Protein 3HDO (pdb70)

Sequence (687 aa):
IPLRQNIASKGYIPGYQPPDIASWIKLNTNENPYPPSPEVVKAILEELGPDGAALRIYPSASSQKLREVAGELYGFDPSWIIANGSDEVLNNLIRAFAAEGEEIGYVHPSYSYYGTLAEVQGARVRTFGLTGDFRIAGFPERYEGKVFFLTTPNAPLGPSFPLEYIDELARRCAGLVLDETYAEFAESNALELVRRHENVVVTRTLSKSYSLAGRIGLAIARPEVIAALDKIRDHYNLDRLAQAACVAALRDQAYLSECCRRIRETREWFTTELRSIGYDVIPSQGNYLFATPPDRDGKRVYDGLYARKVLVRHFSDPLLAHGRISIGTREEEQTLAALKEIGEIPLRQNIASKGYIPGYQPPDIASWIKLNTNENPYPPSPEVVKAILEELGPDGAALRIYPSASSQKLREVAGELYGFDPSWIIANGSDEVLNNLIRAFAAEGEEIGYVHPSYSYYGTLAEVQGARVRTFGLTGDFRIAGFPERYEGKVFFLTTPNAPLGPSFPLEYIDELARRCAGLVLDETYAEFAESNALELVRRHENVVVTRTLSKSYSLAGRIGLAIARPEVIAALDKIRDHYNLDRLAQAACVAALRDQAYLSECCRRIRETREWFTTELRSIGYDVIPSQGNYLFATPPDRDGKRVYDGLYARKVLVRHFSDPLLAHGRISIGTREEEQTLAALKEIG

CATH classification: 3.90.1150.10 (+1 more: 3.40.640.10)

Structure (mmCIF, N/CA/C/O backbone):
data_3HDO
#
_entry.id   3HDO
#
_cell.length_a   46.370
_cell.length_b   90.075
_cell.length_c   77.522
_cell.angle_alpha   90.00
_cell.angle_beta   92.39
_cell.angle_gamma   90.00
#
_symmetry.space_group_name_H-M   'P 1 21 1'
#
loop_
_entity.id
_entity.type
_entity.pdbx_description
1 polymer 'Histidinol-phosphate aminotransferase'
2 non-polymer GLYCEROL
3 non-polymer 'MAGNESIUM ION'
4 water water
#
loop_
_atom_site.group_PDB
_atom_site.id
_atom_site.type_symbol
_atom_site.label_atom_id
_atom_site.label_alt_id
_atom_site.label_comp_id
_atom_site.label_asym_id
_atom_site.label_entity_id
_atom_site.label_seq_id
_atom_site.pdbx_PDB_ins_code
_atom_site.Cartn_x
_atom_site.Cartn_y
_atom_site.Cartn_z
_atom_site.occupancy
_atom_site.B_iso_or_equiv
_atom_site.auth_seq_id
_atom_site.auth_comp_id
_atom_site.auth_asym_id
_atom_site.auth_atom_id
_atom_site.pdbx_PDB_model_num
ATOM 1 N N . ILE A 1 4 ? 16.729 29.878 68.586 1.00 22.97 2 ILE A N 1
ATOM 2 C CA . ILE A 1 4 ? 18.069 29.224 68.535 1.00 21.99 2 ILE A CA 1
ATOM 3 C C . ILE A 1 4 ? 19.024 30.093 67.704 1.00 20.80 2 ILE A C 1
ATOM 4 O O . ILE A 1 4 ? 18.794 30.330 66.518 1.00 20.88 2 ILE A O 1
ATOM 9 N N . PRO A 1 5 ? 20.100 30.597 68.332 1.00 17.82 3 PRO A N 1
ATOM 10 C CA . PRO A 1 5 ? 21.103 31.452 67.685 1.00 17.32 3 PRO A CA 1
ATOM 11 C C . PRO A 1 5 ? 22.107 30.733 66.787 1.00 14.30 3 PRO A C 1
ATOM 12 O O . PRO A 1 5 ? 23.313 30.864 66.974 1.00 15.00 3 PRO A O 1
ATOM 16 N N . LEU A 1 6 ? 21.611 29.988 65.808 1.00 13.38 4 LEU A N 1
ATOM 17 C CA . LEU A 1 6 ? 22.484 29.258 64.892 1.00 11.59 4 LEU A CA 1
ATOM 18 C C . LEU A 1 6 ? 23.111 30.173 63.848 1.00 11.56 4 LEU A C 1
ATOM 19 O O . LEU A 1 6 ? 22.515 31.183 63.460 1.00 12.67 4 LEU A O 1
ATOM 24 N N . ARG A 1 7 ? 24.313 29.820 63.392 1.00 10.38 5 ARG A N 1
ATOM 25 C CA . ARG A 1 7 ? 24.975 30.591 62.345 1.00 10.50 5 ARG A CA 1
ATOM 26 C C . ARG A 1 7 ? 23.994 30.523 61.182 1.00 11.33 5 ARG A C 1
ATOM 27 O O . ARG A 1 7 ? 23.348 29.494 60.977 1.00 11.00 5 ARG A O 1
ATOM 35 N N . GLN A 1 8 ? 23.883 31.597 60.410 1.00 12.76 6 GLN A N 1
ATOM 36 C CA . GLN A 1 8 ? 22.926 31.602 59.314 1.00 14.09 6 GLN A CA 1
ATOM 37 C C . GLN A 1 8 ? 23.082 30.458 58.318 1.00 11.41 6 GLN A C 1
ATOM 38 O O . GLN A 1 8 ? 22.089 29.859 57.913 1.00 12.45 6 GLN A O 1
ATOM 44 N N . ASN A 1 9 ? 24.314 30.153 57.922 1.00 10.28 7 ASN A N 1
ATOM 45 C CA . ASN A 1 9 ? 24.542 29.074 56.965 1.00 9.60 7 ASN A CA 1
ATOM 46 C C . ASN A 1 9 ? 24.058 27.732 57.510 1.00 9.40 7 ASN A C 1
ATOM 47 O O . ASN A 1 9 ? 23.573 26.886 56.757 1.00 10.60 7 ASN A O 1
ATOM 52 N N . ILE A 1 10 ? 24.188 27.541 58.819 1.00 8.19 8 ILE A N 1
ATOM 53 C CA . ILE A 1 10 ? 23.758 26.297 59.450 1.00 8.61 8 ILE A CA 1
ATOM 54 C C . ILE A 1 10 ? 22.232 26.226 59.497 1.00 10.42 8 ILE A C 1
ATOM 55 O O . ILE A 1 10 ? 21.637 25.182 59.233 1.00 9.47 8 ILE A O 1
ATOM 60 N N . ALA A 1 11 ? 21.601 27.347 59.827 1.00 11.09 9 ALA A N 1
ATOM 61 C CA . ALA A 1 11 ? 20.147 27.395 59.896 1.00 13.59 9 ALA A CA 1
ATOM 62 C C . ALA A 1 11 ? 19.505 27.138 58.531 1.00 14.89 9 ALA A C 1
ATOM 63 O O . ALA A 1 11 ? 18.505 26.428 58.435 1.00 15.84 9 ALA A O 1
ATOM 65 N N . SER A 1 12 ? 20.099 27.691 57.477 1.00 15.56 10 SER A N 1
ATOM 66 C CA . SER A 1 12 ? 19.548 27.558 56.128 1.00 17.18 10 SER A CA 1
ATOM 67 C C . SER A 1 12 ? 19.882 26.293 55.340 1.00 16.99 10 SER A C 1
ATOM 68 O O . SER A 1 12 ? 19.126 25.901 54.451 1.00 17.97 10 SER A O 1
ATOM 79 N N . LYS A 1 14 ? 20.424 22.429 54.065 1.00 15.25 12 LYS A N 1
ATOM 80 C CA . LYS A 1 14 ? 19.602 21.232 54.096 1.00 17.89 12 LYS A CA 1
ATOM 81 C C . LYS A 1 14 ? 20.551 20.088 54.426 1.00 17.52 12 LYS A C 1
ATOM 82 O O . LYS A 1 14 ? 21.665 20.037 53.909 1.00 17.46 12 LYS A O 1
ATOM 88 N N . GLY A 1 15 ? 20.125 19.181 55.296 1.00 18.29 13 GLY A N 1
ATOM 89 C CA . GLY A 1 15 ? 20.979 18.059 55.635 1.00 18.91 13 GLY A CA 1
ATOM 90 C C . GLY A 1 15 ? 21.106 17.124 54.446 1.00 19.57 13 GLY A C 1
ATOM 91 O O . GLY A 1 15 ? 20.234 17.096 53.579 1.00 20.02 13 GLY A O 1
ATOM 92 N N . TYR A 1 16 ? 22.194 16.363 54.399 1.00 18.67 14 TYR A N 1
ATOM 93 C CA . TYR A 1 16 ? 22.425 15.420 53.311 1.00 19.71 14 TYR A CA 1
ATOM 94 C C . TYR A 1 16 ? 21.218 14.502 53.139 1.00 20.96 14 TYR A C 1
ATOM 95 O O . TYR A 1 16 ? 20.679 13.986 54.118 1.00 20.20 14 TYR A O 1
ATOM 104 N N . ILE A 1 17 ? 20.795 14.312 51.893 1.00 23.15 15 ILE A N 1
ATOM 105 C CA . ILE A 1 17 ? 19.659 13.449 51.589 1.00 24.76 15 ILE A CA 1
ATOM 106 C C . ILE A 1 17 ? 20.165 12.183 50.903 1.00 24.62 15 ILE A C 1
ATOM 107 O O . ILE A 1 17 ? 20.523 12.201 49.725 1.00 25.23 15 ILE A O 1
ATOM 112 N N . PRO A 1 18 ? 20.206 11.065 51.642 1.00 25.04 16 PRO A N 1
ATOM 113 C CA . PRO A 1 18 ? 20.671 9.775 51.126 1.00 25.26 16 PRO A CA 1
ATOM 114 C C . PRO A 1 18 ? 19.680 9.126 50.167 1.00 24.94 16 PRO A C 1
ATOM 115 O O . PRO A 1 18 ? 18.529 9.549 50.067 1.00 25.78 16 PRO A O 1
ATOM 119 N N . GLY A 1 19 ? 20.136 8.099 49.457 1.00 24.58 17 GLY A N 1
ATOM 120 C CA . GLY A 1 19 ? 19.248 7.403 48.546 1.00 23.35 17 GLY A CA 1
ATOM 121 C C . GLY A 1 19 ? 18.222 6.682 49.396 1.00 21.50 17 GLY A C 1
ATOM 122 O O . GLY A 1 19 ? 18.511 6.329 50.539 1.00 22.09 17 GLY A O 1
ATOM 123 N N . TYR A 1 20 ? 17.026 6.463 48.862 1.00 20.39 18 TYR A N 1
ATOM 124 C CA . TYR A 1 20 ? 15.995 5.780 49.631 1.00 18.80 18 TYR A CA 1
ATOM 125 C C . TYR A 1 20 ? 16.338 4.319 49.923 1.00 18.40 18 TYR A C 1
ATOM 126 O O . TYR A 1 20 ? 16.942 3.636 49.093 1.00 19.71 18 TYR A O 1
ATOM 135 N N . GLN A 1 21 ? 15.946 3.850 51.106 1.00 16.75 19 GLN A N 1
ATOM 136 C CA . GLN A 1 21 ? 16.181 2.466 51.511 1.00 17.75 19 GLN A CA 1
ATOM 137 C C . GLN A 1 21 ? 15.202 2.048 52.604 1.00 17.65 19 GLN A C 1
ATOM 138 O O . GLN A 1 21 ? 15.106 2.702 53.644 1.00 18.11 19 GLN A O 1
ATOM 144 N N . PRO A 1 22 ? 14.455 0.952 52.377 1.00 17.52 20 PRO A N 1
ATOM 145 C CA . PRO A 1 22 ? 13.476 0.437 53.340 1.00 19.51 20 PRO A CA 1
ATOM 146 C C . PRO A 1 22 ? 14.120 -0.236 54.557 1.00 20.97 20 PRO A C 1
ATOM 147 O O . PRO A 1 22 ? 15.195 -0.827 54.458 1.00 21.31 20 PRO A O 1
ATOM 151 N N . PRO A 1 23 ? 13.458 -0.156 55.724 1.00 22.71 21 PRO A N 1
ATOM 152 C CA . PRO A 1 23 ? 13.931 -0.734 56.988 1.00 23.77 21 PRO A CA 1
ATOM 153 C C . PRO A 1 23 ? 14.187 -2.241 57.014 1.00 25.59 21 PRO A C 1
ATOM 154 O O . PRO A 1 23 ? 15.181 -2.693 57.583 1.00 26.01 21 PRO A O 1
ATOM 158 N N . ASP A 1 24 ? 13.293 -3.016 56.409 1.00 26.80 22 ASP A N 1
ATOM 159 C CA . ASP A 1 24 ? 13.450 -4.467 56.383 1.00 28.23 22 ASP A CA 1
ATOM 160 C C . ASP A 1 24 ? 13.821 -4.971 54.996 1.00 28.46 22 ASP A C 1
ATOM 161 O O . ASP A 1 24 ? 12.955 -5.160 54.142 1.00 28.69 22 ASP A O 1
ATOM 166 N N . ILE A 1 25 ? 15.116 -5.188 54.782 1.00 27.85 23 ILE A N 1
ATOM 167 C CA . ILE A 1 25 ? 15.614 -5.663 53.496 1.00 27.88 23 ILE A CA 1
ATOM 168 C C . ILE A 1 25 ? 16.468 -6.918 53.629 1.00 27.92 23 ILE A C 1
ATOM 169 O O . ILE A 1 25 ? 17.354 -7.165 52.810 1.00 26.82 23 ILE A O 1
ATOM 174 N N . ALA A 1 26 ? 16.197 -7.710 54.661 1.00 27.83 24 ALA A N 1
ATOM 175 C CA . ALA A 1 26 ? 16.949 -8.937 54.890 1.00 27.67 24 ALA A CA 1
ATOM 176 C C . ALA A 1 26 ? 16.767 -9.913 53.733 1.00 26.40 24 ALA A C 1
ATOM 177 O O . ALA A 1 26 ? 17.702 -10.622 53.356 1.00 27.88 24 ALA A O 1
ATOM 179 N N . SER A 1 27 ? 15.564 -9.944 53.169 1.00 25.14 25 SER A N 1
ATOM 180 C CA . SER A 1 27 ? 15.261 -10.839 52.058 1.00 24.17 25 SER A CA 1
ATOM 181 C C . SER A 1 27 ? 15.405 -10.136 50.711 1.00 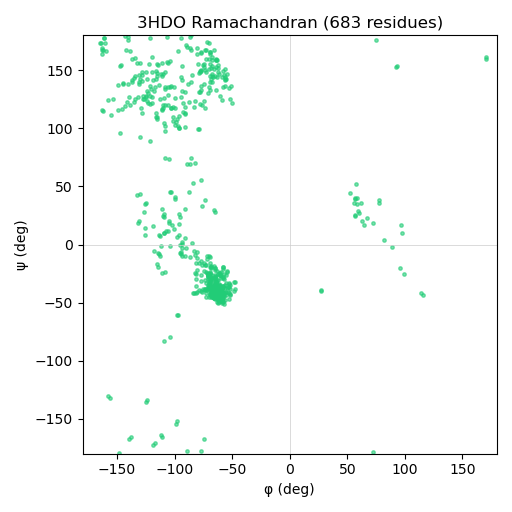21.08 25 SER A C 1
ATOM 182 O O . SER A 1 27 ? 14.895 -10.613 49.698 1.00 22.29 25 SER A O 1
ATOM 185 N N . TRP A 1 28 ? 16.104 -9.007 50.708 1.00 17.65 26 TRP A N 1
ATOM 186 C CA . TRP A 1 28 ? 16.314 -8.229 49.488 1.00 14.43 26 TRP A CA 1
ATOM 187 C C . TRP A 1 28 ? 17.710 -8.392 48.906 1.00 12.53 26 TRP A C 1
ATOM 188 O O . TRP A 1 28 ? 18.652 -8.770 49.604 1.00 13.58 26 TRP A O 1
ATOM 199 N N . ILE A 1 29 ? 17.822 -8.105 47.613 1.00 10.58 27 ILE A N 1
ATOM 200 C CA . ILE A 1 29 ? 19.106 -8.106 46.929 1.00 8.16 27 ILE A CA 1
ATOM 201 C C . ILE A 1 29 ? 19.427 -6.617 47.002 1.00 7.81 27 ILE A C 1
ATOM 202 O O . ILE A 1 29 ? 18.762 -5.796 46.370 1.00 8.01 27 ILE A O 1
ATOM 207 N N . LYS A 1 30 ? 20.434 -6.279 47.801 1.00 6.90 28 LYS A N 1
ATOM 208 C CA . LYS A 1 30 ? 20.822 -4.891 48.039 1.00 7.45 28 LYS A CA 1
ATOM 209 C C . LYS A 1 30 ? 21.990 -4.422 47.183 1.00 6.42 28 LYS A C 1
ATOM 210 O O . LYS A 1 30 ? 23.134 -4.808 47.418 1.00 9.17 28 LYS A O 1
ATOM 216 N N . LEU A 1 31 ? 21.694 -3.562 46.211 1.00 5.61 29 LEU A N 1
ATOM 217 C CA . LEU A 1 31 ? 22.702 -3.052 45.278 1.00 4.51 29 LEU A CA 1
ATOM 218 C C . LEU A 1 31 ? 22.575 -1.539 45.139 1.00 4.07 29 LEU A C 1
ATOM 219 O O . LEU A 1 31 ? 22.686 -1.008 44.036 1.00 3.91 29 LEU A O 1
ATOM 224 N N . ASN A 1 32 ? 22.372 -0.845 46.257 1.00 3.56 30 ASN A N 1
ATOM 225 C CA . ASN A 1 32 ? 22.165 0.601 46.218 1.00 3.91 30 ASN A CA 1
ATOM 226 C C . ASN A 1 32 ? 23.228 1.514 46.829 1.00 5.13 30 ASN A C 1
ATOM 227 O O . ASN A 1 32 ? 23.156 2.730 46.654 1.00 6.10 30 ASN A O 1
ATOM 232 N N . THR A 1 33 ? 24.199 0.958 47.549 1.00 4.00 31 THR A N 1
ATOM 233 C CA . THR A 1 33 ? 25.221 1.801 48.171 1.00 6.24 31 THR A CA 1
ATOM 234 C C . THR A 1 33 ? 26.651 1.335 47.920 1.00 5.05 31 THR A C 1
ATOM 235 O O . THR A 1 33 ? 27.576 1.706 48.647 1.00 5.58 31 THR A O 1
ATOM 239 N N . ASN A 1 34 ? 26.819 0.533 46.875 1.00 3.57 32 ASN A N 1
ATOM 240 C CA . ASN A 1 34 ? 28.123 0.009 46.476 1.00 4.23 32 ASN A CA 1
ATOM 241 C C . ASN A 1 34 ? 28.872 -0.752 47.559 1.00 4.47 32 ASN A C 1
ATOM 242 O O . ASN A 1 34 ? 30.100 -0.684 47.648 1.00 4.65 32 ASN A O 1
ATOM 247 N N . GLU A 1 35 ? 28.132 -1.482 48.386 1.00 3.68 33 GLU A N 1
ATOM 248 C CA . GLU A 1 35 ? 28.753 -2.287 49.425 1.00 5.03 33 GLU A CA 1
ATOM 249 C C . GLU A 1 35 ? 29.326 -3.538 48.762 1.00 5.31 33 GLU A C 1
ATOM 250 O O . GLU A 1 35 ? 28.808 -4.013 47.750 1.00 5.77 33 GLU A O 1
ATOM 256 N N . ASN A 1 36 ? 30.409 -4.050 49.327 1.00 4.90 34 ASN A N 1
ATOM 257 C CA . ASN A 1 36 ? 31.065 -5.241 48.803 1.00 5.87 34 ASN A CA 1
ATOM 258 C C . ASN A 1 36 ? 30.169 -6.451 49.029 1.00 4.99 34 ASN A C 1
ATOM 259 O O . ASN A 1 36 ? 29.543 -6.569 50.078 1.00 6.73 34 ASN A O 1
ATOM 264 N N . PRO A 1 37 ? 30.085 -7.361 48.046 1.00 6.24 35 PRO A N 1
ATOM 265 C CA . PRO A 1 37 ? 29.233 -8.540 48.236 1.00 6.14 35 PRO A CA 1
ATOM 266 C C . PRO A 1 37 ? 29.856 -9.610 49.133 1.00 6.09 35 PRO A C 1
ATOM 267 O O . PRO A 1 37 ? 29.162 -10.509 49.611 1.00 7.31 35 PRO A O 1
ATOM 271 N N . TYR A 1 38 ? 31.157 -9.497 49.376 1.00 4.88 36 TYR A N 1
ATOM 272 C CA . TYR A 1 38 ? 31.871 -10.484 50.184 1.00 5.35 36 TYR A CA 1
ATOM 273 C C . TYR A 1 38 ? 32.257 -10.020 51.584 1.00 5.51 36 TYR A C 1
ATOM 274 O O . TYR A 1 38 ? 32.359 -8.823 51.856 1.00 5.85 36 TYR A O 1
ATOM 283 N N . PRO A 1 39 ? 32.466 -10.974 52.502 1.00 6.12 37 PRO A N 1
ATOM 284 C CA . PRO A 1 39 ? 32.846 -10.604 53.866 1.00 6.12 37 PRO A CA 1
ATOM 285 C C . PRO A 1 39 ? 34.259 -10.038 53.863 1.00 5.52 37 PRO A C 1
ATOM 286 O O . PRO A 1 39 ? 34.995 -10.172 52.881 1.00 5.97 37 PRO A O 1
ATOM 290 N N . PRO A 1 40 ? 34.653 -9.377 54.956 1.00 5.83 38 PRO A N 1
ATOM 291 C CA . PRO A 1 40 ? 36.007 -8.828 55.015 1.00 5.99 38 PRO A CA 1
ATOM 292 C C . PRO A 1 40 ? 36.973 -10.008 55.165 1.00 6.14 38 PRO A C 1
ATOM 293 O O . PRO A 1 40 ? 36.542 -11.153 55.316 1.00 6.43 38 PRO A O 1
ATOM 297 N N . SER A 1 41 ? 38.270 -9.736 55.116 1.00 3.97 39 SER A N 1
ATOM 298 C CA . SER A 1 41 ? 39.270 -10.787 55.256 1.00 6.21 39 SER A CA 1
ATOM 299 C C . SER A 1 41 ? 39.108 -11.574 56.551 1.00 6.71 39 SER A C 1
ATOM 300 O O . SER A 1 41 ? 38.730 -11.022 57.583 1.00 5.77 39 SER A O 1
ATOM 303 N N . PRO A 1 42 ? 39.384 -12.885 56.509 1.00 6.89 40 PRO A N 1
ATOM 304 C CA . PRO A 1 42 ? 39.261 -13.695 57.724 1.00 5.96 40 PRO A CA 1
ATOM 305 C C . PRO A 1 42 ? 40.249 -13.188 58.778 1.00 6.51 40 PRO A C 1
ATOM 306 O O . PRO A 1 42 ? 40.039 -13.364 59.982 1.00 6.51 40 PRO A O 1
ATOM 310 N N . GLU A 1 43 ? 41.329 -12.559 58.316 1.00 5.84 41 GLU A N 1
ATOM 311 C CA . GLU A 1 43 ? 42.344 -12.024 59.221 1.00 5.41 41 GLU A CA 1
ATOM 312 C C . GLU A 1 43 ? 41.785 -10.844 60.008 1.00 5.64 41 GLU A C 1
ATOM 313 O O . GLU A 1 43 ? 42.206 -10.584 61.138 1.00 5.70 41 GLU A O 1
ATOM 319 N N . VAL A 1 44 ? 40.844 -10.126 59.402 1.00 5.66 42 VAL A N 1
ATOM 320 C CA . VAL A 1 44 ? 40.206 -8.990 60.061 1.00 5.32 42 VAL A CA 1
ATOM 321 C C . VAL A 1 44 ? 39.334 -9.495 61.212 1.00 5.19 42 VAL A C 1
ATOM 322 O O . VAL A 1 44 ? 39.358 -8.944 62.311 1.00 4.42 42 VAL A O 1
ATOM 326 N N . VAL A 1 45 ? 38.565 -10.549 60.957 1.00 5.74 43 VAL A N 1
ATOM 327 C CA . VAL A 1 45 ? 37.709 -11.124 61.987 1.00 5.69 43 VAL A CA 1
ATOM 328 C C . VAL A 1 45 ? 38.583 -11.570 63.159 1.00 5.83 43 VAL A C 1
ATOM 329 O O . VAL A 1 45 ? 38.266 -11.302 64.317 1.00 5.42 43 VAL A O 1
ATOM 333 N N . LYS A 1 46 ? 39.691 -12.238 62.848 1.00 5.54 44 LYS A N 1
ATOM 334 C CA . LYS A 1 46 ? 40.626 -12.709 63.869 1.00 5.37 44 LYS A CA 1
ATOM 335 C C . LYS A 1 46 ? 41.190 -11.553 64.688 1.00 5.84 44 LYS A C 1
ATOM 336 O O . LYS A 1 46 ? 41.246 -11.620 65.916 1.00 7.36 44 LYS A O 1
ATOM 342 N N . ALA A 1 47 ? 41.624 -10.505 63.995 1.00 6.75 45 ALA A N 1
ATOM 343 C CA . ALA A 1 47 ? 42.205 -9.335 64.646 1.00 6.40 45 ALA A CA 1
ATOM 344 C C . ALA A 1 47 ? 41.225 -8.681 65.610 1.00 5.17 45 ALA A C 1
ATOM 345 O O . ALA A 1 47 ? 41.595 -8.276 66.718 1.00 4.65 45 ALA A O 1
ATOM 347 N N . ILE A 1 48 ? 39.970 -8.577 65.185 1.00 5.10 46 ILE A N 1
ATOM 348 C CA . ILE A 1 48 ? 38.938 -7.974 66.014 1.00 4.38 46 ILE A CA 1
ATOM 349 C C . ILE A 1 48 ? 38.679 -8.836 67.247 1.00 4.34 46 ILE A C 1
ATOM 350 O O . ILE A 1 48 ? 38.588 -8.319 68.359 1.00 5.17 46 ILE A O 1
ATOM 355 N N . LEU A 1 49 ? 38.575 -10.148 67.048 1.00 4.81 47 LEU A N 1
ATOM 356 C CA . LEU A 1 49 ? 38.340 -11.063 68.158 1.00 4.88 47 LEU A CA 1
ATOM 357 C C . LEU A 1 49 ? 39.477 -11.024 69.179 1.00 5.65 47 LEU A C 1
ATOM 358 O O . LEU A 1 49 ? 39.241 -11.070 70.385 1.00 6.42 47 LEU A O 1
ATOM 363 N N . GLU A 1 50 ? 40.709 -10.935 68.686 1.00 5.53 48 GLU A N 1
ATOM 364 C CA . GLU A 1 50 ? 41.875 -10.909 69.558 1.00 7.12 48 GLU A CA 1
ATOM 365 C C . GLU A 1 50 ? 41.932 -9.638 70.397 1.00 7.67 48 GLU A C 1
ATOM 366 O O . GLU A 1 50 ? 42.235 -9.686 71.591 1.00 7.97 48 GLU A O 1
ATOM 372 N N . GLU A 1 51 ? 41.644 -8.500 69.771 1.00 7.38 49 GLU A N 1
ATOM 373 C CA . GLU A 1 51 ? 41.667 -7.222 70.475 1.00 8.78 49 GLU A CA 1
ATOM 374 C C . GLU A 1 51 ? 40.542 -7.164 71.503 1.00 9.33 49 GLU A C 1
ATOM 375 O O . GLU A 1 51 ? 40.738 -6.685 72.621 1.00 10.54 49 GLU A O 1
ATO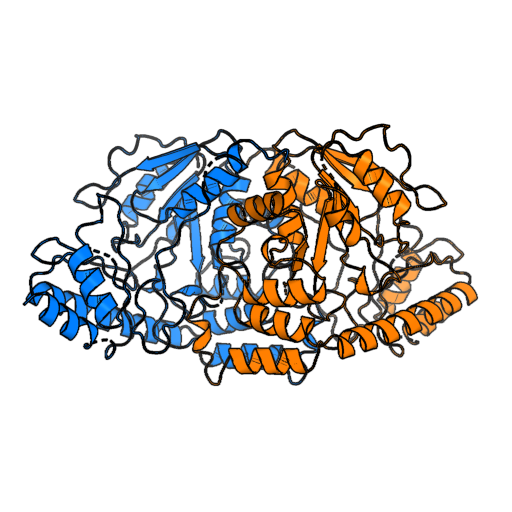M 381 N N . LEU A 1 52 ? 39.368 -7.669 71.134 1.00 7.70 50 LEU A N 1
ATOM 382 C CA . LEU A 1 52 ? 38.232 -7.663 72.046 1.00 7.67 50 LEU A CA 1
ATOM 383 C C . LEU A 1 52 ? 38.519 -8.534 73.263 1.00 7.75 50 LEU A C 1
ATOM 384 O O . LEU A 1 52 ? 38.222 -8.158 74.394 1.00 8.37 50 LEU A O 1
ATOM 389 N N . GLY A 1 53 ? 39.107 -9.700 73.025 1.00 8.05 51 GLY A N 1
ATOM 390 C CA . GLY A 1 53 ? 39.408 -10.600 74.120 1.00 8.75 51 GLY A CA 1
ATOM 391 C C . GLY A 1 53 ? 38.157 -11.255 74.673 1.00 8.45 51 GLY A C 1
ATOM 392 O O . GLY A 1 53 ? 37.052 -11.020 74.184 1.00 8.76 51 GLY A O 1
ATOM 393 N N . PRO A 1 54 ? 38.296 -12.085 75.713 1.00 9.46 52 PRO A N 1
ATOM 394 C CA . PRO A 1 54 ? 37.160 -12.777 76.327 1.00 9.70 52 PRO A CA 1
ATOM 395 C C . PRO A 1 54 ? 36.203 -11.894 77.125 1.00 8.55 52 PRO A C 1
ATOM 396 O O . PRO A 1 54 ? 35.012 -12.206 77.227 1.00 9.98 52 PRO A O 1
ATOM 400 N N . ASP A 1 55 ? 36.713 -10.793 77.674 1.00 8.24 53 ASP A N 1
ATOM 401 C CA . ASP A 1 55 ? 35.891 -9.899 78.490 1.00 8.16 53 ASP A CA 1
ATOM 402 C C . ASP A 1 55 ? 35.893 -8.438 78.052 1.00 7.28 53 ASP A C 1
ATOM 403 O O . ASP A 1 55 ? 35.368 -7.580 78.765 1.00 8.48 53 ASP A O 1
ATOM 408 N N . GLY A 1 56 ? 36.488 -8.155 76.898 1.00 7.82 54 GLY A N 1
ATOM 409 C CA . GLY A 1 56 ? 36.531 -6.788 76.406 1.00 7.49 54 GLY A CA 1
ATOM 410 C C . GLY A 1 56 ? 37.326 -5.823 77.270 1.00 6.98 54 GLY A C 1
ATOM 411 O O . GLY A 1 56 ? 37.195 -4.609 77.127 1.00 7.31 54 GLY A O 1
ATOM 412 N N . ALA A 1 57 ? 38.164 -6.351 78.156 1.00 6.81 55 ALA A N 1
ATOM 413 C CA . ALA A 1 57 ? 38.960 -5.508 79.043 1.00 6.72 55 ALA A CA 1
ATOM 414 C C . ALA A 1 57 ? 39.755 -4.421 78.320 1.00 6.44 55 ALA A C 1
ATOM 415 O O . ALA A 1 57 ? 39.880 -3.301 78.818 1.00 8.08 55 ALA A O 1
ATOM 417 N N . ALA A 1 58 ? 40.291 -4.749 77.148 1.00 6.69 56 ALA A N 1
ATOM 418 C CA . ALA A 1 58 ? 41.084 -3.795 76.378 1.00 6.50 56 ALA A CA 1
ATOM 419 C C . ALA A 1 58 ? 40.313 -2.540 75.986 1.00 5.90 56 ALA A C 1
ATOM 420 O O . ALA A 1 58 ? 40.909 -1.483 75.783 1.00 6.20 56 ALA A O 1
ATOM 422 N N . LEU A 1 59 ? 38.992 -2.654 75.883 1.00 5.86 57 LEU A N 1
ATOM 423 C CA . LEU A 1 59 ? 38.171 -1.514 75.490 1.00 5.72 57 LEU A CA 1
ATOM 424 C C . LEU A 1 59 ? 38.089 -0.405 76.537 1.00 5.89 57 LEU A C 1
ATOM 425 O O . LEU A 1 59 ? 37.609 0.682 76.245 1.00 6.33 57 LEU A O 1
ATOM 430 N N . ARG A 1 60 ? 38.565 -0.661 77.750 1.00 5.50 58 ARG A N 1
ATOM 431 C CA . ARG A 1 60 ? 38.521 0.380 78.775 1.00 5.62 58 ARG A CA 1
ATOM 432 C C . ARG A 1 60 ? 39.677 1.358 78.581 1.00 5.35 58 ARG A C 1
ATOM 433 O O . ARG A 1 60 ? 39.704 2.434 79.188 1.00 4.87 58 ARG A O 1
ATOM 441 N N . ILE A 1 61 ? 40.624 0.984 77.724 1.00 4.56 59 ILE A N 1
ATOM 442 C CA . ILE A 1 61 ? 41.796 1.815 77.449 1.00 5.02 59 ILE A CA 1
ATOM 443 C C . ILE A 1 61 ? 41.671 2.534 76.110 1.00 5.58 59 ILE A C 1
ATOM 444 O O . ILE A 1 61 ? 41.261 1.941 75.114 1.00 7.01 59 ILE A O 1
ATOM 449 N N . TYR A 1 62 ? 42.033 3.813 76.088 1.00 6.30 60 TYR A N 1
ATOM 450 C CA . TYR A 1 62 ? 41.968 4.599 74.864 1.00 6.60 60 TYR A CA 1
ATOM 451 C C . TYR A 1 62 ? 42.810 3.983 73.759 1.00 8.38 60 TYR A C 1
ATOM 452 O O . TYR A 1 62 ? 43.830 3.342 74.020 1.00 9.54 60 TYR A O 1
ATOM 461 N N . PRO A 1 63 ? 42.390 4.176 72.501 1.00 9.77 61 PRO A N 1
ATOM 462 C CA . PRO A 1 63 ? 43.107 3.641 71.346 1.00 10.46 61 PRO A CA 1
ATOM 463 C C . PRO A 1 63 ? 44.338 4.479 71.054 1.00 11.37 61 PRO A C 1
ATOM 464 O O . PRO A 1 63 ? 44.648 5.431 71.779 1.00 12.26 61 PRO A O 1
ATOM 468 N N . SER A 1 64 ? 45.044 4.117 69.993 1.00 11.60 62 SER A N 1
ATOM 469 C CA . SER A 1 64 ? 46.222 4.862 69.591 1.00 11.47 62 SER A CA 1
ATOM 470 C C . SER A 1 64 ? 45.732 6.164 68.974 1.00 11.92 62 SER A C 1
ATOM 471 O O . SER A 1 64 ? 45.025 6.154 67.965 1.00 11.87 62 SER A O 1
ATOM 474 N N . ALA A 1 65 ? 46.097 7.283 69.587 1.00 11.72 63 ALA A N 1
ATOM 475 C CA . ALA A 1 65 ? 45.681 8.582 69.080 1.00 11.76 63 ALA A CA 1
ATOM 476 C C . ALA A 1 65 ? 46.291 8.840 67.708 1.00 12.45 63 ALA A C 1
ATOM 477 O O . ALA A 1 65 ? 45.648 9.415 66.829 1.00 13.31 63 ALA A O 1
ATOM 479 N N . SER A 1 66 ? 47.527 8.390 67.527 1.00 12.50 64 SER A N 1
ATOM 480 C CA . SER A 1 66 ? 48.253 8.594 66.277 1.00 13.79 64 SER A CA 1
ATOM 481 C C . SER A 1 66 ? 47.932 7.612 65.156 1.00 14.36 64 SER A C 1
ATOM 482 O O . SER A 1 66 ? 48.033 7.964 63.978 1.00 14.39 64 SER A O 1
ATOM 485 N N . SER A 1 67 ? 47.550 6.389 65.516 1.00 13.92 65 SER A N 1
ATOM 486 C CA . SER A 1 67 ? 47.267 5.355 64.520 1.00 14.04 65 SER A CA 1
ATOM 487 C C . SER A 1 67 ? 48.549 5.147 63.723 1.00 15.60 65 SER A C 1
ATOM 488 O O . SER A 1 67 ? 48.515 4.738 62.565 1.00 14.64 65 SER A O 1
ATOM 491 N N . GLN A 1 68 ? 49.680 5.431 64.357 1.00 16.09 66 GLN A N 1
ATOM 492 C CA . GLN A 1 68 ? 50.980 5.310 63.707 1.00 16.53 66 GLN A CA 1
ATOM 493 C C . GLN A 1 68 ? 51.217 3.955 63.039 1.00 15.63 66 GLN A C 1
ATOM 494 O O . GLN A 1 68 ? 51.734 3.893 61.922 1.00 15.23 66 GLN A O 1
ATOM 500 N N . LYS A 1 69 ? 50.844 2.872 63.713 1.00 14.14 67 LYS A N 1
ATOM 501 C CA . LYS A 1 69 ? 51.037 1.539 63.154 1.00 15.02 67 LYS A CA 1
ATOM 502 C C . LYS A 1 69 ? 50.280 1.372 61.844 1.00 12.15 67 LYS A C 1
ATOM 503 O O . LYS A 1 69 ? 50.769 0.728 60.912 1.00 12.52 67 LYS A O 1
ATOM 509 N N . LEU A 1 70 ? 49.088 1.954 61.774 1.00 10.64 68 LEU A N 1
ATOM 510 C CA . LEU A 1 70 ? 48.284 1.875 60.562 1.00 10.02 68 LEU A CA 1
ATOM 511 C C . LEU A 1 70 ? 48.960 2.660 59.438 1.00 9.12 68 LEU A C 1
ATOM 512 O O . LEU A 1 70 ? 48.962 2.227 58.285 1.00 10.64 68 LEU A O 1
ATOM 517 N N . ARG A 1 71 ? 49.539 3.810 59.776 1.00 10.40 69 ARG A N 1
ATOM 518 C CA . ARG A 1 71 ? 50.213 4.637 58.778 1.00 9.39 69 ARG A CA 1
ATOM 519 C C . ARG A 1 71 ? 51.445 3.921 58.232 1.00 8.68 69 ARG A C 1
ATOM 520 O O . ARG A 1 71 ? 51.781 4.051 57.054 1.00 9.50 69 ARG A O 1
ATOM 528 N N . GLU A 1 72 ? 52.121 3.169 59.094 1.00 9.66 70 GLU A N 1
ATOM 529 C CA . GLU A 1 72 ? 53.305 2.431 58.684 1.00 10.01 70 GLU A CA 1
ATOM 530 C C . GLU A 1 72 ? 52.934 1.325 57.704 1.00 9.19 70 GLU A C 1
ATOM 531 O O . GLU A 1 72 ? 53.615 1.115 56.700 1.00 9.80 70 GLU A O 1
ATOM 537 N N . VAL A 1 73 ? 51.849 0.616 58.002 1.00 9.00 71 VAL A N 1
ATOM 538 C CA . VAL A 1 73 ? 51.385 -0.458 57.134 1.00 7.49 71 VAL A CA 1
ATOM 539 C C . VAL A 1 73 ? 50.907 0.112 55.799 1.00 6.70 71 VAL A C 1
ATOM 540 O O . VAL A 1 73 ? 51.237 -0.414 54.737 1.00 7.50 71 VAL A O 1
ATOM 544 N N . ALA A 1 74 ? 50.130 1.191 55.852 1.00 5.49 72 ALA A N 1
ATOM 545 C CA . ALA A 1 74 ? 49.637 1.812 54.629 1.00 5.36 72 ALA A CA 1
ATOM 546 C C . ALA A 1 74 ? 50.812 2.368 53.831 1.00 6.62 72 ALA A C 1
ATOM 547 O O . ALA A 1 74 ? 50.820 2.318 52.601 1.00 7.08 72 ALA A O 1
ATOM 549 N N . GLY A 1 75 ? 51.808 2.892 54.539 1.00 6.56 73 GLY A N 1
ATOM 550 C CA . GLY A 1 75 ? 52.976 3.445 53.877 1.00 7.42 73 GLY A CA 1
ATOM 551 C C . GLY A 1 75 ? 53.725 2.395 53.081 1.00 7.11 73 GLY A C 1
ATOM 552 O O . GLY A 1 75 ? 54.167 2.651 51.959 1.00 7.56 73 GLY A O 1
ATOM 553 N N . GLU A 1 76 ? 53.865 1.202 53.651 1.00 7.14 74 GLU A N 1
ATOM 554 C CA . GLU A 1 76 ? 54.560 0.128 52.957 1.00 8.75 74 GLU A CA 1
ATOM 555 C C . GLU A 1 76 ? 53.751 -0.356 51.757 1.00 8.82 74 GLU A C 1
ATOM 556 O O . GLU A 1 76 ? 54.309 -0.694 50.716 1.00 9.46 74 GLU A O 1
ATOM 562 N N . LEU A 1 77 ? 52.430 -0.382 51.902 1.00 7.16 75 LEU A N 1
ATOM 563 C CA . LEU A 1 77 ? 51.561 -0.817 50.817 1.00 7.49 75 LEU A CA 1
ATOM 564 C C . LEU A 1 77 ? 51.616 0.125 49.615 1.00 7.04 75 LEU A C 1
ATOM 565 O O . LEU A 1 77 ? 51.723 -0.320 48.471 1.00 7.75 75 LEU A O 1
ATOM 570 N N . TYR A 1 78 ? 51.556 1.428 49.880 1.00 7.64 76 TYR A N 1
ATOM 571 C CA . TYR A 1 78 ? 51.548 2.431 48.819 1.00 7.53 76 TYR A CA 1
ATOM 572 C C . TYR A 1 78 ? 52.899 3.029 48.447 1.00 7.54 76 TYR A C 1
ATOM 573 O O . TYR A 1 78 ? 52.995 3.766 47.467 1.00 8.35 76 TYR A O 1
ATOM 582 N N . GLY A 1 79 ? 53.933 2.717 49.222 1.00 6.81 77 GLY A N 1
ATOM 583 C CA . GLY A 1 79 ? 55.255 3.249 48.931 1.00 6.60 77 GLY A CA 1
ATOM 584 C C . GLY A 1 79 ? 55.459 4.699 49.342 1.00 6.72 77 GLY A C 1
ATOM 585 O O . GLY A 1 79 ? 56.116 5.467 48.636 1.00 8.48 77 GLY A O 1
ATOM 586 N N . PHE A 1 80 ? 54.896 5.074 50.487 1.00 6.01 78 PHE A N 1
ATOM 587 C CA . PHE A 1 80 ? 55.015 6.434 51.011 1.00 6.69 78 PHE A CA 1
ATOM 588 C C . PHE A 1 80 ? 55.499 6.409 52.454 1.00 7.73 78 PHE A C 1
ATOM 589 O O . PHE A 1 80 ? 55.202 5.476 53.199 1.00 7.97 78 PHE A O 1
ATOM 597 N N . ASP A 1 81 ? 56.243 7.436 52.849 1.00 8.24 79 ASP A N 1
ATOM 598 C CA . ASP A 1 81 ? 56.700 7.534 54.228 1.00 8.82 79 ASP A CA 1
ATOM 599 C C . ASP A 1 81 ? 55.431 7.771 55.048 1.00 8.93 79 ASP A C 1
ATOM 600 O O . ASP A 1 81 ? 54.510 8.448 54.587 1.00 8.50 79 ASP A O 1
ATOM 605 N N . PRO A 1 82 ? 55.360 7.217 56.267 1.00 8.98 80 PRO A N 1
ATOM 606 C CA . PRO A 1 82 ? 54.187 7.379 57.133 1.00 9.13 80 PRO A CA 1
ATOM 607 C C . PRO A 1 82 ? 53.782 8.829 57.398 1.00 7.39 80 PRO A C 1
ATOM 608 O O . PRO A 1 82 ? 52.630 9.100 57.733 1.00 7.57 80 PRO A O 1
ATOM 612 N N . SER A 1 83 ? 54.727 9.755 57.253 1.00 6.47 81 SER A N 1
ATOM 613 C CA . SER A 1 83 ? 54.452 11.169 57.492 1.00 6.89 81 SER A CA 1
ATOM 614 C C . SER A 1 83 ? 53.584 11.758 56.388 1.00 6.66 81 SER A C 1
ATOM 615 O O . SER A 1 83 ? 53.072 12.868 56.523 1.00 7.70 81 SER A O 1
ATOM 618 N N . TRP A 1 84 ? 53.430 11.011 55.298 1.00 5.88 82 TRP A N 1
ATOM 619 C CA . TRP A 1 84 ? 52.613 11.442 54.165 1.00 6.51 82 TRP A CA 1
ATOM 620 C C . TRP A 1 84 ? 51.215 10.847 54.273 1.00 5.70 82 TRP A C 1
ATOM 621 O O . TRP A 1 84 ? 50.418 10.966 53.347 1.00 5.71 82 TRP A O 1
ATOM 632 N N . ILE A 1 85 ? 50.915 10.209 55.399 1.00 5.68 83 ILE A N 1
ATOM 633 C CA . ILE A 1 85 ? 49.616 9.563 55.569 1.00 6.15 83 ILE A CA 1
ATOM 634 C C . ILE A 1 85 ? 48.914 9.910 56.875 1.00 6.46 83 ILE A C 1
ATOM 635 O O . ILE A 1 85 ? 49.559 10.123 57.900 1.00 7.16 83 ILE A O 1
ATOM 640 N N . ILE A 1 86 ? 47.586 9.983 56.826 1.00 6.29 84 ILE A N 1
ATOM 641 C CA . ILE A 1 86 ? 46.796 10.243 58.023 1.00 6.59 84 ILE A CA 1
ATOM 642 C C . ILE A 1 86 ? 45.582 9.319 57.983 1.00 7.07 84 ILE A C 1
ATOM 643 O O . ILE A 1 86 ? 44.994 9.103 56.926 1.00 5.14 84 ILE A O 1
ATOM 656 N N . ALA A 1 88 ? 41.656 8.071 59.310 1.00 7.15 86 ALA A N 1
ATOM 657 C CA . ALA A 1 88 ? 40.401 8.718 59.676 1.00 8.44 86 ALA A CA 1
ATOM 658 C C . ALA A 1 88 ? 39.270 7.713 59.858 1.00 8.38 86 ALA A C 1
ATOM 659 O O . ALA A 1 88 ? 39.358 6.573 59.395 1.00 6.55 86 ALA A O 1
ATOM 661 N N . ASN A 1 89 ? 38.214 8.139 60.548 1.00 8.72 87 ASN A N 1
ATOM 662 C CA . ASN A 1 89 ? 37.042 7.295 60.760 1.00 10.58 87 ASN A CA 1
ATOM 663 C C . ASN A 1 89 ? 36.179 7.497 59.523 1.00 9.97 87 ASN A C 1
ATOM 664 O O . ASN A 1 89 ? 35.155 8.188 59.562 1.00 9.18 87 ASN A O 1
ATOM 669 N N . GLY A 1 90 ? 36.617 6.892 58.422 1.00 8.03 88 GLY A N 1
ATOM 670 C CA . GLY A 1 90 ? 35.920 7.025 57.156 1.00 8.24 88 GLY A CA 1
ATOM 671 C C . GLY A 1 90 ? 36.540 8.194 56.409 1.00 7.92 88 GLY A C 1
ATOM 672 O O . GLY A 1 90 ? 37.069 9.109 57.041 1.00 9.57 88 GLY A O 1
ATOM 673 N N . SER A 1 91 ? 36.495 8.185 55.079 1.00 8.26 89 SER A N 1
ATOM 674 C CA . SER A 1 91 ? 37.090 9.294 54.342 1.00 8.20 89 SER A CA 1
ATOM 675 C C . SER A 1 91 ? 36.289 10.598 54.425 1.00 7.88 89 SER A C 1
ATOM 676 O O . SER A 1 91 ? 36.828 11.668 54.145 1.00 7.67 89 SER A O 1
ATOM 679 N N . ASP A 1 92 ? 35.017 10.528 54.815 1.00 8.57 90 ASP A N 1
ATOM 680 C CA . ASP A 1 92 ? 34.231 11.758 54.937 1.00 7.95 90 ASP A CA 1
ATOM 681 C C . ASP A 1 92 ? 34.936 12.682 55.926 1.00 8.43 90 ASP A C 1
ATOM 682 O O . ASP A 1 92 ? 34.949 13.899 55.753 1.00 7.86 90 ASP A O 1
ATOM 687 N N . GLU A 1 93 ? 35.528 12.094 56.962 1.00 7.62 91 GLU A N 1
ATOM 688 C CA . GLU A 1 93 ? 36.246 12.875 57.966 1.00 7.28 91 GLU A CA 1
ATOM 689 C C . GLU A 1 93 ? 37.388 13.684 57.355 1.00 7.86 91 GLU A C 1
ATOM 690 O O . GLU A 1 93 ? 37.561 14.861 57.678 1.00 6.74 91 GLU A O 1
ATOM 696 N N . VAL A 1 94 ? 38.176 13.064 56.479 1.00 6.71 92 VAL A N 1
ATOM 697 C CA . VAL A 1 94 ? 39.286 13.785 55.871 1.00 7.63 92 VAL A CA 1
ATOM 698 C C . VAL A 1 94 ? 38.790 14.809 54.851 1.00 5.98 92 VAL A C 1
ATOM 699 O O . VAL A 1 94 ? 39.388 15.871 54.697 1.00 7.44 92 VAL A O 1
ATOM 703 N N . LEU A 1 95 ? 37.697 14.498 54.160 1.00 5.82 93 LEU A N 1
ATOM 704 C CA . LEU A 1 95 ? 37.138 15.441 53.191 1.00 5.84 93 LEU A CA 1
ATOM 705 C C . LEU A 1 95 ? 36.733 16.694 53.964 1.00 5.21 93 LEU A C 1
ATOM 706 O O . LEU A 1 95 ? 37.040 17.821 53.566 1.00 6.05 93 LEU A O 1
ATOM 711 N N . ASN A 1 96 ? 36.050 16.485 55.083 1.00 4.92 94 ASN A N 1
ATOM 712 C CA . ASN A 1 96 ? 35.608 17.584 55.930 1.00 5.69 94 ASN A CA 1
ATOM 713 C C . ASN A 1 96 ? 36.787 18.411 56.435 1.00 5.56 94 ASN A C 1
ATOM 714 O O . ASN A 1 96 ? 36.785 19.639 56.342 1.00 5.90 94 ASN A O 1
ATOM 719 N N . ASN A 1 97 ? 37.807 17.742 56.962 1.00 4.60 95 ASN A N 1
ATOM 720 C CA . ASN A 1 97 ? 38.948 18.471 57.490 1.00 5.47 95 ASN A CA 1
ATOM 721 C C . ASN A 1 97 ? 39.798 19.172 56.433 1.00 5.00 95 ASN A C 1
ATOM 722 O O . ASN A 1 97 ? 40.487 20.143 56.738 1.00 4.94 95 ASN A O 1
ATOM 727 N N . LEU A 1 98 ? 39.748 18.700 55.192 1.00 5.10 96 LEU A N 1
ATOM 728 C CA . LEU A 1 98 ? 40.492 19.364 54.128 1.00 5.16 96 LEU A CA 1
ATOM 729 C C . LEU A 1 98 ? 39.818 20.717 53.889 1.00 4.53 96 LEU A C 1
ATOM 730 O O . LEU A 1 98 ? 40.485 21.724 53.653 1.00 6.30 96 LEU A O 1
ATOM 735 N N . ILE A 1 99 ? 38.491 20.738 53.969 1.00 5.11 97 ILE A N 1
ATOM 736 C CA . ILE A 1 99 ? 37.765 21.985 53.792 1.00 5.04 97 ILE A CA 1
ATOM 737 C C . ILE A 1 99 ? 38.084 22.920 54.957 1.00 5.29 97 ILE A C 1
ATOM 738 O O . ILE A 1 99 ? 38.354 24.098 54.751 1.00 5.33 97 ILE A O 1
ATOM 743 N N . ARG A 1 100 ? 38.076 22.395 56.180 1.00 4.61 98 ARG A N 1
ATOM 744 C CA . ARG A 1 100 ? 38.373 23.227 57.347 1.00 4.08 98 ARG A CA 1
ATOM 745 C C . ARG A 1 100 ? 39.813 23.741 57.344 1.00 5.56 98 ARG A C 1
ATOM 746 O O . ARG A 1 100 ? 40.113 24.786 57.921 1.00 7.13 98 ARG A O 1
ATOM 754 N N . ALA A 1 101 ? 40.707 23.011 56.690 1.00 5.34 99 ALA A N 1
ATOM 755 C CA . ALA A 1 101 ? 42.103 23.421 56.655 1.00 5.56 99 ALA A CA 1
ATOM 756 C C . ALA A 1 101 ? 42.400 24.481 55.605 1.00 6.77 99 ALA A C 1
ATOM 757 O O . ALA A 1 101 ? 43.214 25.375 55.836 1.00 6.73 99 ALA A O 1
ATOM 759 N N . PHE A 1 102 ? 41.724 24.390 54.463 1.00 7.06 100 PHE A N 1
ATOM 760 C CA . PHE A 1 102 ? 41.989 25.297 53.348 1.00 6.59 100 PHE A CA 1
ATOM 761 C C . PHE A 1 102 ? 40.957 26.339 52.951 1.00 5.74 100 PHE A C 1
ATOM 762 O O . PHE A 1 102 ? 41.315 27.355 52.350 1.00 7.14 100 PHE A O 1
ATOM 770 N N . ALA A 1 103 ? 39.691 26.100 53.270 1.00 6.25 101 ALA A N 1
ATOM 771 C CA . ALA A 1 103 ? 38.640 27.025 52.873 1.00 6.51 101 ALA A CA 1
ATOM 772 C C . ALA A 1 103 ? 37.920 27.719 54.020 1.00 6.17 101 ALA A C 1
ATOM 773 O O . ALA A 1 103 ? 37.123 27.108 54.728 1.00 8.47 101 ALA A O 1
ATOM 775 N N . ALA A 1 104 ? 38.190 29.007 54.188 1.00 8.66 102 ALA A N 1
ATOM 776 C CA . ALA A 1 104 ? 37.532 29.775 55.232 1.00 8.28 102 ALA A CA 1
ATOM 777 C C . ALA A 1 104 ? 36.120 30.082 54.747 1.00 8.74 102 ALA A C 1
ATOM 778 O O . ALA A 1 104 ? 35.819 29.936 53.562 1.00 8.46 102 ALA A O 1
ATOM 780 N N . GLU A 1 105 ? 35.249 30.494 55.659 1.00 8.57 103 GLU A N 1
ATOM 781 C CA . GLU A 1 105 ? 33.885 30.835 55.277 1.00 8.28 103 GLU A CA 1
ATOM 782 C C . GLU A 1 105 ? 33.968 31.910 54.197 1.00 8.70 103 GLU A C 1
ATOM 783 O O . GLU A 1 105 ? 34.777 32.838 54.291 1.00 7.95 103 GLU A O 1
ATOM 789 N N . GLY A 1 106 ? 33.151 31.769 53.159 1.00 7.49 104 GLY A N 1
ATOM 790 C CA . GLY A 1 106 ? 33.168 32.747 52.083 1.00 7.04 104 GLY A CA 1
ATOM 791 C C . GLY A 1 106 ? 34.038 32.346 50.905 1.00 7.03 104 GLY A C 1
ATOM 792 O O . GLY A 1 106 ? 33.872 32.864 49.802 1.00 8.39 104 GLY A O 1
ATOM 793 N N . GLU A 1 107 ? 34.976 31.431 51.128 1.00 7.18 105 GLU A N 1
ATOM 794 C CA . GLU A 1 107 ? 35.840 30.984 50.045 1.00 7.62 105 GLU A CA 1
ATOM 795 C C . GLU A 1 107 ? 35.128 29.864 49.295 1.00 7.25 105 GLU A C 1
ATOM 796 O O . GLU A 1 107 ? 34.124 29.336 49.772 1.00 7.73 105 GLU A O 1
ATOM 802 N N . GLU A 1 108 ? 35.643 29.502 48.127 1.00 6.75 106 GLU A N 1
ATOM 803 C CA . GLU A 1 108 ? 34.989 28.497 47.298 1.00 6.72 106 GLU A CA 1
ATOM 804 C C . GLU A 1 108 ? 35.654 27.134 47.193 1.00 7.10 106 GLU A C 1
ATOM 805 O O . GLU A 1 108 ? 36.870 27.012 47.282 1.00 6.60 106 GLU A O 1
ATOM 811 N N . ILE A 1 109 ? 34.828 26.105 47.032 1.00 6.59 107 ILE A N 1
ATOM 812 C CA . ILE A 1 109 ? 35.326 24.758 46.800 1.00 4.98 107 ILE A CA 1
ATOM 813 C C . ILE A 1 109 ? 34.494 24.278 45.621 1.00 6.33 107 ILE A C 1
ATOM 814 O O . ILE A 1 109 ? 33.408 24.806 45.361 1.00 6.17 107 ILE A O 1
ATOM 819 N N . GLY A 1 110 ? 35.008 23.309 44.879 1.00 5.24 108 GLY A N 1
ATOM 820 C CA . GLY A 1 110 ? 34.266 22.838 43.732 1.00 6.16 108 GLY A CA 1
ATOM 821 C C . GLY A 1 110 ? 34.372 21.351 43.518 1.00 5.36 108 GLY A C 1
ATOM 822 O O . GLY A 1 110 ? 35.201 20.676 44.133 1.00 4.91 108 GLY A O 1
ATOM 823 N N . TYR A 1 111 ? 33.510 20.842 42.646 1.00 4.96 109 TYR A N 1
ATOM 824 C CA . TYR A 1 111 ? 33.502 19.429 42.313 1.00 5.56 109 TYR A CA 1
ATOM 825 C C . TYR A 1 111 ? 32.687 19.198 41.050 1.00 5.90 109 TYR A C 1
ATOM 826 O O . TYR A 1 111 ? 32.067 20.125 40.520 1.00 6.40 109 TYR A O 1
ATOM 835 N N . VAL A 1 112 ? 32.717 17.965 40.562 1.00 4.57 110 VAL A N 1
ATOM 836 C CA . VAL A 1 112 ? 32.011 17.592 39.350 1.00 5.14 110 VAL A CA 1
ATOM 837 C C . VAL A 1 112 ? 30.559 17.209 39.585 1.00 5.59 110 VAL A C 1
ATOM 838 O O . VAL A 1 112 ? 30.224 16.556 40.570 1.00 6.13 110 VAL A O 1
ATOM 842 N N . HIS A 1 113 ? 29.702 17.644 38.669 1.00 6.99 111 HIS A N 1
ATOM 843 C CA . HIS A 1 113 ? 28.290 17.305 38.703 1.00 8.79 111 HIS A CA 1
ATOM 844 C C . HIS A 1 113 ? 28.131 16.376 37.503 1.00 8.26 111 HIS A C 1
ATOM 845 O O . HIS A 1 113 ? 28.304 16.802 36.362 1.00 9.27 111 HIS A O 1
ATOM 852 N N . PRO A 1 114 ? 27.785 15.101 37.735 1.00 7.91 112 PRO A N 1
ATOM 853 C CA . PRO A 1 114 ? 27.512 14.432 39.008 1.00 7.25 112 PRO A CA 1
ATOM 854 C C . PRO A 1 114 ? 28.683 13.691 39.650 1.00 7.32 112 PRO A C 1
ATOM 855 O O . PRO A 1 114 ? 29.509 13.094 38.966 1.00 7.73 112 PRO A O 1
ATOM 859 N N . SER A 1 115 ? 28.733 13.737 40.975 1.00 6.73 113 SER A N 1
ATOM 860 C CA . SER A 1 115 ? 29.730 13.000 41.742 1.00 7.34 113 SER A CA 1
ATOM 861 C C . SER A 1 115 ? 29.161 12.836 43.148 1.00 9.58 113 SER A C 1
ATOM 862 O O . SER A 1 115 ? 28.014 12.418 43.294 1.00 11.65 113 SER A O 1
ATOM 865 N N . TYR A 1 116 ? 29.932 13.170 44.173 1.00 9.07 114 TYR A N 1
ATOM 866 C CA . TYR A 1 116 ? 29.481 13.018 45.556 1.00 9.86 114 TYR A CA 1
ATOM 867 C C . TYR A 1 116 ? 28.919 14.341 46.081 1.00 8.86 114 TYR A C 1
ATOM 868 O O . TYR A 1 116 ? 29.669 15.231 46.478 1.00 9.03 114 TYR A O 1
ATOM 877 N N . SER A 1 117 ? 27.594 14.462 46.090 1.00 9.99 115 SER A N 1
ATOM 878 C CA . SER A 1 117 ? 26.941 15.690 46.539 1.00 10.38 115 SER A CA 1
ATOM 879 C C . SER A 1 117 ? 27.300 16.088 47.965 1.00 9.41 115 SER A C 1
ATOM 880 O O . SER A 1 117 ? 27.123 17.246 48.350 1.00 9.31 115 SER A O 1
ATOM 883 N N . TYR A 1 118 ? 27.801 15.140 48.752 1.00 8.38 116 TYR A N 1
ATOM 884 C CA . TYR A 1 118 ? 28.166 15.446 50.128 1.00 7.67 116 TYR A CA 1
ATOM 885 C C . TYR A 1 118 ? 29.318 16.451 50.202 1.00 6.66 116 TYR A C 1
ATOM 886 O O . TYR A 1 118 ? 29.513 17.095 51.231 1.00 6.40 116 TYR A O 1
ATOM 895 N N . TYR A 1 119 ? 30.090 16.590 49.126 1.00 5.76 117 TYR A N 1
ATOM 896 C CA . TYR A 1 119 ? 31.180 17.566 49.142 1.00 5.18 117 TYR A CA 1
ATOM 897 C C . TYR A 1 119 ? 30.544 18.932 49.403 1.00 6.19 117 TYR A C 1
ATOM 898 O O . TYR A 1 119 ? 31.106 19.767 50.114 1.00 6.00 117 TYR A O 1
ATOM 907 N N . GLY A 1 120 ? 29.368 19.144 48.814 1.00 6.45 118 GLY A N 1
ATOM 908 C CA . GLY A 1 120 ? 28.653 20.402 48.971 1.00 6.87 118 GLY A CA 1
ATOM 909 C C . GLY A 1 120 ? 28.065 20.583 50.358 1.00 6.08 118 GLY A C 1
ATOM 910 O O . GLY A 1 120 ? 28.051 21.688 50.897 1.00 4.46 118 GLY A O 1
ATOM 911 N N . THR A 1 121 ? 27.565 19.498 50.935 1.00 6.03 119 THR A N 1
ATOM 912 C CA . THR A 1 121 ? 26.992 19.558 52.271 1.00 5.98 119 THR A CA 1
ATOM 913 C C . THR A 1 121 ? 28.093 19.983 53.239 1.00 5.68 119 THR A C 1
ATOM 914 O O . THR A 1 121 ? 27.882 20.843 54.091 1.00 5.70 119 THR A O 1
ATOM 918 N N . LEU A 1 122 ? 29.273 19.387 53.092 1.00 5.25 120 LEU A N 1
ATOM 919 C CA . LEU A 1 122 ? 30.399 19.729 53.951 1.00 4.71 120 LEU A CA 1
ATOM 920 C C . LEU A 1 122 ? 30.798 21.192 53.763 1.00 5.29 120 LEU A C 1
ATOM 921 O O . LEU A 1 122 ? 31.146 21.879 54.724 1.00 5.84 120 LEU A O 1
ATOM 926 N N . ALA A 1 123 ? 30.745 21.665 52.521 1.00 6.21 121 ALA A N 1
ATOM 927 C CA . ALA A 1 123 ? 31.094 23.051 52.233 1.00 6.21 121 ALA A CA 1
ATOM 928 C C . ALA A 1 123 ? 30.097 23.970 52.929 1.00 6.48 121 ALA A C 1
ATOM 929 O O . ALA A 1 123 ? 30.476 24.993 53.498 1.00 6.89 121 ALA A O 1
ATOM 931 N N . GLU A 1 124 ? 28.822 23.593 52.884 1.00 7.06 122 GLU A N 1
ATOM 932 C CA . GLU A 1 124 ? 27.769 24.379 53.512 1.00 7.26 122 GLU A CA 1
ATOM 933 C C . GLU A 1 124 ? 27.976 24.548 55.013 1.00 6.59 122 GLU A C 1
ATOM 934 O O . GLU A 1 124 ? 27.727 25.621 55.554 1.00 7.08 122 GLU A O 1
ATOM 940 N N . VAL A 1 125 ? 28.425 23.490 55.682 1.00 5.15 123 VAL A N 1
ATOM 941 C CA . VAL A 1 125 ? 28.669 23.556 57.122 1.00 5.91 123 VAL A CA 1
ATOM 942 C C . VAL A 1 125 ? 29.763 24.586 57.410 1.00 5.89 123 VAL A C 1
ATOM 943 O O . VAL A 1 125 ? 29.669 25.374 58.355 1.00 5.40 123 VAL A O 1
ATOM 947 N N . GLN A 1 126 ? 30.799 24.573 56.581 1.00 5.33 124 GLN A N 1
ATOM 948 C CA . GLN A 1 126 ? 31.917 25.491 56.739 1.00 5.04 124 GLN A CA 1
ATOM 949 C C . GLN A 1 126 ? 31.524 26.919 56.378 1.00 6.28 124 GLN A C 1
ATOM 950 O O . GLN A 1 126 ? 32.062 27.884 56.929 1.00 7.18 124 GLN A O 1
ATOM 956 N N . GLY A 1 127 ? 30.575 27.046 55.458 1.00 5.23 125 GLY A N 1
ATOM 957 C CA . GLY A 1 127 ? 30.157 28.361 55.011 1.00 6.14 125 GLY A CA 1
ATOM 958 C C . GLY A 1 127 ? 30.886 28.709 53.726 1.00 7.19 125 GLY A C 1
ATOM 959 O O . GLY A 1 127 ? 30.941 29.869 53.320 1.00 7.55 125 GLY A O 1
ATOM 960 N N . ALA A 1 128 ? 31.459 27.694 53.084 1.00 6.47 126 ALA A N 1
ATOM 961 C CA . ALA A 1 128 ? 32.181 27.895 51.836 1.00 7.53 126 ALA A CA 1
ATOM 962 C C . ALA A 1 128 ? 31.217 27.872 50.660 1.00 6.90 126 ALA A C 1
ATOM 963 O O . ALA A 1 128 ? 30.223 27.148 50.678 1.00 8.30 126 ALA A O 1
ATOM 965 N N . ARG A 1 129 ? 31.512 28.672 49.643 1.00 6.16 127 ARG A N 1
ATOM 966 C CA . ARG A 1 129 ? 30.680 28.716 48.449 1.00 6.14 127 ARG A CA 1
ATOM 967 C C . ARG A 1 129 ? 30.978 27.457 47.646 1.00 6.59 127 ARG A C 1
ATOM 968 O O . ARG A 1 129 ? 32.061 26.883 47.760 1.00 6.64 127 ARG A O 1
ATOM 976 N N . VAL A 1 130 ? 30.013 27.025 46.844 1.00 5.29 128 VAL A N 1
ATOM 977 C CA . VAL A 1 130 ? 30.181 25.823 46.041 1.00 6.45 128 VAL A CA 1
ATOM 978 C C . VAL A 1 130 ? 29.960 26.074 44.559 1.00 6.59 128 VAL A C 1
ATOM 979 O O . VAL A 1 130 ? 28.983 26.710 44.162 1.00 8.68 128 VAL A O 1
ATOM 983 N N . ARG A 1 131 ? 30.881 25.580 43.741 1.00 6.03 129 ARG A N 1
ATOM 984 C CA . ARG A 1 131 ? 30.742 25.692 42.299 1.00 6.76 129 ARG A CA 1
ATOM 985 C C . ARG A 1 131 ? 30.916 24.292 41.720 1.00 6.01 129 ARG A C 1
ATOM 986 O O . ARG A 1 131 ? 31.887 23.604 42.037 1.00 7.75 129 ARG A O 1
ATOM 994 N N . THR A 1 132 ? 29.967 23.859 40.900 1.00 6.49 130 THR A N 1
ATOM 995 C CA . THR A 1 132 ? 30.076 22.544 40.279 1.00 7.04 130 THR A CA 1
ATOM 996 C C . THR A 1 132 ? 30.220 22.698 38.772 1.00 6.76 130 THR A C 1
ATOM 997 O O . THR A 1 132 ? 29.797 23.703 38.189 1.00 6.92 130 THR A O 1
ATOM 1001 N N . PHE A 1 133 ? 30.837 21.698 38.153 1.00 7.34 131 PHE A N 1
ATOM 1002 C CA . PHE A 1 133 ? 31.068 21.682 36.715 1.00 9.00 131 PHE A CA 1
ATOM 1003 C C . PHE A 1 133 ? 30.561 20.360 36.149 1.00 8.79 131 PHE A C 1
ATOM 1004 O O . PHE A 1 133 ? 30.721 19.310 36.772 1.00 8.91 131 PHE A O 1
ATOM 1012 N N . GLY A 1 134 ? 29.952 20.412 34.970 1.00 7.71 132 GLY A N 1
ATOM 1013 C CA . GLY A 1 134 ? 29.462 19.199 34.346 1.00 7.98 132 GLY A CA 1
ATOM 1014 C C . GLY A 1 134 ? 30.563 18.536 33.538 1.00 8.73 132 GLY A C 1
ATOM 1015 O O . GLY A 1 134 ? 31.687 19.041 33.474 1.00 8.17 132 GLY A O 1
ATOM 1016 N N . LEU A 1 135 ? 30.242 17.408 32.914 1.00 9.62 133 LEU A N 1
ATOM 1017 C CA . LEU A 1 135 ? 31.211 16.679 32.107 1.00 11.45 133 LEU A CA 1
ATOM 1018 C C . LEU A 1 135 ? 30.857 16.753 30.627 1.00 13.31 133 LEU A C 1
ATOM 1019 O O . LEU A 1 135 ? 29.700 16.974 30.267 1.00 14.81 133 LEU A O 1
ATOM 1024 N N . THR A 1 136 ? 31.861 16.572 29.777 1.00 14.75 134 THR A N 1
ATOM 1025 C CA . THR A 1 136 ? 31.652 16.594 28.334 1.00 17.09 134 THR A CA 1
ATOM 1026 C C . THR A 1 136 ? 31.447 15.154 27.883 1.00 18.75 134 THR A C 1
ATOM 1027 O O . THR A 1 136 ? 31.514 14.229 28.694 1.00 18.03 134 THR A O 1
ATOM 1031 N N . GLY A 1 137 ? 31.200 14.967 26.591 1.00 19.60 135 GLY A N 1
ATOM 1032 C CA . GLY A 1 137 ? 30.998 13.629 26.071 1.00 22.75 135 GLY A CA 1
ATOM 1033 C C . GLY A 1 137 ? 32.235 12.758 26.195 1.00 23.47 135 GLY A C 1
ATOM 1034 O O . GLY A 1 137 ? 32.128 11.535 26.283 1.00 25.20 135 GLY A O 1
ATOM 1035 N N . ASP A 1 138 ? 33.408 13.385 26.205 1.00 25.00 136 ASP A N 1
ATOM 1036 C CA . ASP A 1 138 ? 34.671 12.657 26.315 1.00 25.06 136 ASP A CA 1
ATOM 1037 C C . ASP A 1 138 ? 35.189 12.601 27.751 1.00 24.05 136 ASP A C 1
ATOM 1038 O O . ASP A 1 138 ? 36.390 12.484 27.993 1.00 23.58 136 ASP A O 1
ATOM 1043 N N . PHE A 1 139 ? 34.258 12.685 28.693 1.00 22.48 137 PHE A N 1
ATOM 1044 C CA . PHE A 1 139 ? 34.551 12.634 30.120 1.00 20.60 137 PHE A CA 1
ATOM 1045 C C . PHE A 1 139 ? 35.617 13.591 30.647 1.00 19.23 137 PHE A C 1
ATOM 1046 O O . PHE A 1 139 ? 36.478 13.202 31.437 1.00 17.87 137 PHE A O 1
ATOM 1054 N N . ARG A 1 140 ? 35.561 14.839 30.201 1.00 17.57 138 ARG A N 1
ATOM 1055 C CA . ARG A 1 140 ? 36.476 15.868 30.677 1.00 16.21 138 ARG A CA 1
ATOM 1056 C C . ARG A 1 140 ? 35.552 16.908 31.304 1.00 14.36 138 ARG A C 1
ATOM 1057 O O . ARG A 1 140 ? 34.350 16.913 31.029 1.00 14.07 138 ARG A O 1
ATOM 1065 N N . ILE A 1 141 ? 36.088 17.771 32.156 1.00 12.61 139 ILE A N 1
ATOM 1066 C CA . ILE A 1 141 ? 35.254 18.777 32.806 1.00 11.84 139 ILE A CA 1
ATOM 1067 C C . ILE A 1 141 ? 34.871 19.900 31.848 1.00 13.31 139 ILE A C 1
ATOM 1068 O O . ILE A 1 141 ? 35.732 20.552 31.262 1.00 14.79 139 ILE A O 1
ATOM 1073 N N . ALA A 1 142 ? 33.568 20.112 31.700 1.00 11.14 140 ALA A N 1
ATOM 1074 C CA . ALA A 1 142 ? 33.040 21.140 30.813 1.00 12.88 140 ALA A CA 1
ATOM 1075 C C . ALA A 1 142 ? 33.106 22.532 31.428 1.00 12.23 140 ALA A C 1
ATOM 1076 O O . ALA A 1 142 ? 32.702 22.742 32.572 1.00 13.77 140 ALA A O 1
ATOM 1078 N N . GLY A 1 143 ? 33.624 23.483 30.658 1.00 13.65 141 GLY A N 1
ATOM 1079 C CA . GLY A 1 143 ? 33.712 24.849 31.133 1.00 14.58 141 GLY A CA 1
ATOM 1080 C C . GLY A 1 143 ? 34.665 25.088 32.286 1.00 13.91 141 GLY A C 1
ATOM 1081 O O . GLY A 1 143 ? 34.503 26.057 33.026 1.00 15.96 141 GLY A O 1
ATOM 1082 N N . PHE A 1 144 ? 35.653 24.217 32.460 1.00 13.87 142 PHE A N 1
ATOM 1083 C CA . PHE A 1 144 ? 36.610 24.415 33.544 1.00 13.18 142 PHE A CA 1
ATOM 1084 C C . PHE A 1 144 ? 37.443 25.632 33.150 1.00 13.01 142 PHE A C 1
ATOM 1085 O O . PHE A 1 144 ? 37.867 25.755 32.001 1.00 13.99 142 PHE A O 1
ATOM 1093 N N . PRO A 1 145 ? 37.681 26.553 34.094 1.00 11.83 143 PRO A N 1
ATOM 1094 C CA . PRO A 1 145 ? 38.470 27.750 33.789 1.00 12.81 143 PRO A CA 1
ATOM 1095 C C . PRO A 1 145 ? 39.938 27.445 33.502 1.00 12.72 143 PRO A C 1
ATOM 1096 O O . PRO A 1 145 ? 40.438 26.372 33.844 1.00 13.79 143 PRO A O 1
ATOM 1100 N N . GLU A 1 146 ? 40.623 28.387 32.858 1.00 13.20 144 GLU A N 1
ATOM 1101 C CA . GLU A 1 146 ? 42.038 28.214 32.552 1.00 13.60 144 GLU A CA 1
ATOM 1102 C C . GLU A 1 146 ? 42.773 27.952 33.862 1.00 12.50 144 GLU A C 1
ATOM 1103 O O . GLU A 1 146 ? 43.719 27.167 33.914 1.00 11.53 144 GLU A O 1
ATOM 1109 N N . ARG A 1 147 ? 42.329 28.632 34.914 1.00 10.98 145 ARG A N 1
ATOM 1110 C CA . ARG A 1 147 ? 42.897 28.458 36.240 1.00 9.48 145 ARG A CA 1
ATOM 1111 C C . ARG A 1 147 ? 41.758 28.508 37.248 1.00 9.83 145 ARG A C 1
ATOM 1112 O O . ARG A 1 147 ? 40.996 29.481 37.300 1.00 10.12 145 ARG A O 1
ATOM 1120 N N . TYR A 1 148 ? 41.631 27.447 38.037 1.00 7.87 146 TYR A N 1
ATOM 1121 C CA . TYR A 1 148 ? 40.581 27.373 39.042 1.00 8.15 146 TYR A CA 1
ATOM 1122 C C . TYR A 1 148 ? 41.087 28.022 40.331 1.00 8.14 146 TYR A C 1
ATOM 1123 O O . TYR A 1 148 ? 42.111 27.611 40.878 1.00 9.64 146 TYR A O 1
ATOM 1132 N N . GLU A 1 149 ? 40.363 29.028 40.817 1.00 8.67 147 GLU A N 1
ATOM 1133 C CA . GLU A 1 149 ? 40.779 29.755 42.014 1.00 9.68 147 GLU A CA 1
ATOM 1134 C C . GLU A 1 149 ? 40.206 29.260 43.344 1.00 9.76 147 GLU A C 1
ATOM 1135 O O . GLU A 1 149 ? 40.554 29.785 44.404 1.00 9.82 147 GLU A O 1
ATOM 1141 N N . GLY A 1 150 ? 39.329 28.261 43.294 1.00 8.13 148 GLY A N 1
ATOM 1142 C CA . GLY A 1 150 ? 38.752 27.732 44.519 1.00 7.96 148 GLY A CA 1
ATOM 1143 C C . GLY A 1 150 ? 39.835 27.144 45.405 1.00 7.57 148 GLY A C 1
ATOM 1144 O O . GLY A 1 150 ? 40.856 26.678 44.902 1.00 8.68 148 GLY A O 1
ATOM 1145 N N . LYS A 1 151 ? 39.613 27.149 46.716 1.00 6.22 149 LYS A N 1
ATOM 1146 C CA . LYS A 1 151 ? 40.602 26.630 47.654 1.00 6.44 149 LYS A CA 1
ATOM 1147 C C . LYS A 1 151 ? 40.754 25.116 47.611 1.00 5.96 149 LYS A C 1
ATOM 1148 O O . LYS A 1 151 ? 41.815 24.590 47.939 1.00 6.54 149 LYS A O 1
ATOM 1154 N N . VAL A 1 152 ? 39.694 24.418 47.218 1.00 4.60 150 VAL A N 1
ATOM 1155 C CA . VAL A 1 152 ? 39.735 22.963 47.127 1.00 4.95 150 VAL A CA 1
ATOM 1156 C C . VAL A 1 152 ? 38.815 22.494 46.016 1.00 4.15 150 VAL A C 1
ATOM 1157 O O . VAL A 1 152 ? 37.710 23.014 45.864 1.00 6.25 150 VAL A O 1
ATOM 1161 N N . PHE A 1 153 ? 39.286 21.537 45.224 1.00 3.53 151 PHE A N 1
ATOM 1162 C CA . PHE A 1 153 ? 38.467 20.957 44.176 1.00 4.26 151 PHE A CA 1
ATOM 1163 C C . PHE A 1 153 ? 38.483 19.461 44.441 1.00 5.22 151 PHE A C 1
ATOM 1164 O O . PHE A 1 153 ? 39.549 18.852 44.578 1.00 5.76 151 PHE A O 1
ATOM 1172 N N . PHE A 1 154 ? 37.293 18.878 44.524 1.00 3.87 152 PHE A N 1
ATOM 1173 C CA . PHE A 1 154 ? 37.137 17.455 44.789 1.00 5.49 152 PHE A CA 1
ATOM 1174 C C . PHE A 1 154 ? 36.827 16.699 43.508 1.00 3.70 152 PHE A C 1
ATOM 1175 O O . PHE A 1 154 ? 35.804 16.948 42.867 1.00 5.29 152 PHE A O 1
ATOM 1183 N N . LEU A 1 155 ? 37.711 15.780 43.137 1.00 4.69 153 LEU A N 1
ATOM 1184 C CA . LEU A 1 155 ? 37.520 14.984 41.935 1.00 4.64 153 LEU A CA 1
ATOM 1185 C C . LEU A 1 155 ? 37.373 13.515 42.309 1.00 4.18 153 LEU A C 1
ATOM 1186 O O . LEU A 1 155 ? 38.337 12.881 42.738 1.00 5.56 153 LEU A O 1
ATOM 1191 N N . THR A 1 156 ? 36.168 12.981 42.160 1.00 4.15 154 THR A N 1
ATOM 1192 C CA . THR A 1 156 ? 35.923 11.575 42.461 1.00 4.48 154 THR A CA 1
ATOM 1193 C C . THR A 1 156 ? 36.469 10.793 41.273 1.00 4.79 154 THR A C 1
ATOM 1194 O O . THR A 1 156 ? 36.035 11.002 40.134 1.00 5.60 154 THR A O 1
ATOM 1198 N N . THR A 1 157 ? 37.423 9.904 41.535 1.00 4.71 155 THR A N 1
ATOM 1199 C CA . THR A 1 157 ? 38.037 9.109 40.475 1.00 5.86 155 THR A CA 1
ATOM 1200 C C . THR A 1 157 ? 38.485 7.733 40.988 1.00 5.10 155 THR A C 1
ATOM 1201 O O . THR A 1 157 ? 39.341 7.638 41.862 1.00 5.37 155 THR A O 1
ATOM 1205 N N . PRO A 1 158 ? 37.881 6.645 40.478 1.00 4.63 156 PRO A N 1
ATOM 1206 C CA . PRO A 1 158 ? 36.816 6.584 39.470 1.00 5.42 156 PRO A CA 1
ATOM 1207 C C . PRO A 1 158 ? 35.610 7.421 39.870 1.00 4.56 156 PRO A C 1
ATOM 1208 O O . PRO A 1 158 ? 35.281 7.540 41.054 1.00 5.81 156 PRO A O 1
ATOM 1212 N N . ASN A 1 159 ? 34.939 7.997 38.882 1.00 5.33 157 ASN A N 1
ATOM 1213 C CA . ASN A 1 159 ? 33.764 8.790 39.181 1.00 5.71 157 ASN A CA 1
ATOM 1214 C C . ASN A 1 159 ? 32.564 7.909 39.484 1.00 6.46 157 ASN A C 1
ATOM 1215 O O . ASN A 1 159 ? 32.324 6.898 38.819 1.00 5.75 157 ASN A O 1
ATOM 1220 N N . ALA A 1 160 ? 31.838 8.293 40.523 1.00 6.09 158 ALA A N 1
ATOM 1221 C CA . ALA A 1 160 ? 30.596 7.638 40.896 1.00 6.16 158 ALA A CA 1
ATOM 1222 C C . ALA A 1 160 ? 29.683 8.845 40.723 1.00 6.07 158 ALA A C 1
ATOM 1223 O O . ALA A 1 160 ? 30.047 9.955 41.116 1.00 7.31 158 ALA A O 1
ATOM 1225 N N . PRO A 1 161 ? 28.470 8.651 40.197 1.00 5.86 159 PRO A N 1
ATOM 1226 C CA . PRO A 1 161 ? 27.812 7.425 39.738 1.00 6.14 159 PRO A CA 1
ATOM 1227 C C . PRO A 1 161 ? 28.096 6.899 38.330 1.00 5.97 159 PRO A C 1
ATOM 1228 O O . PRO A 1 161 ? 27.636 5.816 37.987 1.00 6.19 159 PRO A O 1
ATOM 1232 N N . LEU A 1 162 ? 28.857 7.633 37.522 1.00 5.92 160 LEU A N 1
ATOM 1233 C CA . LEU A 1 162 ? 29.093 7.216 36.139 1.00 6.04 160 LEU A CA 1
ATOM 1234 C C . LEU A 1 162 ? 30.031 6.036 35.886 1.00 5.23 160 LEU A C 1
ATOM 1235 O O . LEU A 1 162 ? 29.767 5.230 34.993 1.00 7.34 160 LEU A O 1
ATOM 1240 N N . GLY A 1 163 ? 31.125 5.940 36.638 1.00 5.78 161 GLY A N 1
ATOM 1241 C CA . GLY A 1 163 ? 32.028 4.811 36.466 1.00 5.94 161 GLY A CA 1
ATOM 1242 C C . GLY A 1 163 ? 33.458 5.001 35.979 1.00 5.78 161 GLY A C 1
ATOM 1243 O O . GLY A 1 163 ? 34.368 4.387 36.534 1.00 6.54 161 GLY A O 1
ATOM 1244 N N . PRO A 1 164 ? 33.705 5.833 34.955 1.00 5.78 162 PRO A N 1
ATOM 1245 C CA . PRO A 1 164 ? 35.064 6.041 34.439 1.00 6.82 162 PRO A CA 1
ATOM 1246 C C . PRO A 1 164 ? 36.076 6.713 35.355 1.00 6.86 162 PRO A C 1
ATOM 1247 O O . PRO A 1 164 ? 35.723 7.522 36.215 1.00 6.53 162 PRO A O 1
ATOM 1251 N N . SER A 1 165 ? 37.344 6.368 35.154 1.00 8.31 163 SER A N 1
ATOM 1252 C CA . SER A 1 165 ? 38.435 6.982 35.898 1.00 9.74 163 SER A CA 1
ATOM 1253 C C . SER A 1 165 ? 38.898 8.128 35.009 1.00 9.88 163 SER A C 1
ATOM 1254 O O . SER A 1 165 ? 38.709 8.084 33.792 1.00 12.67 163 SER A O 1
ATOM 1257 N N . PHE A 1 166 ? 39.481 9.159 35.606 1.00 9.07 164 PHE A N 1
ATOM 1258 C CA . PHE A 1 166 ? 40.018 10.263 34.819 1.00 8.74 164 PHE A CA 1
ATOM 1259 C C . PHE A 1 166 ? 41.470 9.872 34.564 1.00 8.24 164 PHE A C 1
ATOM 1260 O O . PHE A 1 166 ? 42.179 9.473 35.487 1.00 9.18 164 PHE A O 1
ATOM 1268 N N . PRO A 1 167 ? 41.925 9.959 33.305 1.00 8.46 165 PRO A N 1
ATOM 1269 C CA . PRO A 1 167 ? 43.306 9.601 32.967 1.00 9.17 165 PRO A CA 1
ATOM 1270 C C . PRO A 1 167 ? 44.311 10.392 33.792 1.00 8.18 165 PRO A C 1
ATOM 1271 O O . PRO A 1 167 ? 44.108 11.576 34.064 1.00 7.79 165 PRO A O 1
ATOM 1275 N N . LEU A 1 168 ? 45.397 9.736 34.183 1.00 9.82 166 LEU A N 1
ATOM 1276 C CA . LEU A 1 168 ? 46.419 10.395 34.980 1.00 8.35 166 LEU A CA 1
ATOM 1277 C C . LEU A 1 168 ? 46.849 11.704 34.316 1.00 8.93 166 LEU A C 1
ATOM 1278 O O . LEU A 1 168 ? 46.990 12.726 34.987 1.00 7.25 166 LEU A O 1
ATOM 1283 N N . GLU A 1 169 ? 47.027 11.676 32.996 1.00 8.48 167 GLU A N 1
ATOM 1284 C CA . GLU A 1 169 ? 47.459 12.866 32.265 1.00 9.06 167 GLU A CA 1
ATOM 1285 C C . GLU A 1 169 ? 46.507 14.043 32.429 1.00 8.40 167 GLU A C 1
ATOM 1286 O O . GLU A 1 169 ? 46.945 15.195 32.533 1.00 8.26 167 GLU A O 1
ATOM 1292 N N . TYR A 1 170 ? 45.211 13.757 32.464 1.00 8.48 168 TYR A N 1
ATOM 1293 C CA . TYR A 1 170 ? 44.221 14.813 32.611 1.00 6.99 168 TYR A CA 1
ATOM 1294 C C . TYR A 1 170 ? 44.186 15.325 34.043 1.00 7.21 168 TYR A C 1
ATOM 1295 O O . TYR A 1 170 ? 44.027 16.523 34.274 1.00 7.23 168 TYR A O 1
ATOM 1304 N N . ILE A 1 171 ? 44.334 14.423 35.009 1.00 6.57 169 ILE A N 1
ATOM 1305 C CA . ILE A 1 171 ? 44.338 14.852 36.400 1.00 6.72 169 ILE A CA 1
ATOM 1306 C C . ILE A 1 171 ? 45.569 15.724 36.626 1.00 6.10 169 ILE A C 1
ATOM 1307 O O . ILE A 1 171 ? 45.528 16.688 37.390 1.00 6.31 169 ILE A O 1
ATOM 1312 N N . ASP A 1 172 ? 46.661 15.389 35.944 1.00 6.98 170 ASP A N 1
ATOM 1313 C CA . ASP A 1 172 ? 47.892 16.157 36.053 1.00 8.80 170 ASP A CA 1
ATOM 1314 C C . ASP A 1 172 ? 47.623 17.586 35.581 1.00 8.24 170 ASP A C 1
ATOM 1315 O O . ASP A 1 172 ? 48.081 18.549 36.195 1.00 8.87 170 ASP A O 1
ATOM 1320 N N . GLU A 1 173 ? 46.879 17.711 34.484 1.00 7.71 171 GLU A N 1
ATOM 1321 C CA . GLU A 1 173 ? 46.536 19.019 33.937 1.00 8.21 171 GLU A CA 1
ATOM 1322 C C . GLU A 1 173 ? 45.704 19.799 34.945 1.00 7.54 171 GLU A C 1
ATOM 1323 O O . GLU A 1 173 ? 45.924 20.992 35.150 1.00 7.55 171 GLU A O 1
ATOM 1329 N N . LEU A 1 174 ? 44.741 19.123 35.564 1.00 6.31 172 LEU A N 1
ATOM 1330 C CA . LEU A 1 174 ? 43.884 19.777 36.544 1.00 6.36 172 LEU A CA 1
ATOM 1331 C C . LEU A 1 174 ? 44.697 20.240 37.743 1.00 5.82 172 LEU A C 1
ATOM 1332 O O . LEU A 1 174 ? 44.459 21.324 38.275 1.00 6.57 172 LEU A O 1
ATOM 1337 N N . ALA A 1 175 ? 45.666 19.433 38.166 1.00 5.39 173 ALA A N 1
ATOM 1338 C CA . ALA A 1 175 ? 46.491 19.813 39.309 1.00 5.59 173 ALA A CA 1
ATOM 1339 C C . ALA A 1 175 ? 47.241 21.106 39.006 1.00 6.43 173 ALA A C 1
ATOM 1340 O O . ALA A 1 175 ? 47.359 21.985 39.860 1.00 7.14 173 ALA A O 1
ATOM 1342 N N . ARG A 1 176 ? 47.740 21.223 37.780 1.00 7.45 174 ARG A N 1
ATOM 1343 C CA . ARG A 1 176 ? 48.477 22.411 37.371 1.00 8.89 174 ARG A CA 1
ATOM 1344 C C . ARG A 1 176 ? 47.572 23.628 37.197 1.00 9.89 174 ARG A C 1
ATOM 1345 O O . ARG A 1 176 ? 48.031 24.767 37.311 1.00 10.35 174 ARG A O 1
ATOM 1353 N N . ARG A 1 177 ? 46.289 23.387 36.941 1.00 7.86 175 ARG A N 1
ATOM 1354 C CA . ARG A 1 177 ? 45.330 24.472 36.751 1.00 8.39 175 ARG A CA 1
ATOM 1355 C C . ARG A 1 177 ? 44.645 24.905 38.045 1.00 8.53 175 ARG A C 1
ATOM 1356 O O . ARG A 1 177 ? 43.948 25.918 38.070 1.00 10.13 175 ARG A O 1
ATOM 1364 N N . CYS A 1 178 ? 44.840 24.141 39.117 1.00 8.64 176 CYS A N 1
ATOM 1365 C CA . CYS A 1 178 ? 44.224 24.474 40.400 1.00 8.32 176 CYS A CA 1
ATOM 1366 C C . CYS A 1 178 ? 45.132 25.318 41.281 1.00 8.31 176 CYS A C 1
ATOM 1367 O O . CYS A 1 178 ? 46.243 24.906 41.625 1.00 8.88 176 CYS A O 1
ATOM 1370 N N . ALA A 1 179 ? 44.644 26.500 41.649 1.00 8.76 177 ALA A N 1
ATOM 1371 C CA . ALA A 1 179 ? 45.389 27.420 42.498 1.00 10.30 177 ALA A CA 1
ATOM 1372 C C . ALA A 1 179 ? 45.388 26.933 43.943 1.00 9.47 177 ALA A C 1
ATOM 1373 O O . ALA A 1 179 ? 46.252 27.308 44.736 1.00 11.53 177 ALA A O 1
ATOM 1375 N N . GLY A 1 180 ? 44.402 26.108 44.278 1.00 7.59 178 GLY A N 1
ATOM 1376 C CA . GLY A 1 180 ? 44.308 25.571 45.621 1.00 8.18 178 GLY A CA 1
ATOM 1377 C C . GLY A 1 180 ? 44.649 24.097 45.624 1.00 7.30 178 GLY A C 1
ATOM 1378 O O . GLY A 1 180 ? 45.492 23.649 44.847 1.00 9.25 178 GLY A O 1
ATOM 1387 N N . LEU A 1 182 ? 43.833 20.010 45.149 1.00 5.69 180 LEU A N 1
ATOM 1388 C CA . LEU A 1 182 ? 43.067 19.126 44.283 1.00 5.45 180 LEU A CA 1
ATOM 1389 C C . LEU A 1 182 ? 42.982 17.821 45.056 1.00 4.12 180 LEU A C 1
ATOM 1390 O O . LEU A 1 182 ? 44.001 17.180 45.328 1.00 3.92 180 LEU A O 1
ATOM 1395 N N . VAL A 1 183 ? 41.764 17.446 45.428 1.00 4.53 181 VAL A N 1
ATOM 1396 C CA . VAL A 1 183 ? 41.540 16.230 46.194 1.00 4.47 181 VAL A CA 1
ATOM 1397 C C . VAL A 1 183 ? 41.007 15.122 45.298 1.00 4.22 181 VAL A C 1
ATOM 1398 O O . VAL A 1 183 ? 39.934 15.243 44.705 1.00 5.90 181 VAL A O 1
ATOM 1402 N N . LEU A 1 184 ? 41.779 14.049 45.195 1.00 2.69 182 LEU A N 1
ATOM 1403 C CA . LEU A 1 184 ? 41.401 12.912 44.375 1.00 2.23 182 LEU A CA 1
ATOM 1404 C C . LEU A 1 184 ? 40.767 11.869 45.287 1.00 3.10 182 LEU A C 1
ATOM 1405 O O . LEU A 1 184 ? 41.463 11.150 46.020 1.00 4.36 182 LEU A O 1
ATOM 1410 N N . ASP A 1 185 ? 39.439 11.818 45.253 1.00 3.79 183 ASP A N 1
ATOM 1411 C CA . ASP A 1 185 ? 38.662 10.882 46.061 1.00 3.73 183 ASP A CA 1
ATOM 1412 C C . ASP A 1 185 ? 38.698 9.531 45.354 1.00 3.45 183 ASP A C 1
ATOM 1413 O O . ASP A 1 185 ? 37.948 9.292 44.402 1.00 3.74 183 ASP A O 1
ATOM 1418 N N . GLU A 1 186 ? 39.582 8.656 45.826 1.00 2.62 184 GLU A N 1
ATOM 1419 C CA . GLU A 1 186 ? 39.758 7.343 45.222 1.00 3.95 184 GLU A CA 1
ATOM 1420 C C . GLU A 1 186 ? 39.064 6.193 45.939 1.00 3.35 184 GLU A C 1
ATOM 1421 O O . GLU A 1 186 ? 39.606 5.096 46.063 1.00 4.75 184 GLU A O 1
ATOM 1427 N N . THR A 1 187 ? 37.841 6.462 46.381 1.00 3.76 185 THR A N 1
ATOM 1428 C CA . THR A 1 187 ? 37.002 5.491 47.069 1.00 2.80 185 THR A CA 1
ATOM 1429 C C . THR A 1 187 ? 36.854 4.190 46.280 1.00 3.36 185 THR A C 1
ATOM 1430 O O . THR A 1 187 ? 36.785 3.106 46.858 1.00 4.24 185 THR A O 1
ATOM 1434 N N . TYR A 1 188 ? 36.831 4.300 44.955 1.00 4.24 186 TYR A N 1
ATOM 1435 C CA . TYR A 1 188 ? 36.648 3.130 44.104 1.00 3.38 186 TYR A CA 1
ATOM 1436 C C . TYR A 1 188 ? 37.884 2.691 43.322 1.00 3.56 186 TYR A C 1
ATOM 1437 O O . TYR A 1 188 ? 37.792 1.811 42.465 1.00 5.50 186 TYR A O 1
ATOM 1446 N N . ALA A 1 189 ? 39.036 3.276 43.633 1.00 3.97 187 ALA A N 1
ATOM 1447 C CA . ALA A 1 189 ? 40.266 2.962 42.909 1.00 5.15 187 ALA A CA 1
ATOM 1448 C C . ALA A 1 189 ? 40.742 1.512 42.944 1.00 5.41 187 ALA A C 1
ATOM 1449 O O . ALA A 1 189 ? 41.416 1.067 42.015 1.00 6.85 187 ALA A O 1
ATOM 1451 N N . GLU A 1 190 ? 40.425 0.775 44.003 1.00 6.00 188 GLU A N 1
ATOM 1452 C CA . GLU A 1 190 ? 40.859 -0.618 44.070 1.00 6.93 188 GLU A CA 1
ATOM 1453 C C . GLU A 1 190 ? 40.192 -1.480 42.990 1.00 6.78 188 GLU A C 1
ATOM 1454 O O . GLU A 1 190 ? 40.679 -2.567 42.676 1.00 8.11 188 GLU A O 1
ATOM 1460 N N . PHE A 1 191 ? 39.091 -0.993 42.419 1.00 6.61 189 PHE A N 1
ATOM 1461 C CA . PHE A 1 191 ? 38.369 -1.725 41.374 1.00 6.57 189 PHE A CA 1
ATOM 1462 C C . PHE A 1 191 ? 38.810 -1.286 39.979 1.00 6.95 189 PHE A C 1
ATOM 1463 O O . PHE A 1 191 ? 38.400 -1.873 38.976 1.00 6.87 189 PHE A O 1
ATOM 1471 N N . ALA A 1 192 ? 39.642 -0.252 39.927 1.00 6.44 190 ALA A N 1
ATOM 1472 C CA . ALA A 1 192 ? 40.117 0.319 38.670 1.00 6.34 190 ALA A CA 1
ATOM 1473 C C . ALA A 1 192 ? 41.392 -0.313 38.127 1.00 6.24 190 ALA A C 1
ATOM 1474 O O . ALA A 1 192 ? 42.056 -1.091 38.807 1.00 8.92 190 ALA A O 1
ATOM 1476 N N . GLU A 1 193 ? 41.723 0.045 36.892 1.00 7.49 191 GLU A N 1
ATOM 1477 C CA . GLU A 1 193 ? 42.918 -0.462 36.222 1.00 10.42 191 GLU A CA 1
ATOM 1478 C C . GLU A 1 193 ? 44.161 0.292 36.670 1.00 10.74 191 GLU A C 1
ATOM 1479 O O . GLU A 1 193 ? 45.284 -0.205 36.550 1.00 12.22 191 GLU A O 1
ATOM 1485 N N . SER A 1 194 ? 43.959 1.499 37.179 1.00 10.00 192 SER A N 1
ATOM 1486 C CA . SER A 1 194 ? 45.071 2.313 37.644 1.00 9.70 192 SER A CA 1
ATOM 1487 C C . SER A 1 194 ? 44.562 3.382 38.590 1.00 9.26 192 SER A C 1
ATOM 1488 O O . SER A 1 194 ? 43.356 3.535 38.780 1.00 9.36 192 SER A O 1
ATOM 1491 N N . ASN A 1 195 ? 45.493 4.112 39.190 1.00 6.88 193 ASN A N 1
ATOM 1492 C CA . ASN A 1 195 ? 45.137 5.180 40.112 1.00 6.33 193 ASN A CA 1
ATOM 1493 C C . ASN A 1 195 ? 46.096 6.352 39.966 1.00 6.65 193 ASN A C 1
ATOM 1494 O O . ASN A 1 195 ? 47.035 6.297 39.170 1.00 8.47 193 ASN A O 1
ATOM 1499 N N . ALA A 1 196 ? 45.867 7.402 40.749 1.00 6.09 194 ALA A N 1
ATOM 1500 C CA . ALA A 1 196 ? 46.678 8.613 40.665 1.00 6.95 194 ALA A CA 1
ATOM 1501 C C . ALA A 1 196 ? 47.622 8.900 41.829 1.00 7.40 194 ALA A C 1
ATOM 1502 O O . ALA A 1 196 ? 48.006 10.053 42.043 1.00 8.12 194 ALA A O 1
ATOM 1504 N N . LEU A 1 197 ? 48.005 7.871 42.573 1.00 8.26 195 LEU A N 1
ATOM 1505 C CA . LEU A 1 197 ? 48.908 8.057 43.706 1.00 8.59 195 LEU A CA 1
ATOM 1506 C C . LEU A 1 197 ? 50.187 8.809 43.340 1.00 8.61 195 LEU A C 1
ATOM 1507 O O . LEU A 1 197 ? 50.695 9.603 44.130 1.00 6.75 195 LEU A O 1
ATOM 1512 N N . GLU A 1 198 ? 50.705 8.556 42.144 1.00 7.86 196 GLU A N 1
ATOM 1513 C CA . GLU A 1 198 ? 51.930 9.204 41.691 1.00 8.80 196 GLU A CA 1
ATOM 1514 C C . GLU A 1 198 ? 51.846 10.728 41.712 1.00 8.56 196 GLU A C 1
ATOM 1515 O O . GLU A 1 198 ? 52.856 11.407 41.911 1.00 8.57 196 GLU A O 1
ATOM 1521 N N . LEU A 1 199 ? 50.647 11.271 41.522 1.00 8.61 197 LEU A N 1
ATOM 1522 C CA . LEU A 1 199 ? 50.488 12.719 41.503 1.00 8.06 197 LEU A CA 1
ATOM 1523 C C . LEU A 1 199 ? 50.721 13.387 42.854 1.00 6.79 197 LEU A C 1
ATOM 1524 O O . LEU A 1 199 ? 50.977 14.590 42.917 1.00 7.05 197 LEU A O 1
ATOM 1529 N N . VAL A 1 200 ? 50.636 12.619 43.935 1.00 5.69 198 VAL A N 1
ATOM 1530 C CA . VAL A 1 200 ? 50.881 13.179 45.258 1.00 5.83 198 VAL A CA 1
ATOM 1531 C C . VAL A 1 200 ? 52.370 13.513 45.349 1.00 6.82 198 VAL A C 1
ATOM 1532 O O . VAL A 1 200 ? 52.761 14.477 45.999 1.00 7.80 198 VAL A O 1
ATOM 1536 N N . ARG A 1 201 ? 53.192 12.711 44.677 1.00 8.50 199 ARG A N 1
ATOM 1537 C CA . ARG A 1 201 ? 54.635 12.921 44.663 1.00 9.79 199 ARG A CA 1
ATOM 1538 C C . ARG A 1 201 ? 55.022 13.999 43.655 1.00 10.08 199 ARG A C 1
ATOM 1539 O O . ARG A 1 201 ? 55.886 14.835 43.923 1.00 9.43 199 ARG A O 1
ATOM 1547 N N . ARG A 1 202 ? 54.380 13.973 42.493 1.00 9.62 200 ARG A N 1
ATOM 1548 C CA . ARG A 1 202 ? 54.681 14.927 41.430 1.00 11.75 200 ARG A CA 1
ATOM 1549 C C . ARG A 1 202 ? 54.313 16.366 41.775 1.00 13.08 200 ARG A C 1
ATOM 1550 O O . ARG A 1 202 ? 55.084 17.290 41.513 1.00 14.42 200 ARG A O 1
ATOM 1558 N N . HIS A 1 203 ? 53.135 16.558 42.359 1.00 10.80 201 HIS A N 1
ATOM 1559 C CA . HIS A 1 203 ? 52.694 17.896 42.722 1.00 10.45 201 HIS A CA 1
ATOM 1560 C C . HIS A 1 203 ? 52.761 18.104 44.226 1.00 10.38 201 HIS A C 1
ATOM 1561 O O . HIS A 1 203 ? 53.140 17.201 44.971 1.00 11.08 201 HIS A O 1
ATOM 1568 N N . GLU A 1 204 ? 52.403 19.305 44.665 1.00 9.79 202 GLU A N 1
ATOM 1569 C CA . GLU A 1 204 ? 52.408 19.637 46.081 1.00 8.65 202 GLU A CA 1
ATOM 1570 C C . GLU A 1 204 ? 50.984 19.894 46.545 1.00 8.32 202 GLU A C 1
ATOM 1571 O O . GLU A 1 204 ? 50.685 19.836 47.743 1.00 7.67 202 GLU A O 1
ATOM 1577 N N . ASN A 1 205 ? 50.101 20.163 45.587 1.00 7.09 203 ASN A N 1
ATOM 1578 C CA . ASN A 1 205 ? 48.714 20.475 45.905 1.00 6.45 203 ASN A CA 1
ATOM 1579 C C . ASN A 1 205 ? 47.733 19.334 45.687 1.00 5.92 203 ASN A C 1
ATOM 1580 O O . ASN A 1 205 ? 46.523 19.559 45.629 1.00 5.74 203 ASN A O 1
ATOM 1585 N N . VAL A 1 206 ? 48.248 18.114 45.581 1.00 6.12 204 VAL A N 1
ATOM 1586 C CA . VAL A 1 206 ? 47.393 16.956 45.364 1.00 5.48 204 VAL A CA 1
ATOM 1587 C C . VAL A 1 206 ? 47.286 16.070 46.596 1.00 4.60 204 VAL A C 1
ATOM 1588 O O . VAL A 1 206 ? 48.283 15.774 47.252 1.00 5.92 204 VAL A O 1
ATOM 1592 N N . VAL A 1 207 ? 46.061 15.652 46.901 1.00 4.24 205 VAL A N 1
ATOM 1593 C CA . VAL A 1 207 ? 45.795 14.774 48.034 1.00 4.86 205 VAL A CA 1
ATOM 1594 C C . VAL A 1 207 ? 44.927 13.630 47.518 1.00 4.81 205 VAL A C 1
ATOM 1595 O O . VAL A 1 207 ? 44.041 13.845 46.697 1.00 6.69 205 VAL A O 1
ATOM 1599 N N . VAL A 1 208 ? 45.200 12.415 47.978 1.00 5.03 206 VAL A N 1
ATOM 1600 C CA . VAL A 1 208 ? 44.406 11.259 47.577 1.00 4.73 206 VAL A CA 1
ATOM 1601 C C . VAL A 1 208 ? 43.728 10.668 48.805 1.00 4.86 206 VAL A C 1
ATOM 1602 O O . VAL A 1 208 ? 44.367 10.492 49.836 1.00 5.91 206 VAL A O 1
ATOM 1606 N N . THR A 1 209 ? 42.431 10.389 48.707 1.00 4.76 207 THR A N 1
ATOM 1607 C CA . THR A 1 209 ? 41.726 9.768 49.821 1.00 4.13 207 THR A CA 1
ATOM 1608 C C . THR A 1 209 ? 41.366 8.341 49.421 1.00 4.75 207 THR A C 1
ATOM 1609 O O . THR A 1 209 ? 41.093 8.057 48.250 1.00 5.68 207 THR A O 1
ATOM 1613 N N . ARG A 1 210 ? 41.402 7.443 50.399 1.00 4.14 208 ARG A N 1
ATOM 1614 C CA . ARG A 1 210 ? 41.067 6.042 50.191 1.00 4.19 208 ARG A CA 1
ATOM 1615 C C . ARG A 1 210 ? 40.206 5.626 51.372 1.00 4.30 208 ARG A C 1
ATOM 1616 O O . ARG A 1 210 ? 40.215 6.275 52.419 1.00 5.99 208 ARG A O 1
ATOM 1624 N N . THR A 1 211 ? 39.451 4.550 51.201 1.00 4.70 209 THR A N 1
ATOM 1625 C CA . THR A 1 211 ? 38.629 4.046 52.286 1.00 4.37 209 THR A CA 1
ATOM 1626 C C . THR A 1 211 ? 38.533 2.530 52.183 1.00 3.03 209 THR A C 1
ATOM 1627 O O . THR A 1 211 ? 38.693 1.955 51.101 1.00 4.65 209 THR A O 1
ATOM 1631 N N . LEU A 1 212 ? 38.306 1.882 53.318 1.00 3.64 210 LEU A N 1
ATOM 1632 C CA . LEU A 1 212 ? 38.180 0.432 53.334 1.00 3.40 210 LEU A CA 1
ATOM 1633 C C . LEU A 1 212 ? 36.714 0.023 53.224 1.00 3.86 210 LEU A C 1
ATOM 1634 O O . LEU A 1 212 ? 36.389 -1.160 53.186 1.00 3.29 210 LEU A O 1
ATOM 1639 N N . SER A 1 213 ? 35.827 1.006 53.132 1.00 3.96 211 SER A N 1
ATOM 1640 C CA . SER A 1 213 ? 34.398 0.719 53.083 1.00 3.50 211 SER A CA 1
ATOM 1641 C C . SER A 1 213 ? 33.876 -0.092 51.910 1.00 3.75 211 SER A C 1
ATOM 1642 O O . SER A 1 213 ? 32.975 -0.913 52.082 1.00 5.18 211 SER A O 1
ATOM 1645 N N . LYS A 1 214 ? 34.427 0.139 50.724 1.00 4.99 212 LYS A N 1
ATOM 1646 C CA . LYS A 1 214 ? 33.965 -0.567 49.539 1.00 5.28 212 LYS A CA 1
ATOM 1647 C C . LYS A 1 214 ? 34.809 -1.786 49.186 1.00 5.49 212 LYS A C 1
ATOM 1648 O O . LYS A 1 214 ? 34.316 -2.915 49.181 1.00 5.13 212 LYS A O 1
ATOM 1654 N N . SER A 1 215 ? 36.087 -1.551 48.911 1.00 6.23 213 SER A N 1
ATOM 1655 C CA . SER A 1 215 ? 36.999 -2.615 48.505 1.00 5.76 213 SER A CA 1
ATOM 1656 C C . SER A 1 215 ? 37.413 -3.621 49.572 1.00 5.70 213 SER A C 1
ATOM 1657 O O . SER A 1 215 ? 37.752 -4.760 49.244 1.00 6.88 213 SER A O 1
ATOM 1660 N N . TYR A 1 216 ? 37.391 -3.215 50.839 1.00 4.62 214 TYR A N 1
ATOM 1661 C CA . TYR A 1 216 ? 37.786 -4.112 51.917 1.00 4.35 214 TYR A CA 1
ATOM 1662 C C . TYR A 1 216 ? 36.611 -4.644 52.738 1.00 3.92 214 TYR A C 1
ATOM 1663 O O . TYR A 1 216 ? 36.810 -5.235 53.798 1.00 5.63 214 TYR A O 1
ATOM 1672 N N . SER A 1 217 ? 35.390 -4.431 52.246 1.00 3.62 215 SER A N 1
ATOM 1673 C CA . SER A 1 217 ? 34.189 -4.929 52.917 1.00 3.81 215 SER A CA 1
ATOM 1674 C C . SER A 1 217 ? 34.040 -4.468 54.360 1.00 3.91 215 SER A C 1
ATOM 1675 O O . SER A 1 217 ? 33.599 -5.238 55.212 1.00 4.58 215 SER A O 1
ATOM 1678 N N . LEU A 1 218 ? 34.387 -3.216 54.636 1.00 3.46 216 LEU A N 1
ATOM 1679 C CA . LEU A 1 218 ? 34.293 -2.705 55.999 1.00 3.26 216 LEU A CA 1
ATOM 1680 C C . LEU A 1 218 ? 33.452 -1.434 56.127 1.00 4.25 216 LEU A C 1
ATOM 1681 O O . LEU A 1 218 ? 33.739 -0.563 56.949 1.00 5.49 216 LEU A O 1
ATOM 1686 N N . ALA A 1 219 ? 32.395 -1.346 55.326 1.00 3.53 217 ALA A N 1
ATOM 1687 C CA . ALA A 1 219 ? 31.516 -0.180 55.358 1.00 4.46 217 ALA A CA 1
ATOM 1688 C C . ALA A 1 219 ? 30.879 0.006 56.735 1.00 5.85 217 ALA A C 1
ATOM 1689 O O . ALA A 1 219 ? 30.491 1.118 57.101 1.00 7.62 217 ALA A O 1
ATOM 1691 N N . GLY A 1 220 ? 30.775 -1.083 57.492 1.00 5.70 218 GLY A N 1
ATOM 1692 C CA . GLY A 1 220 ? 30.192 -1.013 58.820 1.00 4.75 218 GLY A CA 1
ATOM 1693 C C . GLY A 1 220 ? 31.220 -0.666 59.882 1.00 6.33 218 GLY A C 1
ATOM 1694 O O . GLY A 1 220 ? 30.899 -0.588 61.065 1.00 5.48 218 GLY A O 1
ATOM 1703 N N . ARG A 1 222 ? 33.825 2.136 59.447 1.00 11.81 220 ARG A N 1
ATOM 1704 C CA . ARG A 1 222 ? 34.454 3.196 58.678 1.00 12.53 220 ARG A CA 1
ATOM 1705 C C . ARG A 1 222 ? 35.894 3.546 59.039 1.00 9.59 220 ARG A C 1
ATOM 1706 O O . ARG A 1 222 ? 36.203 4.083 60.105 1.00 8.86 220 ARG A O 1
ATOM 1714 N N . ILE A 1 223 ? 36.770 3.209 58.103 1.00 6.94 221 ILE A N 1
ATOM 1715 C CA . ILE A 1 223 ? 38.200 3.442 58.221 1.00 5.30 221 ILE A CA 1
ATOM 1716 C C . ILE A 1 223 ? 38.631 4.024 56.886 1.00 4.34 221 ILE A C 1
ATOM 1717 O O . ILE A 1 223 ? 38.369 3.438 55.837 1.00 5.94 221 ILE A O 1
ATOM 1722 N N . GLY A 1 224 ? 39.269 5.189 56.922 1.00 4.06 222 GLY A N 1
ATOM 1723 C CA . GLY A 1 224 ? 39.726 5.812 55.695 1.00 6.15 222 GLY A CA 1
ATOM 1724 C C . GLY A 1 224 ? 41.085 6.434 55.920 1.00 5.14 222 GLY A C 1
ATOM 1725 O O . GLY A 1 224 ? 41.621 6.388 57.025 1.00 6.78 222 GLY A O 1
ATOM 1726 N N . LEU A 1 225 ? 41.653 7.019 54.876 1.00 5.53 223 LEU A N 1
ATOM 1727 C CA . LEU A 1 225 ? 42.952 7.654 55.007 1.00 5.57 223 LEU A CA 1
ATOM 1728 C C . LEU A 1 225 ? 43.174 8.658 53.891 1.00 5.97 223 LEU A C 1
ATOM 1729 O O . LEU A 1 225 ? 42.431 8.691 52.912 1.00 4.83 223 LEU A O 1
ATOM 1734 N N . ALA A 1 226 ? 44.190 9.492 54.060 1.00 6.43 224 ALA A N 1
ATOM 1735 C CA . ALA A 1 226 ? 44.540 10.471 53.047 1.00 6.16 224 ALA A CA 1
ATOM 1736 C C . ALA A 1 226 ? 46.047 10.430 52.889 1.00 6.12 224 ALA A C 1
ATOM 1737 O O . ALA A 1 226 ? 46.772 10.220 53.860 1.00 7.57 224 ALA A O 1
ATOM 1739 N N . ILE A 1 227 ? 46.503 10.595 51.654 1.00 4.90 225 ILE A N 1
ATOM 1740 C CA . ILE A 1 227 ? 47.925 10.619 51.349 1.00 4.89 225 ILE A CA 1
ATOM 1741 C C . ILE A 1 227 ? 48.179 11.992 50.746 1.00 4.92 225 ILE A C 1
ATOM 1742 O O . ILE A 1 227 ? 47.499 12.399 49.805 1.00 4.55 225 ILE A O 1
ATOM 1747 N N . ALA A 1 228 ? 49.151 12.710 51.298 1.00 4.16 226 ALA A N 1
ATOM 1748 C CA . ALA A 1 228 ? 49.460 14.048 50.819 1.00 5.11 226 ALA A CA 1
ATOM 1749 C C . ALA A 1 228 ? 50.848 14.445 51.288 1.00 6.32 226 ALA A C 1
ATOM 1750 O O . ALA A 1 228 ? 51.511 13.684 51.995 1.00 5.38 226 ALA A O 1
ATOM 1752 N N . ARG A 1 229 ? 51.298 15.631 50.889 1.00 6.55 227 ARG A N 1
ATOM 1753 C CA . ARG A 1 229 ? 52.607 16.092 51.333 1.00 7.10 227 ARG A CA 1
ATOM 1754 C C . ARG A 1 229 ? 52.558 16.194 52.856 1.00 7.02 227 ARG A C 1
ATOM 1755 O O . ARG A 1 229 ? 51.518 16.514 53.435 1.00 7.03 227 ARG A O 1
ATOM 1763 N N . PRO A 1 230 ? 53.688 15.916 53.526 1.00 7.41 228 PRO A N 1
ATOM 1764 C CA . PRO A 1 230 ? 53.791 15.964 54.988 1.00 8.94 228 PRO A CA 1
ATOM 1765 C C . PRO A 1 230 ? 53.217 17.219 55.631 1.00 8.78 228 PRO A C 1
ATOM 1766 O O . PRO A 1 230 ? 52.614 17.152 56.703 1.00 9.34 228 PRO A O 1
ATOM 1770 N N . GLU A 1 231 ? 53.418 18.363 54.981 1.00 9.64 229 GLU A N 1
ATOM 1771 C CA . GLU A 1 231 ? 52.925 19.630 55.503 1.00 10.77 229 GLU A CA 1
ATOM 1772 C C . GLU A 1 231 ? 51.399 19.659 55.563 1.00 9.99 229 GLU A C 1
ATOM 1773 O O . GLU A 1 231 ? 50.815 20.246 56.478 1.00 9.47 229 GLU A O 1
ATOM 1779 N N . VAL A 1 232 ? 50.758 19.012 54.595 1.00 7.86 230 VAL A N 1
ATOM 1780 C CA . VAL A 1 232 ? 49.302 18.960 54.553 1.00 7.63 230 VAL A CA 1
ATOM 1781 C C . VAL A 1 232 ? 48.808 18.022 55.651 1.00 6.06 230 VAL A C 1
ATOM 1782 O O . VAL A 1 232 ? 47.865 18.336 56.382 1.00 6.72 230 VAL A O 1
ATOM 1786 N N . ILE A 1 233 ? 49.459 16.869 55.759 1.00 6.13 231 ILE A N 1
ATOM 1787 C CA . ILE A 1 233 ? 49.120 15.878 56.772 1.00 6.19 231 ILE A CA 1
ATOM 1788 C C . ILE A 1 233 ? 49.278 16.496 58.161 1.00 6.90 231 ILE A C 1
ATOM 1789 O O . ILE A 1 233 ? 48.462 16.262 59.050 1.00 7.59 231 ILE A O 1
ATOM 1794 N N . ALA A 1 234 ? 50.337 17.282 58.339 1.00 7.50 232 ALA A N 1
ATOM 1795 C CA . ALA A 1 234 ? 50.605 17.935 59.617 1.00 8.84 232 ALA A CA 1
ATOM 1796 C C . ALA A 1 234 ? 49.435 18.823 60.034 1.00 9.08 232 ALA A C 1
ATOM 1797 O O . ALA A 1 234 ? 49.044 18.843 61.204 1.00 10.10 232 ALA A O 1
ATOM 1799 N N . ALA A 1 235 ? 48.876 19.555 59.075 1.00 9.21 233 ALA A N 1
ATOM 1800 C CA . ALA A 1 235 ? 47.744 20.430 59.361 1.00 8.41 233 ALA A CA 1
ATOM 1801 C C . ALA A 1 235 ? 46.509 19.594 59.680 1.00 7.56 233 ALA A C 1
ATOM 1802 O O . ALA A 1 235 ? 45.770 19.891 60.618 1.00 9.29 233 ALA A O 1
ATOM 1804 N N . LEU A 1 236 ? 46.283 18.545 58.898 1.00 6.06 234 LEU A N 1
ATOM 1805 C CA . LEU A 1 236 ? 45.130 17.685 59.132 1.00 6.21 234 LEU A CA 1
ATOM 1806 C C . LEU A 1 236 ? 45.214 17.012 60.500 1.00 7.12 234 LEU A C 1
ATOM 1807 O O . LEU A 1 236 ? 44.193 16.730 61.122 1.00 6.65 234 LEU A O 1
ATOM 1812 N N . ASP A 1 237 ? 46.432 16.758 60.971 1.00 7.60 235 ASP A N 1
ATOM 1813 C CA . ASP A 1 237 ? 46.612 16.125 62.274 1.00 9.77 235 ASP A CA 1
ATOM 1814 C C . ASP A 1 237 ? 46.239 17.049 63.431 1.00 10.88 235 ASP A C 1
ATOM 1815 O O . ASP A 1 237 ? 45.889 16.583 64.515 1.00 11.42 235 ASP A O 1
ATOM 1820 N N . LYS A 1 238 ? 46.318 18.358 63.209 1.00 11.36 236 LYS A N 1
ATOM 1821 C CA . LYS A 1 238 ? 45.967 19.309 64.261 1.00 11.23 236 LYS A CA 1
ATOM 1822 C C . LYS A 1 238 ? 44.454 19.507 64.329 1.00 11.40 236 LYS A C 1
ATOM 1823 O O . LYS A 1 238 ? 43.911 19.854 65.377 1.00 10.86 236 LYS A O 1
ATOM 1829 N N . ILE A 1 239 ? 43.780 19.263 63.209 1.00 9.71 237 ILE A N 1
ATOM 1830 C CA . ILE A 1 239 ? 42.336 19.432 63.110 1.00 10.46 237 ILE A CA 1
ATOM 1831 C C . ILE A 1 239 ? 41.501 18.256 63.612 1.00 10.60 237 ILE A C 1
ATOM 1832 O O . ILE A 1 239 ? 40.486 18.451 64.279 1.00 12.74 237 ILE A O 1
ATOM 1837 N N . ARG A 1 240 ? 41.921 17.039 63.289 1.00 11.12 238 ARG A N 1
ATOM 1838 C CA . ARG A 1 240 ? 41.179 15.852 63.697 1.00 11.92 238 ARG A CA 1
ATOM 1839 C C . ARG A 1 240 ? 41.115 15.687 65.213 1.00 12.46 238 ARG A C 1
ATOM 1840 O O . ARG A 1 240 ? 41.934 16.244 65.941 1.00 13.40 238 ARG A O 1
ATOM 1848 N N . ASP A 1 241 ? 40.134 14.925 65.685 1.00 13.78 239 ASP A N 1
ATOM 1849 C CA . ASP A 1 241 ? 40.011 14.673 67.116 1.00 15.80 239 ASP A CA 1
ATOM 1850 C C . ASP A 1 241 ? 41.194 13.779 67.464 1.00 17.64 239 ASP A C 1
ATOM 1851 O O . ASP A 1 241 ? 41.585 12.944 66.649 1.00 17.01 239 ASP A O 1
ATOM 1856 N N . HIS A 1 242 ? 41.769 13.939 68.655 1.00 17.42 240 HIS A N 1
ATOM 1857 C CA . HIS A 1 242 ? 42.922 13.117 69.007 1.00 19.70 240 HIS A CA 1
ATOM 1858 C C . HIS A 1 242 ? 42.674 11.610 68.959 1.00 18.75 240 HIS A C 1
ATOM 1859 O O . HIS A 1 242 ? 43.600 10.844 68.700 1.00 19.50 240 HIS A O 1
ATOM 1866 N N . TYR A 1 243 ? 41.435 11.184 69.192 1.00 19.24 241 TYR A N 1
ATOM 1867 C CA . TYR A 1 243 ? 41.085 9.761 69.128 1.00 18.76 241 TYR A CA 1
ATOM 1868 C C . TYR A 1 243 ? 39.985 9.590 68.076 1.00 19.21 241 TYR A C 1
ATOM 1869 O O . TYR A 1 243 ? 38.797 9.642 68.402 1.00 22.17 241 TYR A O 1
ATOM 1878 N N . ASN A 1 244 ? 40.372 9.370 66.821 1.00 16.45 242 ASN A N 1
ATOM 1879 C CA . ASN A 1 244 ? 39.392 9.237 65.746 1.00 14.70 242 ASN A CA 1
ATOM 1880 C C . ASN A 1 244 ? 39.124 7.820 65.234 1.00 14.47 242 ASN A C 1
ATOM 1881 O O . ASN A 1 244 ? 38.303 7.627 64.334 1.00 16.62 242 ASN A O 1
ATOM 1886 N N . LEU A 1 245 ? 39.818 6.836 65.795 1.00 12.38 243 LEU A N 1
ATOM 1887 C CA . LEU A 1 245 ? 39.621 5.441 65.408 1.00 10.72 243 LEU A CA 1
ATOM 1888 C C . LEU A 1 245 ? 39.656 4.555 66.643 1.00 9.83 243 LEU A C 1
ATOM 1889 O O . LEU A 1 245 ? 40.606 4.605 67.423 1.00 12.06 243 LEU A O 1
ATOM 1894 N N . ASP A 1 246 ? 38.621 3.741 66.820 1.00 10.05 244 ASP A N 1
ATOM 1895 C CA . ASP A 1 246 ? 38.569 2.866 67.981 1.00 8.02 244 ASP A CA 1
ATOM 1896 C C . ASP A 1 246 ? 39.545 1.699 67.857 1.00 7.80 244 ASP A C 1
ATOM 1897 O O . ASP A 1 246 ? 40.099 1.433 66.781 1.00 6.85 244 ASP A O 1
ATOM 1902 N N . ARG A 1 247 ? 39.756 1.010 68.973 1.00 5.67 245 ARG A N 1
ATOM 1903 C CA . ARG A 1 247 ? 40.678 -0.117 69.028 1.00 5.38 245 ARG A CA 1
ATOM 1904 C C . ARG A 1 247 ? 40.349 -1.255 68.070 1.00 4.48 245 ARG A C 1
ATOM 1905 O O . ARG A 1 247 ? 41.252 -1.854 67.482 1.00 5.04 245 ARG A O 1
ATOM 1913 N N . LEU A 1 248 ? 39.067 -1.561 67.908 1.00 5.55 246 LEU A N 1
ATOM 1914 C CA . LEU A 1 248 ? 38.699 -2.643 67.007 1.00 4.52 246 LEU A CA 1
ATOM 1915 C C . LEU A 1 248 ? 38.948 -2.236 65.554 1.00 5.28 246 LEU A C 1
ATOM 1916 O O . LEU A 1 248 ? 39.367 -3.055 64.737 1.00 5.96 246 LEU A O 1
ATOM 1921 N N . ALA A 1 249 ? 38.722 -0.962 65.245 1.00 5.06 247 ALA A N 1
ATOM 1922 C CA . ALA A 1 249 ? 38.947 -0.454 63.894 1.00 4.18 247 ALA A CA 1
ATOM 1923 C C . ALA A 1 249 ? 40.436 -0.466 63.567 1.00 5.38 247 ALA A C 1
ATOM 1924 O O . ALA A 1 249 ? 40.831 -0.794 62.448 1.00 6.58 247 ALA A O 1
ATOM 1926 N N . GLN A 1 250 ? 41.265 -0.102 64.541 1.00 5.82 248 GLN A N 1
ATOM 1927 C CA . GLN A 1 250 ? 42.706 -0.096 64.321 1.00 5.80 248 GLN A CA 1
ATOM 1928 C C . GLN A 1 250 ? 43.202 -1.527 64.095 1.00 7.54 248 GLN A C 1
ATOM 1929 O O . GLN A 1 250 ? 44.066 -1.767 63.247 1.00 7.38 248 GLN A O 1
ATOM 1935 N N . ALA A 1 251 ? 42.634 -2.479 64.831 1.00 6.53 249 ALA A N 1
ATOM 1936 C CA . ALA A 1 251 ? 43.012 -3.882 64.679 1.00 6.90 249 ALA A CA 1
ATOM 1937 C C . ALA A 1 251 ? 42.609 -4.374 63.289 1.00 6.34 249 ALA A C 1
ATOM 1938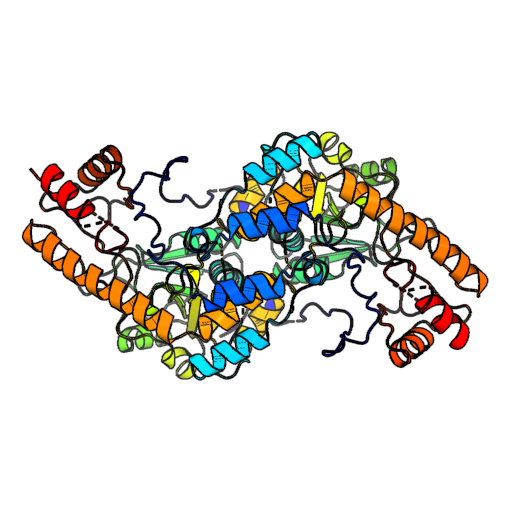 O O . ALA A 1 251 ? 43.396 -5.024 62.592 1.00 7.43 249 ALA A O 1
ATOM 1940 N N . ALA A 1 252 ? 41.382 -4.052 62.890 1.00 5.38 250 ALA A N 1
ATOM 1941 C CA . ALA A 1 252 ? 40.851 -4.455 61.589 1.00 4.31 250 ALA A CA 1
ATOM 1942 C C . ALA A 1 252 ? 41.633 -3.861 60.419 1.00 5.21 250 ALA A C 1
ATOM 1943 O O . ALA A 1 252 ? 41.910 -4.548 59.431 1.00 5.50 250 ALA A O 1
ATOM 1945 N N . CYS A 1 253 ? 41.982 -2.583 60.529 1.00 4.74 251 CYS A N 1
ATOM 1946 C CA . CYS A 1 253 ? 42.704 -1.898 59.461 1.00 4.00 251 CYS A CA 1
ATOM 1947 C C . CYS A 1 253 ? 44.033 -2.559 59.110 1.00 4.39 251 CYS A C 1
ATOM 1948 O O . CYS A 1 253 ? 44.328 -2.798 57.939 1.00 5.46 251 CYS A O 1
ATOM 1951 N N . VAL A 1 254 ? 44.842 -2.847 60.121 1.00 3.84 252 VAL A N 1
ATOM 1952 C CA . VAL A 1 254 ? 46.130 -3.481 59.875 1.00 5.47 252 VAL A CA 1
ATOM 1953 C C . VAL A 1 254 ? 45.952 -4.831 59.182 1.00 4.00 252 VAL A C 1
ATOM 1954 O O . VAL A 1 254 ? 46.653 -5.141 58.214 1.00 6.12 252 VAL A O 1
ATOM 1958 N N . ALA A 1 255 ? 45.002 -5.626 59.664 1.00 4.81 253 ALA A N 1
ATOM 1959 C CA . ALA A 1 255 ? 44.757 -6.942 59.083 1.00 4.90 253 ALA A CA 1
ATOM 1960 C C . ALA A 1 255 ? 44.267 -6.836 57.645 1.00 6.28 253 ALA A C 1
ATOM 1961 O O . ALA A 1 255 ? 44.707 -7.585 56.771 1.00 7.27 253 ALA A O 1
ATOM 1963 N N . ALA A 1 256 ? 43.356 -5.900 57.404 1.00 4.51 254 ALA A N 1
ATOM 1964 C CA . ALA A 1 256 ? 42.795 -5.700 56.072 1.00 4.42 254 ALA A CA 1
ATOM 1965 C C . ALA A 1 256 ? 43.864 -5.290 55.065 1.00 4.86 254 ALA A C 1
ATOM 1966 O O . ALA A 1 256 ? 43.978 -5.879 53.985 1.00 5.34 254 ALA A O 1
ATOM 1968 N N . LEU A 1 257 ? 44.651 -4.281 55.422 1.00 5.40 255 LEU A N 1
ATOM 1969 C CA . LEU A 1 257 ? 45.695 -3.797 54.530 1.00 5.87 255 LEU A CA 1
ATOM 1970 C C . LEU A 1 257 ? 46.769 -4.840 54.258 1.00 6.40 255 LEU A C 1
ATOM 1971 O O . LEU A 1 257 ? 47.350 -4.868 53.176 1.00 8.04 255 LEU A O 1
ATOM 1976 N N . ARG A 1 258 ? 47.037 -5.699 55.231 1.00 5.78 256 ARG A N 1
ATOM 1977 C CA . ARG A 1 258 ? 48.053 -6.720 55.030 1.00 6.97 256 ARG A CA 1
ATOM 1978 C C . ARG A 1 258 ? 47.598 -7.891 54.165 1.00 7.87 256 ARG A C 1
ATOM 1979 O O . ARG A 1 258 ? 48.423 -8.531 53.514 1.00 9.36 256 ARG A O 1
ATOM 1987 N N . ASP A 1 259 ? 46.296 -8.160 54.133 1.00 6.06 257 ASP A N 1
ATOM 1988 C CA . ASP A 1 259 ? 45.789 -9.271 53.328 1.00 6.52 257 ASP A CA 1
ATOM 1989 C C . ASP A 1 259 ? 45.469 -8.827 51.904 1.00 6.19 257 ASP A C 1
ATOM 1990 O O . ASP A 1 259 ? 44.306 -8.777 51.497 1.00 5.42 257 ASP A O 1
ATOM 1995 N N . GLN A 1 260 ? 46.508 -8.508 51.142 1.00 4.53 258 GLN A N 1
ATOM 1996 C CA . GLN A 1 260 ? 46.324 -8.064 49.771 1.00 5.33 258 GLN A CA 1
ATOM 1997 C C . GLN A 1 260 ? 45.845 -9.189 48.863 1.00 5.54 258 GLN A C 1
ATOM 1998 O O . GLN A 1 260 ? 45.226 -8.935 47.829 1.00 6.03 258 GLN A O 1
ATOM 2004 N N . ALA A 1 261 ? 46.131 -10.429 49.245 1.00 6.71 259 ALA A N 1
ATOM 2005 C CA . ALA A 1 261 ? 45.700 -11.571 48.450 1.00 6.93 259 ALA A CA 1
ATOM 2006 C C . ALA A 1 261 ? 44.176 -11.613 48.423 1.00 5.92 259 ALA A C 1
ATOM 2007 O O . ALA A 1 261 ? 43.569 -11.780 47.362 1.00 6.72 259 ALA A O 1
ATOM 2009 N N . TYR A 1 262 ? 43.564 -11.448 49.594 1.00 5.69 260 TYR A N 1
ATOM 2010 C CA . TYR A 1 262 ? 42.112 -11.473 49.707 1.00 5.61 260 TYR A CA 1
ATOM 2011 C C . TYR A 1 262 ? 41.505 -10.280 48.981 1.00 5.06 260 TYR A C 1
ATOM 2012 O O . TYR A 1 262 ? 40.496 -10.417 48.288 1.00 5.73 260 TYR A O 1
ATOM 2021 N N . LEU A 1 263 ? 42.118 -9.108 49.139 1.00 3.72 261 LEU A N 1
ATOM 2022 C CA . LEU A 1 263 ? 41.630 -7.909 48.463 1.00 4.75 261 LEU A CA 1
ATOM 2023 C C . LEU A 1 263 ? 41.642 -8.154 46.958 1.00 5.92 261 LEU A C 1
ATOM 2024 O O . LEU A 1 263 ? 40.648 -7.929 46.271 1.00 5.73 261 LEU A O 1
ATOM 2029 N N . SER A 1 264 ? 42.777 -8.626 46.452 1.00 5.27 262 SER A N 1
ATOM 2030 C CA . SER A 1 264 ? 42.909 -8.888 45.025 1.00 6.82 262 SER A CA 1
ATOM 2031 C C . SER A 1 264 ? 41.872 -9.870 44.501 1.00 6.74 262 SER A C 1
ATOM 2032 O O . SER A 1 264 ? 41.317 -9.669 43.421 1.00 7.87 262 SER A O 1
ATOM 2035 N N . GLU A 1 265 ? 41.605 -10.925 45.264 1.00 6.87 263 GLU A N 1
ATOM 2036 C CA . GLU A 1 265 ? 40.629 -11.924 44.852 1.00 6.56 263 GLU A CA 1
ATOM 2037 C C . GLU A 1 265 ? 39.229 -11.327 44.837 1.00 6.14 263 GLU A C 1
ATOM 2038 O O . GLU A 1 265 ? 38.466 -11.541 43.898 1.00 4.86 263 GLU A O 1
ATOM 2044 N N . CYS A 1 266 ? 38.881 -10.575 45.874 1.00 5.19 264 CYS A N 1
ATOM 2045 C CA . CYS A 1 266 ? 37.556 -9.972 45.908 1.00 5.39 264 CYS A CA 1
ATOM 2046 C C . CYS A 1 266 ? 37.365 -8.997 44.747 1.00 5.63 264 CYS A C 1
ATOM 2047 O O . CYS A 1 266 ? 36.330 -9.018 44.074 1.00 6.04 264 CYS A O 1
ATOM 2050 N N . CYS A 1 267 ? 38.361 -8.148 44.505 1.00 5.73 265 CYS A N 1
ATOM 2051 C CA . CYS A 1 267 ? 38.272 -7.193 43.408 1.00 5.59 265 CYS A CA 1
ATOM 2052 C C . CYS A 1 267 ? 38.188 -7.903 42.061 1.00 6.38 265 CYS A C 1
ATOM 2053 O O . CYS A 1 267 ? 37.452 -7.466 41.176 1.00 5.86 265 CYS A O 1
ATOM 2056 N N . ARG A 1 268 ? 38.926 -9.003 41.911 1.00 6.72 266 ARG A N 1
ATOM 2057 C CA . ARG A 1 268 ? 38.902 -9.758 40.662 1.00 6.32 266 ARG A CA 1
ATOM 2058 C C . ARG A 1 268 ? 37.511 -10.309 40.395 1.00 6.59 266 ARG A C 1
ATOM 2059 O O . ARG A 1 268 ? 36.988 -10.184 39.287 1.00 7.09 266 ARG A O 1
ATOM 2067 N N . ARG A 1 269 ? 36.915 -10.925 41.412 1.00 6.13 267 ARG A N 1
ATOM 2068 C CA . ARG A 1 269 ? 35.579 -11.493 41.273 1.00 5.69 267 ARG A CA 1
ATOM 2069 C C . ARG A 1 269 ? 34.561 -10.407 40.936 1.00 6.37 267 ARG A C 1
ATOM 2070 O O . ARG A 1 269 ? 33.680 -10.609 40.103 1.00 6.44 267 ARG A O 1
ATOM 2078 N N . ILE A 1 270 ? 34.684 -9.254 41.583 1.00 4.20 268 ILE A N 1
ATOM 2079 C CA . ILE A 1 270 ? 33.767 -8.154 41.323 1.00 5.65 268 ILE A CA 1
ATOM 2080 C C . ILE A 1 270 ? 33.938 -7.623 39.900 1.00 5.38 268 ILE A C 1
ATOM 2081 O O . ILE A 1 270 ? 32.946 -7.377 39.210 1.00 5.67 268 ILE A O 1
ATOM 2086 N N . ARG A 1 271 ? 35.181 -7.459 39.448 1.00 5.20 269 ARG A N 1
ATOM 2087 C CA . ARG A 1 271 ? 35.417 -6.969 38.092 1.00 6.71 269 ARG A CA 1
ATOM 2088 C C . ARG A 1 271 ? 34.849 -7.956 37.076 1.00 6.60 269 ARG A C 1
ATOM 2089 O O . ARG A 1 271 ? 34.265 -7.562 36.066 1.00 7.00 269 ARG A O 1
ATOM 2097 N N . GLU A 1 272 ? 35.019 -9.246 37.343 1.00 7.10 270 GLU A N 1
ATOM 2098 C CA . GLU A 1 272 ? 34.507 -10.252 36.426 1.00 7.19 270 GLU A CA 1
ATOM 2099 C C . GLU A 1 272 ? 32.989 -10.206 36.311 1.00 7.40 270 GLU A C 1
ATOM 2100 O O . GLU A 1 272 ? 32.441 -10.298 35.210 1.00 7.62 270 GLU A O 1
ATOM 2106 N N . THR A 1 273 ? 32.310 -10.043 37.441 1.00 5.93 271 THR A N 1
ATOM 2107 C CA . THR A 1 273 ? 30.855 -9.977 37.432 1.00 5.31 271 THR A CA 1
ATOM 2108 C C . THR A 1 273 ? 30.416 -8.686 36.756 1.00 5.83 271 THR A C 1
ATOM 2109 O O . THR A 1 273 ? 29.432 -8.658 36.012 1.00 5.05 271 THR A O 1
ATOM 2113 N N . ARG A 1 274 ? 31.167 -7.620 37.007 1.00 5.58 272 ARG A N 1
ATOM 2114 C CA . ARG A 1 274 ? 30.871 -6.317 36.428 1.00 5.78 272 ARG A CA 1
ATOM 2115 C C . ARG A 1 274 ? 30.907 -6.369 34.906 1.00 6.46 272 ARG A C 1
ATOM 2116 O O . ARG A 1 274 ? 29.999 -5.869 34.240 1.00 6.81 272 ARG A O 1
ATOM 2124 N N . GLU A 1 275 ? 31.952 -6.975 34.354 1.00 6.24 273 GLU A N 1
ATOM 2125 C CA . GLU A 1 275 ? 32.074 -7.059 32.907 1.00 7.41 273 GLU A CA 1
ATOM 2126 C C . GLU A 1 275 ? 31.061 -8.015 32.288 1.00 6.17 273 GLU A C 1
ATOM 2127 O O . GLU A 1 275 ? 30.551 -7.755 31.200 1.00 7.49 273 GLU A O 1
ATOM 2133 N N . TRP A 1 276 ? 30.761 -9.112 32.975 1.00 7.09 274 TRP A N 1
ATOM 2134 C CA . TRP A 1 276 ? 29.778 -10.064 32.468 1.00 7.12 274 TRP A CA 1
ATOM 2135 C C . TRP A 1 276 ? 28.398 -9.400 32.427 1.00 7.73 274 TRP A C 1
ATOM 2136 O O . TRP A 1 276 ? 27.655 -9.533 31.451 1.00 8.56 274 TRP A O 1
ATOM 2147 N N . PHE A 1 277 ? 28.066 -8.681 33.495 1.00 6.63 275 PHE A N 1
ATOM 2148 C CA . PHE A 1 277 ? 26.775 -8.009 33.603 1.00 5.35 275 PHE A CA 1
ATOM 2149 C C . PHE A 1 277 ? 26.673 -6.897 32.563 1.00 6.15 275 PHE A C 1
ATOM 2150 O O . PHE A 1 277 ? 25.610 -6.676 31.982 1.00 7.71 275 PHE A O 1
ATOM 2158 N N . THR A 1 278 ? 27.783 -6.202 32.334 1.00 6.28 276 THR A N 1
ATOM 2159 C CA . THR A 1 278 ? 27.826 -5.127 31.348 1.00 6.66 276 THR A CA 1
ATOM 2160 C C . THR A 1 278 ? 27.446 -5.684 29.980 1.00 7.17 276 THR A C 1
ATOM 2161 O O . THR A 1 278 ? 26.639 -5.099 29.255 1.00 7.41 276 THR A O 1
ATOM 2165 N N . THR A 1 279 ? 28.033 -6.823 29.635 1.00 7.86 277 THR A N 1
ATOM 2166 C CA . THR A 1 279 ? 27.762 -7.456 28.355 1.00 8.70 277 THR A CA 1
ATOM 2167 C C . THR A 1 279 ? 26.312 -7.913 28.264 1.00 8.61 277 THR A C 1
ATOM 2168 O O . THR A 1 279 ? 25.664 -7.724 27.237 1.00 9.44 277 THR A O 1
ATOM 2172 N N . GLU A 1 280 ? 25.803 -8.504 29.341 1.00 8.04 278 GLU A N 1
ATOM 2173 C CA . GLU A 1 280 ? 24.423 -8.976 29.357 1.00 8.43 278 GLU A CA 1
ATOM 2174 C C . GLU A 1 280 ? 23.437 -7.822 29.220 1.00 8.56 278 GLU A C 1
ATOM 2175 O O . GLU A 1 280 ? 22.416 -7.951 28.541 1.00 9.57 278 GLU A O 1
ATOM 2181 N N . LEU A 1 281 ? 23.732 -6.698 29.864 1.00 7.85 279 LEU A N 1
ATOM 2182 C CA . LEU A 1 281 ? 22.844 -5.542 29.780 1.00 7.70 279 LEU A CA 1
ATOM 2183 C C . LEU A 1 281 ? 22.799 -4.985 28.361 1.00 8.13 279 LEU A C 1
ATOM 2184 O O . LEU A 1 281 ? 21.731 -4.649 27.846 1.00 7.92 279 LEU A O 1
ATOM 2189 N N . ARG A 1 282 ? 23.960 -4.884 27.727 1.00 7.98 280 ARG A N 1
ATOM 2190 C CA . ARG A 1 282 ? 24.011 -4.367 26.367 1.00 8.55 280 ARG A CA 1
ATOM 2191 C C . ARG A 1 282 ? 23.271 -5.294 25.408 1.00 11.39 280 ARG A C 1
ATOM 2192 O O . ARG A 1 282 ? 22.682 -4.838 24.424 1.00 10.80 280 ARG A O 1
ATOM 2200 N N . SER A 1 283 ? 23.277 -6.591 25.709 1.00 11.59 281 SER A N 1
ATOM 2201 C CA . SER A 1 283 ? 22.610 -7.567 24.853 1.00 12.48 281 SER A CA 1
ATOM 2202 C C . SER A 1 283 ? 21.098 -7.400 24.883 1.00 13.05 281 SER A C 1
ATOM 2203 O O . SER A 1 283 ? 20.403 -7.866 23.980 1.00 14.03 281 SER A O 1
ATOM 2206 N N . ILE A 1 284 ? 20.582 -6.746 25.920 1.00 12.28 282 ILE A N 1
ATOM 2207 C CA . ILE A 1 284 ? 19.146 -6.516 25.992 1.00 12.05 282 ILE A CA 1
ATOM 2208 C C . ILE A 1 284 ? 18.806 -5.044 25.764 1.00 11.50 282 ILE A C 1
ATOM 2209 O O . ILE A 1 284 ? 17.785 -4.545 26.237 1.00 12.94 282 ILE A O 1
ATOM 2214 N N . GLY A 1 285 ? 19.687 -4.355 25.040 1.00 10.80 283 GLY A N 1
ATOM 2215 C CA . GLY A 1 285 ? 19.451 -2.965 24.690 1.00 11.27 283 GLY A CA 1
ATOM 2216 C C . GLY A 1 285 ? 19.904 -1.840 25.599 1.00 9.56 283 GLY A C 1
ATOM 2217 O O . GLY A 1 285 ? 19.726 -0.673 25.254 1.00 11.17 283 GLY A O 1
ATOM 2218 N N . TYR A 1 286 ? 20.489 -2.162 26.747 1.00 9.43 284 TYR A N 1
ATOM 2219 C CA . TYR A 1 286 ? 20.936 -1.122 27.670 1.00 8.78 284 TYR A CA 1
ATOM 2220 C C . TYR A 1 286 ? 22.181 -0.375 27.217 1.00 9.55 284 TYR A C 1
ATOM 2221 O O . TYR A 1 286 ? 23.031 -0.919 26.509 1.00 9.52 284 TYR A O 1
ATOM 2230 N N . ASP A 1 287 ? 22.268 0.886 27.624 1.00 9.45 285 ASP A N 1
ATOM 2231 C CA . ASP A 1 287 ? 23.451 1.684 27.360 1.00 9.94 285 ASP A CA 1
ATOM 2232 C C . ASP A 1 287 ? 24.171 1.581 28.695 1.00 9.73 285 ASP A C 1
ATOM 2233 O O . ASP A 1 287 ? 23.587 1.864 29.745 1.00 11.46 285 ASP A O 1
ATOM 2238 N N . VAL A 1 288 ? 25.425 1.157 28.667 1.00 7.40 286 VAL A N 1
ATOM 2239 C CA . VAL A 1 288 ? 26.188 1.020 29.895 1.00 7.17 286 VAL A CA 1
ATOM 2240 C C . VAL A 1 288 ? 27.501 1.763 29.770 1.00 7.10 286 VAL A C 1
ATOM 2241 O O . VAL A 1 288 ? 28.268 1.537 28.835 1.00 8.47 286 VAL A O 1
ATOM 2245 N N . ILE A 1 289 ? 27.759 2.665 30.707 1.00 6.56 287 ILE A N 1
ATOM 2246 C CA . ILE A 1 289 ? 29.008 3.406 30.681 1.00 6.27 287 ILE A CA 1
ATOM 2247 C C . ILE A 1 289 ? 30.101 2.477 31.191 1.00 7.61 287 ILE A C 1
ATOM 2248 O O . ILE A 1 289 ? 29.922 1.794 32.200 1.00 5.97 287 ILE A O 1
ATOM 2253 N N . PRO A 1 290 ? 31.239 2.415 30.484 1.00 8.26 288 PRO A N 1
ATOM 2254 C CA . PRO A 1 290 ? 32.336 1.545 30.922 1.00 8.99 288 PRO A CA 1
ATOM 2255 C C . PRO A 1 290 ? 32.750 1.985 32.319 1.00 7.67 288 PRO A C 1
ATOM 2256 O O . PRO A 1 290 ? 33.089 3.149 32.532 1.00 7.74 288 PRO A O 1
ATOM 2260 N N . SER A 1 291 ? 32.738 1.055 33.266 1.00 6.33 289 SER A N 1
ATOM 2261 C CA . SER A 1 291 ? 33.057 1.397 34.644 1.00 5.83 289 SER A CA 1
ATOM 2262 C C . SER A 1 291 ? 34.352 0.851 35.230 1.00 6.38 289 SER A C 1
ATOM 2263 O O . SER A 1 291 ? 34.791 -0.255 34.905 1.00 6.03 289 SER A O 1
ATOM 2266 N N . GLN A 1 292 ? 34.948 1.648 36.113 1.00 5.18 290 GLN A N 1
ATOM 2267 C CA . GLN A 1 292 ? 36.168 1.268 36.810 1.00 4.92 290 GLN A CA 1
ATOM 2268 C C . GLN A 1 292 ? 35.886 1.101 38.302 1.00 5.33 290 GLN A C 1
ATOM 2269 O O . GLN A 1 292 ? 36.808 0.935 39.095 1.00 5.77 290 GLN A O 1
ATOM 2275 N N . GLY A 1 293 ? 34.608 1.154 38.675 1.00 4.23 291 GLY A N 1
ATOM 2276 C CA . GLY A 1 293 ? 34.218 0.989 40.071 1.00 5.09 291 GLY A CA 1
ATOM 2277 C C . GLY A 1 293 ? 33.480 -0.325 40.282 1.00 3.63 291 GLY A C 1
ATOM 2278 O O . GLY A 1 293 ? 33.525 -1.199 39.417 1.00 6.58 291 GLY A O 1
ATOM 2279 N N . ASN A 1 294 ? 32.808 -0.482 41.422 1.00 3.24 292 ASN A N 1
ATOM 2280 C CA . ASN A 1 294 ? 32.054 -1.706 41.695 1.00 3.67 292 ASN A CA 1
ATOM 2281 C C . ASN A 1 294 ? 30.561 -1.443 41.490 1.00 2.78 292 ASN A C 1
ATOM 2282 O O . ASN A 1 294 ? 29.718 -1.841 42.295 1.00 3.17 292 ASN A O 1
ATOM 2287 N N . TYR A 1 295 ? 30.255 -0.773 40.385 1.00 3.77 293 TYR A N 1
ATOM 2288 C CA . TYR A 1 295 ? 28.885 -0.422 40.029 1.00 3.17 293 TYR A CA 1
ATOM 2289 C C . TYR A 1 295 ? 28.841 -0.063 38.552 1.00 3.82 293 TYR A C 1
ATOM 2290 O O . TYR A 1 295 ? 29.876 0.104 37.904 1.00 4.12 293 TYR A O 1
ATOM 2299 N N . LEU A 1 296 ? 27.628 0.056 38.028 1.00 4.44 294 LEU A N 1
ATOM 2300 C CA . LEU A 1 296 ? 27.418 0.422 36.637 1.00 5.06 294 LEU A CA 1
ATOM 2301 C C . LEU A 1 296 ? 26.300 1.438 36.552 1.00 4.79 294 LEU A C 1
ATOM 2302 O O . LEU A 1 296 ? 25.324 1.356 37.298 1.00 4.70 294 LEU A O 1
ATOM 2307 N N . PHE A 1 297 ? 26.450 2.413 35.664 1.00 4.81 295 PHE A N 1
ATOM 2308 C CA . PHE A 1 297 ? 25.371 3.359 35.459 1.00 5.07 295 PHE A CA 1
ATOM 2309 C C . PHE A 1 297 ? 24.742 2.844 34.172 1.00 5.57 295 PHE A C 1
ATOM 2310 O O . PHE A 1 297 ? 25.316 2.977 33.086 1.00 6.51 295 PHE A O 1
ATOM 2318 N N . ALA A 1 298 ? 23.575 2.228 34.307 1.00 6.16 296 ALA A N 1
ATOM 2319 C CA . ALA A 1 298 ? 22.889 1.634 33.172 1.00 6.32 296 ALA A CA 1
ATOM 2320 C C . ALA A 1 298 ? 21.583 2.327 32.825 1.00 6.62 296 ALA A C 1
ATOM 2321 O O . ALA A 1 298 ? 20.796 2.678 33.704 1.00 6.21 296 ALA A O 1
ATOM 2323 N N . THR A 1 299 ? 21.365 2.512 31.529 1.00 6.94 297 THR A N 1
ATOM 2324 C CA . THR A 1 299 ? 20.161 3.157 31.028 1.00 7.59 297 THR A CA 1
ATOM 2325 C C . THR A 1 299 ? 19.428 2.174 30.125 1.00 6.97 297 THR A C 1
ATOM 2326 O O . THR A 1 299 ? 19.982 1.693 29.140 1.00 6.98 297 THR A O 1
ATOM 2330 N N . PRO A 1 300 ? 18.171 1.852 30.460 1.00 6.73 298 PRO A N 1
ATOM 2331 C CA . PRO A 1 300 ? 17.403 0.912 29.637 1.00 6.85 298 PRO A CA 1
ATOM 2332 C C . PRO A 1 300 ? 17.171 1.488 28.246 1.00 7.42 298 PRO A C 1
ATOM 2333 O O . PRO A 1 300 ? 17.253 2.697 28.052 1.00 7.81 298 PRO A O 1
ATOM 2337 N N . PRO A 1 301 ? 16.882 0.626 27.258 1.00 8.19 299 PRO A N 1
ATOM 2338 C CA . PRO A 1 301 ? 16.649 1.112 25.895 1.00 9.38 299 PRO A CA 1
ATOM 2339 C C . PRO A 1 301 ? 15.554 2.173 25.788 1.00 9.13 299 PRO A C 1
ATOM 2340 O O . PRO A 1 301 ? 15.643 3.074 24.949 1.00 9.69 299 PRO A O 1
ATOM 2344 N N . ASP A 1 302 ? 14.535 2.075 26.640 1.00 9.60 300 ASP A N 1
ATOM 2345 C CA . ASP A 1 302 ? 13.432 3.035 26.623 1.00 9.94 300 ASP A CA 1
ATOM 2346 C C . ASP A 1 302 ? 13.736 4.292 27.439 1.00 10.69 300 ASP A C 1
ATOM 2347 O O . ASP A 1 302 ? 12.901 5.191 27.551 1.00 9.71 300 ASP A O 1
ATOM 2352 N N . ARG A 1 303 ? 14.941 4.344 28.001 1.00 9.47 301 ARG A N 1
ATOM 2353 C CA . ARG A 1 303 ? 15.394 5.485 28.793 1.00 10.82 301 ARG A CA 1
ATOM 2354 C C . ARG A 1 303 ? 14.484 5.820 29.974 1.00 8.41 301 ARG A C 1
ATOM 2355 O O . ARG A 1 303 ? 14.450 6.965 30.430 1.00 9.20 301 ARG A O 1
ATOM 2363 N N . ASP A 1 304 ? 13.751 4.829 30.471 1.00 9.95 302 ASP A N 1
ATOM 2364 C CA . ASP A 1 304 ? 12.856 5.050 31.603 1.00 11.19 302 ASP A CA 1
ATOM 2365 C C . ASP A 1 304 ? 13.450 4.368 32.828 1.00 10.99 302 ASP A C 1
ATOM 2366 O O . ASP A 1 304 ? 12.975 3.318 33.259 1.00 9.57 302 ASP A O 1
ATOM 2371 N N . GLY A 1 305 ? 14.492 4.975 33.384 1.00 10.33 303 GLY A N 1
ATOM 2372 C CA . GLY A 1 305 ? 15.144 4.406 34.549 1.00 10.51 303 GLY A CA 1
ATOM 2373 C C . GLY A 1 305 ? 14.263 4.277 35.777 1.00 9.25 303 GLY A C 1
ATOM 2374 O O . GLY A 1 305 ? 14.392 3.315 36.535 1.00 8.41 303 GLY A O 1
ATOM 2375 N N . LYS A 1 306 ? 13.364 5.231 35.994 1.00 9.36 304 LYS A N 1
ATOM 2376 C CA . LYS A 1 306 ? 12.509 5.152 37.169 1.00 9.82 304 LYS A CA 1
ATOM 2377 C C . LYS A 1 306 ? 11.536 3.982 37.065 1.00 9.15 304 LYS A C 1
ATOM 2378 O O . LYS A 1 306 ? 11.223 3.347 38.069 1.00 7.84 304 LYS A O 1
ATOM 2384 N N . ARG A 1 307 ? 11.063 3.684 35.856 1.00 8.71 305 ARG A N 1
ATOM 2385 C CA . ARG A 1 307 ? 10.149 2.561 35.689 1.00 9.24 305 ARG A CA 1
ATOM 2386 C C . ARG A 1 307 ? 10.875 1.280 36.090 1.00 8.78 305 ARG A C 1
ATOM 2387 O O . ARG A 1 307 ? 10.323 0.433 36.797 1.00 9.53 305 ARG A O 1
ATOM 2395 N N . VAL A 1 308 ? 12.117 1.143 35.635 1.00 8.55 306 VAL A N 1
ATOM 2396 C CA . VAL A 1 308 ? 12.905 -0.041 35.959 1.00 7.60 306 VAL A CA 1
ATOM 2397 C C . VAL A 1 308 ? 13.179 -0.112 37.459 1.00 7.78 306 VAL A C 1
ATOM 2398 O O . VAL A 1 308 ? 13.088 -1.181 38.062 1.00 7.39 306 VAL A O 1
ATOM 2402 N N . TYR A 1 309 ? 13.511 1.024 38.064 1.00 6.23 307 TYR A N 1
ATOM 2403 C CA . TYR A 1 309 ? 13.771 1.071 39.499 1.00 5.60 307 TYR A CA 1
ATOM 2404 C C . TYR A 1 309 ? 12.547 0.564 40.263 1.00 5.92 307 TYR A C 1
ATOM 2405 O O . TYR A 1 309 ? 12.669 -0.209 41.218 1.00 6.47 307 TYR A O 1
ATOM 2414 N N . ASP A 1 310 ? 11.368 1.013 39.843 1.00 5.76 308 ASP A N 1
ATOM 2415 C CA . ASP A 1 310 ? 10.122 0.609 40.485 1.00 6.25 308 ASP A CA 1
ATOM 2416 C C . ASP A 1 310 ? 9.880 -0.886 40.284 1.00 5.54 308 ASP A C 1
ATOM 2417 O O . ASP A 1 310 ? 9.394 -1.572 41.185 1.00 7.07 308 ASP A O 1
ATOM 2422 N N . GLY A 1 311 ? 10.219 -1.382 39.095 1.00 5.65 309 GLY A N 1
ATOM 2423 C CA . GLY A 1 311 ? 10.042 -2.794 38.802 1.00 6.21 309 GLY A CA 1
ATOM 2424 C C . GLY A 1 311 ? 10.942 -3.648 39.672 1.00 6.59 309 GLY A C 1
ATOM 2425 O O . GLY A 1 311 ? 10.541 -4.715 40.150 1.00 6.96 309 GLY A O 1
ATOM 2426 N N . LEU A 1 312 ? 12.166 -3.180 39.881 1.00 4.72 310 LEU A N 1
ATOM 2427 C CA . LEU A 1 312 ? 13.118 -3.904 40.711 1.00 4.64 310 LEU A CA 1
ATOM 2428 C C . LEU A 1 312 ? 12.670 -3.872 42.169 1.00 6.28 310 LEU A C 1
ATOM 2429 O O . LEU A 1 312 ? 12.728 -4.883 42.869 1.00 6.95 310 LEU A O 1
ATOM 2434 N N . TYR A 1 313 ? 12.213 -2.707 42.622 1.00 6.00 311 TYR A N 1
ATOM 2435 C CA . TYR A 1 313 ? 11.745 -2.563 43.995 1.00 6.56 311 TYR A CA 1
ATOM 2436 C C . TYR A 1 313 ? 10.603 -3.549 44.273 1.00 7.67 311 TYR A C 1
ATOM 2437 O O . TYR A 1 313 ? 10.545 -4.165 45.340 1.00 7.33 311 TYR A O 1
ATOM 2446 N N . ALA A 1 314 ? 9.697 -3.694 43.309 1.00 7.20 312 ALA A N 1
ATOM 2447 C CA . ALA A 1 314 ? 8.559 -4.601 43.458 1.00 7.70 312 ALA A CA 1
ATOM 2448 C C . ALA A 1 314 ? 9.016 -6.052 43.555 1.00 8.31 312 ALA A C 1
ATOM 2449 O O . ALA A 1 314 ? 8.296 -6.907 44.074 1.00 10.57 312 ALA A O 1
ATOM 2451 N N . ARG A 1 315 ? 10.219 -6.318 43.058 1.00 8.28 313 ARG A N 1
ATOM 2452 C CA . ARG A 1 315 ? 10.786 -7.663 43.066 1.00 8.58 313 ARG A CA 1
ATOM 2453 C C . ARG A 1 315 ? 11.867 -7.808 44.136 1.00 9.36 313 ARG A C 1
ATOM 2454 O O . ARG A 1 315 ? 12.678 -8.734 44.099 1.00 10.00 313 ARG A O 1
ATOM 2462 N N . LYS A 1 316 ? 11.856 -6.887 45.094 1.00 8.77 314 LYS A N 1
ATOM 2463 C CA . LYS A 1 316 ? 12.810 -6.873 46.197 1.00 8.52 314 LYS A CA 1
ATOM 2464 C C . LYS A 1 316 ? 14.280 -6.780 45.790 1.00 7.62 314 LYS A C 1
ATOM 2465 O O . LYS A 1 316 ? 15.140 -7.440 46.373 1.00 6.62 314 LYS A O 1
ATOM 2471 N N . VAL A 1 317 ? 14.553 -5.961 44.776 1.00 5.15 315 VAL A N 1
ATOM 2472 C CA . VAL A 1 317 ? 15.915 -5.707 44.316 1.00 5.50 315 VAL A CA 1
ATOM 2473 C C . VAL A 1 317 ? 16.051 -4.190 44.440 1.00 4.75 315 VAL A C 1
ATOM 2474 O O . VAL A 1 317 ? 15.270 -3.443 43.850 1.00 5.95 315 VAL A O 1
ATOM 2478 N N . LEU A 1 318 ? 17.030 -3.737 45.212 1.00 4.19 316 LEU A N 1
ATOM 2479 C CA . LEU A 1 318 ? 17.211 -2.311 45.433 1.00 4.82 316 LEU A CA 1
ATOM 2480 C C . LEU A 1 318 ? 18.457 -1.721 44.794 1.00 5.03 316 LEU A C 1
ATOM 2481 O O . LEU A 1 318 ? 19.581 -2.091 45.133 1.00 6.82 316 LEU A O 1
ATOM 2486 N N . VAL A 1 319 ? 18.257 -0.803 43.855 1.00 5.17 317 VAL A N 1
ATOM 2487 C CA . VAL A 1 319 ? 19.384 -0.144 43.215 1.00 6.02 317 VAL A CA 1
ATOM 2488 C C . VAL A 1 319 ? 19.283 1.334 43.564 1.00 5.76 317 VAL A C 1
ATOM 2489 O O . VAL A 1 319 ? 18.470 1.716 44.406 1.00 7.44 317 VAL A O 1
ATOM 2493 N N . ARG A 1 320 ? 20.105 2.166 42.939 1.00 6.24 318 ARG A N 1
ATOM 2494 C CA . ARG A 1 320 ? 20.072 3.593 43.225 1.00 6.42 318 ARG A CA 1
ATOM 2495 C C . ARG A 1 320 ? 19.562 4.375 42.025 1.00 6.05 318 ARG A C 1
ATOM 2496 O O . ARG A 1 320 ? 20.084 4.238 40.918 1.00 5.75 318 ARG A O 1
ATOM 2504 N N . HIS A 1 321 ? 18.525 5.177 42.241 1.00 6.23 319 HIS A N 1
ATOM 2505 C CA . HIS A 1 321 ? 17.996 6.004 41.169 1.00 7.13 319 HIS A CA 1
ATOM 2506 C C . HIS A 1 321 ? 18.101 7.458 41.599 1.00 6.91 319 HIS A C 1
ATOM 2507 O O . HIS A 1 321 ? 17.755 7.805 42.728 1.00 8.98 319 HIS A O 1
ATOM 2514 N N . PHE A 1 322 ? 18.599 8.293 40.694 1.00 7.71 320 PHE A N 1
ATOM 2515 C CA . PHE A 1 322 ? 18.781 9.719 40.948 1.00 10.03 320 PHE A CA 1
ATOM 2516 C C . PHE A 1 322 ? 17.719 10.534 40.218 1.00 10.74 320 PHE A C 1
ATOM 2517 O O . PHE A 1 322 ? 17.527 10.376 39.011 1.00 11.77 320 PHE A O 1
ATOM 2525 N N . SER A 1 323 ? 17.039 11.411 40.951 1.00 12.32 321 SER A N 1
ATOM 2526 C CA . SER A 1 323 ? 15.995 12.248 40.365 1.00 13.97 321 SER A CA 1
ATOM 2527 C C . SER A 1 323 ? 16.590 13.374 39.525 1.00 14.46 321 SER A C 1
ATOM 2528 O O . SER A 1 323 ? 15.891 14.001 38.728 1.00 14.99 321 SER A O 1
ATOM 2531 N N . ASP A 1 324 ? 17.883 13.624 39.709 1.00 13.97 322 ASP A N 1
ATOM 2532 C CA . ASP A 1 324 ? 18.582 14.657 38.957 1.00 15.53 322 ASP A CA 1
ATOM 2533 C C . ASP A 1 324 ? 18.308 14.434 37.470 1.00 14.78 322 ASP A C 1
ATOM 2534 O O . ASP A 1 324 ? 18.538 13.347 36.944 1.00 13.44 322 ASP A O 1
ATOM 2539 N N . PRO A 1 325 ? 17.799 15.462 36.775 1.00 14.92 323 PRO A N 1
ATOM 2540 C CA . PRO A 1 325 ? 17.489 15.369 35.344 1.00 15.32 323 PRO A CA 1
ATOM 2541 C C . PRO A 1 325 ? 18.606 14.763 34.501 1.00 14.90 323 PRO A C 1
ATOM 2542 O O . PRO A 1 325 ? 18.353 14.091 33.500 1.00 14.49 323 PRO A O 1
ATOM 2546 N N . LEU A 1 326 ? 19.844 14.999 34.912 1.00 13.84 324 LEU A N 1
ATOM 2547 C CA . LEU A 1 326 ? 20.994 14.486 34.187 1.00 14.23 324 LEU A CA 1
ATOM 2548 C C . LEU A 1 326 ? 21.132 12.969 34.296 1.00 12.75 324 LEU A C 1
ATOM 2549 O O . LEU A 1 326 ? 21.678 12.324 33.401 1.00 14.10 324 LEU A O 1
ATOM 2554 N N . LEU A 1 327 ? 20.613 12.405 35.382 1.00 11.63 325 LEU A N 1
ATOM 2555 C CA . LEU A 1 327 ? 20.732 10.973 35.638 1.00 9.70 325 LEU A CA 1
ATOM 2556 C C . LEU A 1 327 ? 19.425 10.195 35.710 1.00 9.85 325 LEU A C 1
ATOM 2557 O O . LEU A 1 327 ? 19.446 8.970 35.813 1.00 9.63 325 LEU A O 1
ATOM 2562 N N . ALA A 1 328 ? 18.298 10.894 35.651 1.00 8.54 326 ALA A N 1
ATOM 2563 C CA . ALA A 1 328 ? 16.992 10.250 35.780 1.00 8.64 326 ALA A CA 1
ATOM 2564 C C . ALA A 1 328 ? 16.632 9.124 34.812 1.00 8.77 326 ALA A C 1
ATOM 2565 O O . ALA A 1 328 ? 15.809 8.273 35.143 1.00 9.44 326 ALA A O 1
ATOM 2567 N N . HIS A 1 329 ? 17.236 9.110 33.629 1.00 8.76 327 HIS A N 1
ATOM 2568 C CA . HIS A 1 329 ? 16.928 8.084 32.639 1.00 8.75 327 HIS A CA 1
ATOM 2569 C C . HIS A 1 329 ? 17.546 6.729 32.932 1.00 7.44 327 HIS A C 1
ATOM 2570 O O . HIS A 1 329 ? 17.125 5.720 32.367 1.00 7.34 327 HIS A O 1
ATOM 2577 N N . GLY A 1 330 ? 18.546 6.703 33.806 1.00 6.75 328 GLY A N 1
ATOM 2578 C CA . GLY A 1 330 ? 19.191 5.441 34.127 1.00 7.50 328 GLY A CA 1
ATOM 2579 C C . GLY A 1 330 ? 19.196 5.129 35.610 1.00 7.08 328 GLY A C 1
ATOM 2580 O O . GLY A 1 330 ? 18.370 5.636 36.369 1.00 7.83 328 GLY A O 1
ATOM 2589 N N . ARG A 1 332 ? 22.092 3.555 38.964 1.00 5.40 330 ARG A N 1
ATOM 2590 C CA . ARG A 1 332 ? 23.415 3.089 39.364 1.00 3.26 330 ARG A CA 1
ATOM 2591 C C . ARG A 1 332 ? 23.180 1.765 40.082 1.00 4.15 330 ARG A C 1
ATOM 2592 O O . ARG A 1 332 ? 22.565 1.718 41.154 1.00 4.90 330 ARG A O 1
ATOM 2600 N N . ILE A 1 333 ? 23.649 0.688 39.464 1.00 3.65 331 ILE A N 1
ATOM 2601 C CA . ILE A 1 333 ? 23.491 -0.654 40.008 1.00 4.21 331 ILE A CA 1
ATOM 2602 C C . ILE A 1 333 ? 24.817 -1.146 40.576 1.00 4.38 331 ILE A C 1
ATOM 2603 O O . ILE A 1 333 ? 25.807 -1.241 39.849 1.00 5.16 331 ILE A O 1
ATOM 2608 N N . SER A 1 334 ? 24.846 -1.447 41.871 1.00 3.39 332 SER A N 1
ATOM 2609 C CA . SER A 1 334 ? 26.070 -1.945 42.489 1.00 4.19 332 SER A CA 1
ATOM 2610 C C . SER A 1 334 ? 26.285 -3.390 42.056 1.00 5.00 332 SER A C 1
ATOM 2611 O O . SER A 1 334 ? 25.330 -4.090 41.699 1.00 4.64 332 SER A O 1
ATOM 2614 N N . ILE A 1 335 ? 27.535 -3.838 42.085 1.00 4.37 333 ILE A N 1
ATOM 2615 C CA . ILE A 1 335 ? 27.845 -5.212 41.700 1.00 5.33 333 ILE A CA 1
ATOM 2616 C C . ILE A 1 335 ? 27.835 -6.126 42.925 1.00 5.80 333 ILE A C 1
ATOM 2617 O O . ILE A 1 335 ? 28.666 -5.983 43.821 1.00 5.82 333 ILE A O 1
ATOM 2622 N N . GLY A 1 336 ? 26.878 -7.051 42.964 1.00 3.93 334 GLY A N 1
ATOM 2623 C CA . GLY A 1 336 ? 26.784 -7.988 44.071 1.00 4.67 334 GLY A CA 1
ATOM 2624 C C . GLY A 1 336 ? 27.428 -9.306 43.680 1.00 5.89 334 GLY A C 1
ATOM 2625 O O . GLY A 1 336 ? 28.346 -9.323 42.859 1.00 6.38 334 GLY A O 1
ATOM 2626 N N . THR A 1 337 ? 26.965 -10.409 44.264 1.00 5.97 335 THR A N 1
ATOM 2627 C CA . THR A 1 337 ? 27.517 -11.718 43.925 1.00 6.01 335 THR A CA 1
ATOM 2628 C C . THR A 1 337 ? 27.033 -12.095 42.533 1.00 5.62 335 THR A C 1
ATOM 2629 O O . THR A 1 337 ? 26.033 -11.559 42.052 1.00 6.93 335 THR A O 1
ATOM 2633 N N . ARG A 1 338 ? 27.736 -13.018 41.885 1.00 6.62 336 ARG A N 1
ATOM 2634 C CA . ARG A 1 338 ? 27.337 -13.448 40.549 1.00 6.92 336 ARG A CA 1
ATOM 2635 C C . ARG A 1 338 ? 25.893 -13.942 40.560 1.00 7.74 336 ARG A C 1
ATOM 2636 O O . ARG A 1 338 ? 25.118 -13.648 39.646 1.00 7.16 336 ARG A O 1
ATOM 2644 N N . GLU A 1 339 ? 25.529 -14.686 41.600 1.00 6.67 337 GLU A N 1
ATOM 2645 C CA . GLU A 1 339 ? 24.176 -15.214 41.721 1.00 8.92 337 GLU A CA 1
ATOM 2646 C C . GLU A 1 339 ? 23.139 -14.093 41.805 1.00 8.63 337 GLU A C 1
ATOM 2647 O O . GLU A 1 339 ? 22.081 -14.169 41.177 1.00 8.78 337 GLU A O 1
ATOM 2653 N N . GLU A 1 340 ? 23.436 -13.056 42.583 1.00 6.72 338 GLU A N 1
ATOM 2654 C CA . GLU A 1 340 ? 22.517 -11.931 42.721 1.00 6.08 338 GLU A CA 1
ATOM 2655 C C . GLU A 1 340 ? 22.363 -11.181 41.410 1.00 5.53 338 GLU A C 1
ATOM 2656 O O . GLU A 1 340 ? 21.290 -10.664 41.108 1.00 6.91 338 GLU A O 1
ATOM 2670 N N . GLU A 1 342 ? 22.621 -12.526 38.463 1.00 7.52 340 GLU A N 1
ATOM 2671 C CA . GLU A 1 342 ? 21.877 -13.363 37.531 1.00 6.88 340 GLU A CA 1
ATOM 2672 C C . GLU A 1 342 ? 20.389 -13.145 37.829 1.00 7.50 340 GLU A C 1
ATOM 2673 O O . GLU A 1 342 ? 19.570 -13.060 36.912 1.00 6.71 340 GLU A O 1
ATOM 2679 N N . GLN A 1 343 ? 20.046 -13.047 39.113 1.00 7.21 341 GLN A N 1
ATOM 2680 C CA . GLN A 1 343 ? 18.659 -12.816 39.514 1.00 8.00 341 GLN A CA 1
ATOM 2681 C C . GLN A 1 343 ? 18.223 -11.424 39.074 1.00 7.31 341 GLN A C 1
ATOM 2682 O O . GLN A 1 343 ? 17.089 -11.229 38.632 1.00 8.12 341 GLN A O 1
ATOM 2688 N N . THR A 1 344 ? 19.129 -10.457 39.200 1.00 6.46 342 THR A N 1
ATOM 2689 C CA . THR A 1 344 ? 18.833 -9.086 38.808 1.00 5.99 342 THR A CA 1
ATOM 2690 C C . THR A 1 344 ? 18.630 -9.001 37.295 1.00 6.71 342 THR A C 1
ATOM 2691 O O . THR A 1 344 ? 17.722 -8.314 36.821 1.00 6.06 342 THR A O 1
ATOM 2695 N N . LEU A 1 345 ? 19.472 -9.704 36.541 1.00 5.87 343 LEU A N 1
ATOM 2696 C CA . LEU A 1 345 ? 19.356 -9.711 35.087 1.00 6.14 343 LEU A CA 1
ATOM 2697 C C . LEU A 1 345 ? 18.002 -10.291 34.692 1.00 6.93 343 LEU A C 1
ATOM 2698 O O . LEU A 1 345 ? 17.336 -9.771 33.800 1.00 6.58 343 LEU A O 1
ATOM 2703 N N . ALA A 1 346 ? 17.599 -11.369 35.355 1.00 6.67 344 ALA A N 1
ATOM 2704 C CA . ALA A 1 346 ? 16.315 -11.997 35.058 1.00 7.16 344 ALA A CA 1
ATOM 2705 C C . ALA A 1 346 ? 15.182 -11.001 35.287 1.00 7.47 344 ALA A C 1
ATOM 2706 O O . ALA A 1 346 ? 14.239 -10.929 34.496 1.00 6.27 344 ALA A O 1
ATOM 2708 N N . ALA A 1 347 ? 15.281 -10.233 36.369 1.00 7.22 345 ALA A N 1
ATOM 2709 C CA . ALA A 1 347 ? 14.264 -9.239 36.693 1.00 6.78 345 ALA A CA 1
ATOM 2710 C C . ALA A 1 347 ? 14.241 -8.133 35.641 1.00 6.98 345 ALA A C 1
ATOM 2711 O O . ALA A 1 347 ? 13.171 -7.681 35.231 1.00 6.92 345 ALA A O 1
ATOM 2713 N N . LEU A 1 348 ? 15.421 -7.699 35.204 1.00 7.49 346 LEU A N 1
ATOM 2714 C CA . LEU A 1 348 ? 15.511 -6.648 34.195 1.00 6.55 346 LEU A CA 1
ATOM 2715 C C . LEU A 1 348 ? 14.916 -7.098 32.866 1.00 7.31 346 LEU A C 1
ATOM 2716 O O . LEU A 1 348 ? 14.280 -6.311 32.169 1.00 7.59 346 LEU A O 1
ATOM 2721 N N . LYS A 1 349 ? 15.123 -8.362 32.513 1.00 7.43 347 LYS A N 1
ATOM 2722 C CA . LYS A 1 349 ? 14.575 -8.878 31.260 1.00 8.20 347 LYS A CA 1
ATOM 2723 C C . LYS A 1 349 ? 13.057 -8.867 31.316 1.00 8.16 347 LYS A C 1
ATOM 2724 O O . LYS A 1 349 ? 12.394 -8.502 30.344 1.00 9.60 347 LYS A O 1
ATOM 2730 N N . GLU A 1 350 ? 12.507 -9.269 32.458 1.00 8.02 348 GLU A N 1
ATOM 2731 C CA . GLU A 1 350 ? 11.061 -9.295 32.624 1.00 9.38 348 GLU A CA 1
ATOM 2732 C C . GLU A 1 350 ? 10.469 -7.893 32.586 1.00 10.29 348 GLU A C 1
ATOM 2733 O O . GLU A 1 350 ? 9.410 -7.672 32.002 1.00 10.54 348 GLU A O 1
ATOM 2739 N N . ILE A 1 351 ? 11.148 -6.948 33.225 1.00 8.23 349 ILE A N 1
ATOM 2740 C CA . ILE A 1 351 ? 10.677 -5.574 33.242 1.00 8.80 349 ILE A CA 1
ATOM 2741 C C . ILE A 1 351 ? 10.738 -5.009 31.827 1.00 10.57 349 ILE A C 1
ATOM 2742 O O . ILE A 1 351 ? 9.869 -4.239 31.416 1.00 11.09 349 ILE A O 1
ATOM 2747 N N . GLY A 1 352 ? 11.758 -5.416 31.078 1.00 11.95 350 GLY A N 1
ATOM 2748 C CA . GLY A 1 352 ? 11.911 -4.938 29.716 1.00 14.92 350 GLY A CA 1
ATOM 2749 C C . GLY A 1 352 ? 10.819 -5.426 28.782 1.00 17.13 350 GLY A C 1
ATOM 2750 O O . GLY A 1 352 ? 10.469 -4.746 27.819 1.00 18.79 350 GLY A O 1
ATOM 2751 N N . GLU A 1 353 ? 10.276 -6.604 29.066 1.00 18.19 351 GLU A N 1
ATOM 2752 C CA . GLU A 1 353 ? 9.223 -7.172 28.232 1.00 22.20 351 GLU A CA 1
ATOM 2753 C C . GLU A 1 353 ? 7.836 -6.667 28.619 1.00 22.90 351 GLU A C 1
ATOM 2754 O O . GLU A 1 353 ? 6.888 -6.913 27.845 1.00 23.93 351 GLU A O 1
ATOM 2760 N N . ILE B 1 4 ? 50.151 24.625 49.081 1.00 24.73 2 ILE B N 1
ATOM 2761 C CA . ILE B 1 4 ? 49.425 25.924 49.030 1.00 23.62 2 ILE B CA 1
ATOM 2762 C C . ILE B 1 4 ? 49.118 26.410 50.443 1.00 23.41 2 ILE B C 1
ATOM 2763 O O . ILE B 1 4 ? 49.210 25.650 51.407 1.00 22.54 2 ILE B O 1
ATOM 2768 N N . PRO B 1 5 ? 48.747 27.690 50.579 1.00 23.37 3 PRO B N 1
ATOM 2769 C CA . PRO B 1 5 ? 48.431 28.287 51.877 1.00 22.31 3 PRO B CA 1
ATOM 2770 C C . PRO B 1 5 ? 47.223 27.725 52.616 1.00 20.06 3 PRO B C 1
ATOM 2771 O O . PRO B 1 5 ? 46.145 27.542 52.051 1.00 19.46 3 PRO B O 1
ATOM 2775 N N . LEU B 1 6 ? 47.432 27.452 53.896 1.00 18.66 4 LEU B N 1
ATOM 2776 C CA . LEU B 1 6 ? 46.379 26.967 54.772 1.00 14.92 4 LEU B CA 1
ATOM 2777 C C . LEU B 1 6 ? 45.713 28.230 55.288 1.00 14.31 4 LEU B C 1
ATOM 2778 O O . LEU B 1 6 ? 46.231 29.328 55.089 1.00 14.12 4 LEU B O 1
ATOM 2783 N N . ARG B 1 7 ? 44.564 28.087 55.937 1.00 12.37 5 ARG B N 1
ATOM 2784 C CA . ARG B 1 7 ? 43.916 29.243 56.531 1.00 12.11 5 ARG B CA 1
ATOM 2785 C C . ARG B 1 7 ? 44.947 29.677 57.569 1.00 12.53 5 ARG B C 1
ATOM 2786 O O . ARG B 1 7 ? 45.612 28.828 58.161 1.00 11.06 5 ARG B O 1
ATOM 2794 N N . GLN B 1 8 ? 45.097 30.980 57.786 1.00 13.73 6 GLN B N 1
ATOM 2795 C CA . GLN B 1 8 ? 46.079 31.468 58.751 1.00 15.74 6 GLN B CA 1
ATOM 2796 C C . GLN B 1 8 ? 45.962 30.833 60.135 1.00 14.41 6 GLN B C 1
ATOM 2797 O O . GLN B 1 8 ? 46.961 30.412 60.710 1.00 14.77 6 GLN B O 1
ATOM 2803 N N . ASN B 1 9 ? 44.745 30.759 60.665 1.00 13.07 7 ASN B N 1
ATOM 2804 C CA . ASN B 1 9 ? 44.533 30.184 61.991 1.00 12.12 7 ASN B CA 1
ATOM 2805 C C . ASN B 1 9 ? 44.980 28.728 62.067 1.00 11.34 7 ASN B C 1
ATOM 2806 O O . ASN B 1 9 ? 45.492 28.278 63.091 1.00 11.13 7 ASN B O 1
ATOM 2811 N N . ILE B 1 10 ? 44.787 27.989 60.981 1.00 9.57 8 ILE B N 1
ATOM 2812 C CA . ILE B 1 10 ? 45.185 26.590 60.952 1.00 9.32 8 ILE B CA 1
ATOM 2813 C C . ILE B 1 10 ? 46.709 26.469 60.940 1.00 10.67 8 ILE B C 1
ATOM 2814 O O . ILE B 1 10 ? 47.278 25.580 61.572 1.00 11.41 8 ILE B O 1
ATOM 2819 N N . ALA B 1 11 ? 47.371 27.379 60.233 1.00 11.69 9 ALA B N 1
ATOM 2820 C CA . ALA B 1 11 ? 48.827 27.359 60.161 1.00 13.46 9 ALA B CA 1
ATOM 2821 C C . ALA B 1 11 ? 49.446 27.741 61.504 1.00 14.63 9 ALA B C 1
ATOM 2822 O O . ALA B 1 11 ? 50.404 27.115 61.959 1.00 16.43 9 ALA B O 1
ATOM 2824 N N . SER B 1 12 ? 48.875 28.761 62.138 1.00 16.60 10 SER B N 1
ATOM 2825 C CA . SER B 1 12 ? 49.361 29.276 63.418 1.00 18.19 10 SER B CA 1
ATOM 2826 C C . SER B 1 12 ? 49.081 28.425 64.651 1.00 18.48 10 SER B C 1
ATOM 2827 O O . SER B 1 12 ? 49.912 28.346 65.557 1.00 18.73 10 SER B O 1
ATOM 2838 N N . LYS B 1 14 ? 48.496 25.456 67.441 1.00 18.41 12 LYS B N 1
ATOM 2839 C CA . LYS B 1 14 ? 49.296 24.332 67.895 1.00 18.74 12 LYS B CA 1
ATOM 2840 C C . LYS B 1 14 ? 48.304 23.220 68.202 1.00 18.66 12 LYS B C 1
ATOM 2841 O O . LYS B 1 14 ? 47.239 23.470 68.765 1.00 18.83 12 LYS B O 1
ATOM 2847 N N . GLY B 1 15 ? 48.640 21.996 67.815 1.00 19.27 13 GLY B N 1
ATOM 2848 C CA . GLY B 1 15 ? 47.742 20.885 68.066 1.00 19.46 13 GLY B CA 1
ATOM 2849 C C . GLY B 1 15 ? 47.607 20.571 69.543 1.00 19.41 13 GLY B C 1
ATOM 2850 O O . GLY B 1 15 ? 48.464 20.942 70.343 1.00 20.49 13 GLY B O 1
ATOM 2851 N N . TYR B 1 16 ? 46.523 19.894 69.904 1.00 18.34 14 TYR B N 1
ATOM 2852 C CA . TYR B 1 16 ? 46.273 19.511 71.289 1.00 19.31 14 TYR B CA 1
ATOM 2853 C C . TYR B 1 16 ? 47.500 18.803 71.858 1.00 19.59 14 TYR B C 1
ATOM 2854 O O . TYR B 1 16 ? 48.098 17.958 71.194 1.00 19.89 14 TYR B O 1
ATOM 2863 N N . ILE B 1 17 ? 47.874 19.157 73.083 1.00 20.69 15 ILE B N 1
ATOM 2864 C CA . ILE B 1 17 ? 49.027 18.550 73.736 1.00 21.36 15 ILE B CA 1
ATOM 2865 C C . ILE B 1 17 ? 48.552 17.637 74.860 1.00 20.38 15 ILE B C 1
ATOM 2866 O O . ILE B 1 17 ? 48.182 18.104 75.937 1.00 20.14 15 ILE B O 1
ATOM 2871 N N . PRO B 1 18 ? 48.546 16.319 74.620 1.00 20.88 16 PRO B N 1
ATOM 2872 C CA . PRO B 1 18 ? 48.104 15.378 75.651 1.00 20.66 16 PRO B CA 1
ATOM 2873 C C . PRO B 1 18 ? 49.183 15.180 76.709 1.00 20.47 16 PRO B C 1
ATOM 2874 O O . PRO B 1 18 ? 50.336 15.564 76.508 1.00 21.84 16 PRO B O 1
ATOM 2878 N N . GLY B 1 19 ? 48.802 14.592 77.837 1.00 19.29 17 GLY B N 1
ATOM 2879 C CA . GLY B 1 19 ? 49.771 14.340 78.885 1.00 17.84 17 GLY B CA 1
ATOM 2880 C C . GLY B 1 19 ? 50.741 13.294 78.373 1.00 16.90 17 GLY B C 1
ATOM 2881 O O . GLY B 1 19 ? 50.388 12.494 77.507 1.00 17.17 17 GLY B O 1
ATOM 2882 N N . TYR B 1 20 ? 51.962 13.295 78.891 1.00 16.10 18 TYR B N 1
ATOM 2883 C CA . TYR B 1 20 ? 52.950 12.326 78.446 1.00 15.14 18 TYR B CA 1
ATOM 2884 C C . TYR B 1 20 ? 52.559 10.892 78.793 1.00 14.66 18 TYR B C 1
ATOM 2885 O O . TYR B 1 20 ? 51.953 10.632 79.833 1.00 14.26 18 TYR B O 1
ATOM 2894 N N . GLN B 1 21 ? 52.910 9.970 77.902 1.00 13.83 19 GLN B N 1
ATOM 2895 C CA . GLN B 1 21 ? 52.646 8.553 78.099 1.00 14.75 19 GLN B CA 1
ATOM 2896 C C . GLN B 1 21 ? 53.675 7.752 77.314 1.00 15.28 19 GLN B C 1
ATOM 2897 O O . GLN B 1 21 ? 53.845 7.951 76.112 1.00 15.77 19 GLN B O 1
ATOM 2903 N N . PRO B 1 22 ? 54.390 6.841 77.990 1.00 16.53 20 PRO B N 1
ATOM 2904 C CA . PRO B 1 22 ? 55.397 6.031 77.302 1.00 19.53 20 PRO B CA 1
ATOM 2905 C C . PRO B 1 22 ? 54.746 5.014 76.365 1.00 22.64 20 PRO B C 1
ATOM 2906 O O . PRO B 1 22 ? 53.623 4.571 76.603 1.00 22.80 20 PRO B O 1
ATOM 2910 N N . PRO B 1 23 ? 55.443 4.641 75.278 1.00 25.38 21 PRO B N 1
ATOM 2911 C CA . PRO B 1 23 ? 54.912 3.673 74.313 1.00 26.85 21 PRO B CA 1
ATOM 2912 C C . PRO B 1 23 ? 54.704 2.296 74.937 1.00 27.98 21 PRO B C 1
ATOM 2913 O O . PRO B 1 23 ? 53.768 1.579 74.587 1.00 28.71 21 PRO B O 1
ATOM 2917 N N . ASP B 1 24 ? 55.586 1.937 75.864 1.00 28.81 22 ASP B N 1
ATOM 2918 C CA . ASP B 1 24 ? 55.500 0.655 76.553 1.00 30.74 22 ASP B CA 1
ATOM 2919 C C . ASP B 1 24 ? 54.864 0.858 77.923 1.00 30.06 22 ASP B C 1
ATOM 2920 O O . ASP B 1 24 ? 55.517 1.327 78.854 1.00 30.99 22 ASP B O 1
ATOM 2925 N N . ILE B 1 25 ? 53.587 0.503 78.040 1.00 29.18 23 ILE B N 1
ATOM 2926 C CA . ILE B 1 25 ? 52.863 0.659 79.299 1.00 28.62 23 ILE B CA 1
ATOM 2927 C C . ILE B 1 25 ? 52.361 -0.670 79.857 1.00 27.37 23 ILE B C 1
ATOM 2928 O O . ILE B 1 25 ? 51.503 -0.694 80.739 1.00 26.88 23 ILE B O 1
ATOM 2933 N N . ALA B 1 26 ? 52.904 -1.770 79.347 1.00 25.96 24 ALA B N 1
ATOM 2934 C CA . ALA B 1 26 ? 52.500 -3.100 79.791 1.00 25.82 24 ALA B CA 1
AT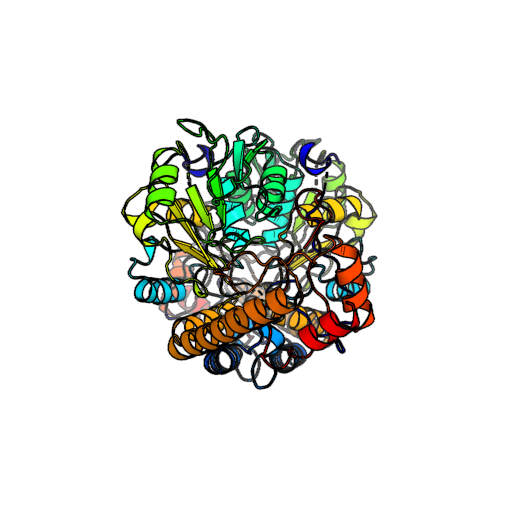OM 2935 C C . ALA B 1 26 ? 52.741 -3.325 81.281 1.00 25.06 24 ALA B C 1
ATOM 2936 O O . ALA B 1 26 ? 51.855 -3.794 81.996 1.00 25.55 24 ALA B O 1
ATOM 2938 N N . SER B 1 27 ? 53.939 -2.992 81.750 1.00 25.40 25 SER B N 1
ATOM 2939 C CA . SER B 1 27 ? 54.280 -3.178 83.158 1.00 25.49 25 SER B CA 1
ATOM 2940 C C . SER B 1 27 ? 53.958 -1.944 83.999 1.00 23.29 25 SER B C 1
ATOM 2941 O O . SER B 1 27 ? 54.627 -1.681 84.999 1.00 25.07 25 SER B O 1
ATOM 2944 N N . TRP B 1 28 ? 52.930 -1.196 83.612 1.00 21.21 26 TRP B N 1
ATOM 2945 C CA . TRP B 1 28 ? 52.577 0.015 84.349 1.00 18.03 26 TRP B CA 1
ATOM 2946 C C . TRP B 1 28 ? 51.184 0.075 84.954 1.00 16.55 26 TRP B C 1
ATOM 2947 O O . TRP B 1 28 ? 50.229 -0.493 84.424 1.00 17.29 26 TRP B O 1
ATOM 2958 N N . ILE B 1 29 ? 51.086 0.774 86.080 1.00 13.70 27 ILE B N 1
ATOM 2959 C CA . ILE B 1 29 ? 49.802 1.016 86.719 1.00 11.51 27 ILE B CA 1
ATOM 2960 C C . ILE B 1 29 ? 49.484 2.340 86.030 1.00 9.62 27 ILE B C 1
ATOM 2961 O O . ILE B 1 29 ? 50.176 3.342 86.232 1.00 9.23 27 ILE B O 1
ATOM 2966 N N . LYS B 1 30 ? 48.460 2.318 85.188 1.00 8.86 28 LYS B N 1
ATOM 2967 C CA . LYS B 1 30 ? 48.065 3.472 84.388 1.00 7.40 28 LYS B CA 1
ATOM 2968 C C . LYS B 1 30 ? 46.899 4.262 84.973 1.00 6.60 28 LYS B C 1
ATOM 2969 O O . LYS B 1 30 ? 45.747 3.836 84.894 1.00 7.39 28 LYS B O 1
ATOM 2975 N N . LEU B 1 31 ? 47.204 5.430 85.535 1.00 4.23 29 LEU B N 1
ATOM 2976 C CA . LEU B 1 31 ? 46.188 6.280 86.161 1.00 4.39 29 LEU B CA 1
ATOM 2977 C C . LEU B 1 31 ? 46.314 7.710 85.634 1.00 4.03 29 LEU B C 1
ATOM 2978 O O . LEU B 1 31 ? 46.211 8.669 86.402 1.00 4.64 29 LEU B O 1
ATOM 2983 N N . ASN B 1 32 ? 46.505 7.855 84.325 1.00 3.66 30 ASN B N 1
ATOM 2984 C CA . ASN B 1 32 ? 46.714 9.177 83.744 1.00 3.79 30 ASN B CA 1
ATOM 2985 C C . ASN B 1 32 ? 45.666 9.742 82.786 1.00 3.83 30 ASN B C 1
ATOM 2986 O O . ASN B 1 32 ? 45.772 10.901 82.391 1.00 5.91 30 ASN B O 1
ATOM 2991 N N . THR B 1 33 ? 44.668 8.952 82.402 1.00 4.64 31 THR B N 1
ATOM 2992 C CA . THR B 1 33 ? 43.648 9.458 81.480 1.00 4.85 31 THR B CA 1
ATOM 2993 C C . THR B 1 33 ? 42.219 9.175 81.938 1.00 5.36 31 THR B C 1
ATOM 2994 O O . THR B 1 33 ? 41.276 9.230 81.149 1.00 4.92 31 THR B O 1
ATOM 2998 N N . ASN B 1 34 ? 42.068 8.886 83.226 1.00 3.65 32 ASN B N 1
ATOM 2999 C CA . ASN B 1 34 ? 40.761 8.615 83.818 1.00 3.62 32 ASN B CA 1
ATOM 3000 C C . ASN B 1 34 ? 39.997 7.449 83.202 1.00 3.58 32 ASN B C 1
ATOM 3001 O O . ASN B 1 34 ? 38.770 7.468 83.110 1.00 3.96 32 ASN B O 1
ATOM 3006 N N . GLU B 1 35 ? 40.731 6.424 82.792 1.00 4.45 33 GLU B N 1
ATOM 3007 C CA . GLU B 1 35 ? 40.109 5.237 82.231 1.00 4.80 33 GLU B CA 1
ATOM 3008 C C . GLU B 1 35 ? 39.548 4.406 83.384 1.00 5.36 33 GLU B C 1
ATOM 3009 O O . GLU B 1 35 ? 40.076 4.431 84.500 1.00 5.57 33 GLU B O 1
ATOM 3015 N N . ASN B 1 36 ? 38.464 3.691 83.114 1.00 4.46 34 ASN B N 1
ATOM 3016 C CA . ASN B 1 36 ? 37.816 2.856 84.121 1.00 6.21 34 ASN B CA 1
ATOM 3017 C C . ASN B 1 36 ? 38.732 1.684 84.459 1.00 7.46 34 ASN B C 1
ATOM 3018 O O . ASN B 1 36 ? 39.389 1.131 83.581 1.00 7.28 34 ASN B O 1
ATOM 3023 N N . PRO B 1 37 ? 38.787 1.281 85.737 1.00 8.21 35 PRO B N 1
ATOM 3024 C CA . PRO B 1 37 ? 39.668 0.157 86.062 1.00 8.52 35 PRO B CA 1
ATOM 3025 C C . PRO B 1 37 ? 39.080 -1.206 85.716 1.00 6.69 35 PRO B C 1
ATOM 3026 O O . PRO B 1 37 ? 39.804 -2.193 85.637 1.00 7.75 35 PRO B O 1
ATOM 3030 N N . TYR B 1 38 ? 37.772 -1.248 85.488 1.00 6.68 36 TYR B N 1
ATOM 3031 C CA . TYR B 1 38 ? 37.087 -2.505 85.197 1.00 6.58 36 TYR B CA 1
ATOM 3032 C C . TYR B 1 38 ? 36.688 -2.665 83.735 1.00 5.74 36 TYR B C 1
ATOM 3033 O O . TYR B 1 38 ? 36.536 -1.685 83.010 1.00 4.73 36 TYR B O 1
ATOM 3042 N N . PRO B 1 39 ? 36.515 -3.915 83.283 1.00 6.75 37 PRO B N 1
ATOM 3043 C CA . PRO B 1 39 ? 36.125 -4.155 81.891 1.00 5.93 37 PRO B CA 1
ATOM 3044 C C . PRO B 1 39 ? 34.692 -3.691 81.679 1.00 6.32 37 PRO B C 1
ATOM 3045 O O . PRO B 1 39 ? 33.957 -3.461 82.639 1.00 6.70 37 PRO B O 1
ATOM 3049 N N . PRO B 1 40 ? 34.279 -3.527 80.417 1.00 6.17 38 PRO B N 1
ATOM 3050 C CA . PRO B 1 40 ? 32.901 -3.097 80.181 1.00 6.21 38 PRO B CA 1
ATOM 3051 C C . PRO B 1 40 ? 31.971 -4.252 80.545 1.00 6.47 38 PRO B C 1
ATOM 3052 O O . PRO B 1 40 ? 32.427 -5.357 80.854 1.00 5.76 38 PRO B O 1
ATOM 3056 N N . SER B 1 41 ? 30.672 -4.000 80.514 1.00 4.82 39 SER B N 1
ATOM 3057 C CA . SER B 1 41 ? 29.707 -5.041 80.835 1.00 6.09 39 SER B CA 1
ATOM 3058 C C . SER B 1 41 ? 29.892 -6.285 79.974 1.00 6.39 39 SER B C 1
ATOM 3059 O O . SER B 1 41 ? 30.203 -6.189 78.787 1.00 6.79 39 SER B O 1
ATOM 3062 N N . PRO B 1 42 ? 29.706 -7.476 80.566 1.00 6.40 40 PRO B N 1
ATOM 3063 C CA . PRO B 1 42 ? 29.850 -8.721 79.808 1.00 6.15 40 PRO B CA 1
ATOM 3064 C C . PRO B 1 42 ? 28.840 -8.715 78.659 1.00 6.29 40 PRO B C 1
ATOM 3065 O O . PRO B 1 42 ? 29.024 -9.399 77.653 1.00 8.04 40 PRO B O 1
ATOM 3069 N N . GLU B 1 43 ? 27.769 -7.940 78.821 1.00 6.11 41 GLU B N 1
ATOM 3070 C CA . GLU B 1 43 ? 26.742 -7.834 77.788 1.00 7.24 41 GLU B CA 1
ATOM 3071 C C . GLU B 1 43 ? 27.278 -7.097 76.564 1.00 6.95 41 GLU B C 1
ATOM 3072 O O . GLU B 1 43 ? 26.818 -7.321 75.443 1.00 6.96 41 GLU B O 1
ATOM 3078 N N . VAL B 1 44 ? 28.246 -6.210 76.780 1.00 6.73 42 VAL B N 1
ATOM 3079 C CA . VAL B 1 44 ? 28.844 -5.471 75.674 1.00 6.34 42 VAL B CA 1
ATOM 3080 C C . VAL B 1 44 ? 29.662 -6.432 74.814 1.00 7.27 42 VAL B C 1
ATOM 3081 O O . VAL B 1 44 ? 29.611 -6.381 73.586 1.00 5.36 42 VAL B O 1
ATOM 3085 N N . VAL B 1 45 ? 30.410 -7.314 75.469 1.00 7.30 43 VAL B N 1
ATOM 3086 C CA . VAL B 1 45 ? 31.224 -8.294 74.765 1.00 7.51 43 VAL B CA 1
ATOM 3087 C C . VAL B 1 45 ? 30.320 -9.186 73.915 1.00 8.17 43 VAL B C 1
ATOM 3088 O O . VAL B 1 45 ? 30.597 -9.420 72.739 1.00 6.72 43 VAL B O 1
ATOM 3092 N N . LYS B 1 46 ? 29.234 -9.674 74.510 1.00 8.43 44 LYS B N 1
ATOM 3093 C CA . LYS B 1 46 ? 28.296 -10.529 73.787 1.00 8.72 44 LYS B CA 1
ATOM 3094 C C . LYS B 1 46 ? 27.697 -9.814 72.583 1.00 8.49 44 LYS B C 1
ATOM 3095 O O . LYS B 1 46 ? 27.596 -10.389 71.501 1.00 7.51 44 LYS B O 1
ATOM 3101 N N . ALA B 1 47 ? 27.289 -8.563 72.780 1.00 7.83 45 ALA B N 1
ATOM 3102 C CA . ALA B 1 47 ? 26.680 -7.782 71.709 1.00 7.23 45 ALA B CA 1
ATOM 3103 C C . ALA B 1 47 ? 27.617 -7.594 70.525 1.00 6.86 45 ALA B C 1
ATOM 3104 O O . ALA B 1 47 ? 27.206 -7.715 69.372 1.00 6.82 45 ALA B O 1
ATOM 3106 N N . ILE B 1 48 ? 28.878 -7.292 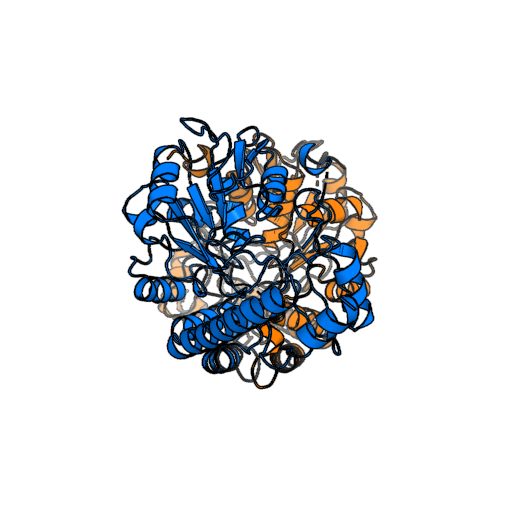70.814 1.00 6.64 46 ILE B N 1
ATOM 3107 C CA . ILE B 1 48 ? 29.869 -7.088 69.765 1.00 6.14 46 ILE B CA 1
ATOM 3108 C C . ILE B 1 48 ? 30.108 -8.393 69.015 1.00 6.97 46 ILE B C 1
ATOM 3109 O O . ILE B 1 48 ? 30.139 -8.412 67.791 1.00 6.86 46 ILE B O 1
ATOM 3114 N N . LEU B 1 49 ? 30.272 -9.484 69.751 1.00 6.95 47 LEU B N 1
ATOM 3115 C CA . LEU B 1 49 ? 30.480 -10.773 69.115 1.00 7.67 47 LEU B CA 1
ATOM 3116 C C . LEU B 1 49 ? 29.295 -11.156 68.248 1.00 8.33 47 LEU B C 1
ATOM 3117 O O . LEU B 1 49 ? 29.466 -11.700 67.155 1.00 8.74 47 LEU B O 1
ATOM 3122 N N . GLU B 1 50 ? 28.091 -10.874 68.733 1.00 9.03 48 GLU B N 1
ATOM 3123 C CA . GLU B 1 50 ? 26.887 -11.228 67.992 1.00 11.41 48 GLU B CA 1
ATOM 3124 C C . GLU B 1 50 ? 26.705 -10.405 66.732 1.00 10.26 48 GLU B C 1
ATOM 3125 O O . GLU B 1 50 ? 26.160 -10.893 65.745 1.00 10.91 48 GLU B O 1
ATOM 3131 N N . GLU B 1 51 ? 27.157 -9.156 66.766 1.00 8.08 49 GLU B N 1
ATOM 3132 C CA . GLU B 1 51 ? 27.048 -8.296 65.593 1.00 8.87 49 GLU B CA 1
ATOM 3133 C C . GLU B 1 51 ? 28.111 -8.665 64.562 1.00 8.20 49 GLU B C 1
ATOM 3134 O O . GLU B 1 51 ? 27.846 -8.677 63.359 1.00 9.34 49 GLU B O 1
ATOM 3140 N N . LEU B 1 52 ? 29.313 -8.971 65.040 1.00 7.88 50 LEU B N 1
ATOM 3141 C CA . LEU B 1 52 ? 30.420 -9.349 64.168 1.00 7.61 50 LEU B CA 1
ATOM 3142 C C . LEU B 1 52 ? 30.084 -10.614 63.386 1.00 8.21 50 LEU B C 1
ATOM 3143 O O . LEU B 1 52 ? 30.383 -10.714 62.200 1.00 9.71 50 LEU B O 1
ATOM 3148 N N . GLY B 1 53 ? 29.473 -11.580 64.062 1.00 9.13 51 GLY B N 1
ATOM 3149 C CA . GLY B 1 53 ? 29.116 -12.823 63.407 1.00 10.67 51 GLY B CA 1
ATOM 3150 C C . GLY B 1 53 ? 30.322 -13.717 63.182 1.00 11.55 51 GLY B C 1
ATOM 3151 O O . GLY B 1 53 ? 31.455 -13.325 63.460 1.00 11.56 51 GLY B O 1
ATOM 3152 N N . PRO B 1 54 ? 30.109 -14.928 62.656 1.00 12.90 52 PRO B N 1
ATOM 3153 C CA . PRO B 1 54 ? 31.187 -15.885 62.395 1.00 13.31 52 PRO B CA 1
ATOM 3154 C C . PRO B 1 54 ? 32.263 -15.446 61.404 1.00 13.65 52 PRO B C 1
ATOM 3155 O O . PRO B 1 54 ? 33.436 -15.777 61.581 1.00 14.28 52 PRO B O 1
ATOM 3159 N N . ASP B 1 55 ? 31.879 -14.705 60.367 1.00 12.27 53 ASP B N 1
ATOM 3160 C CA . ASP B 1 55 ? 32.852 -14.266 59.371 1.00 12.17 53 ASP B CA 1
ATOM 3161 C C . ASP B 1 55 ? 32.873 -12.759 59.143 1.00 10.40 53 ASP B C 1
ATOM 3162 O O . ASP B 1 55 ? 33.449 -12.283 58.165 1.00 9.59 53 ASP B O 1
ATOM 3167 N N . GLY B 1 56 ? 32.245 -12.016 60.048 1.00 8.94 54 GLY B N 1
ATOM 3168 C CA . GLY B 1 56 ? 32.213 -10.568 59.930 1.00 8.53 54 GLY B CA 1
ATOM 3169 C C . GLY B 1 56 ? 31.499 -10.047 58.696 1.00 7.45 54 GLY B C 1
ATOM 3170 O O . GLY B 1 56 ? 31.710 -8.906 58.285 1.00 7.60 54 GLY B O 1
ATOM 3171 N N . ALA B 1 57 ? 30.648 -10.873 58.099 1.00 7.71 55 ALA B N 1
ATOM 3172 C CA . ALA B 1 57 ? 29.917 -10.463 56.906 1.00 6.72 55 ALA B CA 1
ATOM 3173 C C . ALA B 1 57 ? 29.109 -9.185 57.111 1.00 6.83 55 ALA B C 1
ATOM 3174 O O . ALA B 1 57 ? 28.980 -8.375 56.195 1.00 6.48 55 ALA B O 1
ATOM 3176 N N . ALA B 1 58 ? 28.563 -9.005 58.310 1.00 7.18 56 ALA B N 1
ATOM 3177 C CA . ALA B 1 58 ? 27.751 -7.828 58.603 1.00 6.78 56 ALA B CA 1
ATOM 3178 C C . ALA B 1 58 ? 28.520 -6.526 58.436 1.00 5.91 56 ALA B C 1
ATOM 3179 O O . ALA B 1 58 ? 27.929 -5.484 58.158 1.00 6.53 56 ALA B O 1
ATOM 3181 N N . LEU B 1 59 ? 29.837 -6.584 58.595 1.00 5.14 57 LEU B N 1
ATOM 3182 C CA . LEU B 1 59 ? 30.653 -5.380 58.479 1.00 5.17 57 LEU B CA 1
ATOM 3183 C C . LEU B 1 59 ? 30.761 -4.821 57.063 1.00 5.66 57 LEU B C 1
ATOM 3184 O O . LEU B 1 59 ? 31.264 -3.716 56.869 1.00 7.19 57 LEU B O 1
ATOM 3189 N N . ARG B 1 60 ? 30.285 -5.565 56.070 1.00 5.71 58 ARG B N 1
ATOM 3190 C CA . ARG B 1 60 ? 30.346 -5.071 54.694 1.00 5.78 58 ARG B CA 1
ATOM 3191 C C . ARG B 1 60 ? 29.176 -4.126 54.408 1.00 5.04 58 ARG B C 1
ATOM 3192 O O . ARG B 1 60 ? 29.137 -3.462 53.369 1.00 5.48 58 ARG B O 1
ATOM 3200 N N . ILE B 1 61 ? 28.229 -4.064 55.341 1.00 5.00 59 ILE B N 1
ATOM 3201 C CA . ILE B 1 61 ? 27.047 -3.215 55.194 1.00 5.23 59 ILE B CA 1
ATOM 3202 C C . ILE B 1 61 ? 27.147 -1.986 56.092 1.00 5.66 59 ILE B C 1
ATOM 3203 O O . ILE B 1 61 ? 27.533 -2.093 57.257 1.00 6.18 59 ILE B O 1
ATOM 3208 N N . TYR B 1 62 ? 26.804 -0.822 55.552 1.00 6.12 60 TYR B N 1
ATOM 3209 C CA . TYR B 1 62 ? 26.856 0.415 56.329 1.00 8.73 60 TYR B CA 1
ATOM 3210 C C . TYR B 1 62 ? 26.000 0.335 57.578 1.00 11.69 60 TYR B C 1
ATOM 3211 O O . TYR B 1 62 ? 24.947 -0.299 57.579 1.00 12.26 60 TYR B O 1
ATOM 3220 N N . PRO B 1 63 ? 26.441 0.991 58.663 1.00 13.28 61 PRO B N 1
ATOM 3221 C CA . PRO B 1 63 ? 25.694 0.980 59.919 1.00 16.14 61 PRO B CA 1
ATOM 3222 C C . PRO B 1 63 ? 24.467 1.868 59.820 1.00 16.80 61 PRO B C 1
ATOM 3223 O O . PRO B 1 63 ? 24.072 2.292 58.730 1.00 17.44 61 PRO B O 1
ATOM 3227 N N . SER B 1 64 ? 23.866 2.141 60.970 1.00 17.40 62 SER B N 1
ATOM 3228 C CA . SER B 1 64 ? 22.697 3.000 61.033 1.00 18.60 62 SER B CA 1
ATOM 3229 C C . SER B 1 64 ? 23.182 4.443 61.047 1.00 19.08 62 SER B C 1
ATOM 3230 O O . SER B 1 64 ? 23.906 4.855 61.955 1.00 19.08 62 SER B O 1
ATOM 3233 N N . ALA B 1 65 ? 22.795 5.205 60.031 1.00 19.25 63 ALA B N 1
ATOM 3234 C CA . ALA B 1 65 ? 23.196 6.600 59.951 1.00 19.57 63 ALA B CA 1
ATOM 3235 C C . ALA B 1 65 ? 22.591 7.371 61.119 1.00 20.38 63 ALA B C 1
ATOM 3236 O O . ALA B 1 65 ? 23.250 8.206 61.736 1.00 20.16 63 ALA B O 1
ATOM 3238 N N . SER B 1 66 ? 21.338 7.062 61.429 1.00 20.75 64 SER B N 1
ATOM 3239 C CA . SER B 1 66 ? 20.614 7.737 62.504 1.00 21.65 64 SER B CA 1
ATOM 3240 C C . SER B 1 66 ? 20.975 7.302 63.921 1.00 22.23 64 SER B C 1
ATOM 3241 O O . SER B 1 66 ? 20.901 8.106 64.853 1.00 22.99 64 SER B O 1
ATOM 3244 N N . SER B 1 67 ? 21.359 6.037 64.083 1.00 21.84 65 SER B N 1
ATOM 3245 C CA . SER B 1 67 ? 21.675 5.499 65.406 1.00 21.44 65 SER B CA 1
ATOM 3246 C C . SER B 1 67 ? 20.415 5.665 66.249 1.00 21.83 65 SER B C 1
ATOM 3247 O O . SER B 1 67 ? 20.475 5.807 67.470 1.00 20.38 65 SER B O 1
ATOM 3250 N N . GLN B 1 68 ? 19.272 5.639 65.569 1.00 22.30 66 GLN B N 1
ATOM 3251 C CA . GLN B 1 68 ? 17.970 5.809 66.202 1.00 21.96 66 GLN B CA 1
ATOM 3252 C C . GLN B 1 68 ? 17.686 4.841 67.346 1.00 22.00 66 GLN B C 1
ATOM 3253 O O . GLN B 1 68 ? 17.056 5.216 68.336 1.00 21.78 66 GLN B O 1
ATOM 3259 N N . LYS B 1 69 ? 18.130 3.595 67.213 1.00 21.67 67 LYS B N 1
ATOM 3260 C CA . LYS B 1 69 ? 17.899 2.622 68.273 1.00 20.71 67 LYS B CA 1
ATOM 3261 C C . LYS B 1 69 ? 18.695 2.990 69.511 1.00 18.63 67 LYS B C 1
ATOM 3262 O O . LYS B 1 69 ? 18.294 2.677 70.632 1.00 18.85 67 LYS B O 1
ATOM 3268 N N . LEU B 1 70 ? 19.825 3.655 69.308 1.00 16.68 68 LEU B N 1
ATOM 3269 C CA . LEU B 1 70 ? 20.643 4.085 70.429 1.00 15.44 68 LEU B CA 1
ATOM 3270 C C . LEU B 1 70 ? 19.928 5.255 71.097 1.00 14.43 68 LEU B C 1
ATOM 3271 O O . LEU B 1 70 ? 19.924 5.371 72.320 1.00 13.97 68 LEU B O 1
ATOM 3276 N N . ARG B 1 71 ? 19.310 6.115 70.290 1.00 14.41 69 ARG B N 1
ATOM 3277 C CA . ARG B 1 71 ? 18.602 7.271 70.835 1.00 12.31 69 ARG B CA 1
ATOM 3278 C C . ARG B 1 71 ? 17.369 6.855 71.635 1.00 12.05 69 ARG B C 1
ATOM 3279 O O . ARG B 1 71 ? 17.012 7.509 72.613 1.00 10.41 69 ARG B O 1
ATOM 3287 N N . GLU B 1 72 ? 16.716 5.771 71.225 1.00 12.66 70 GLU B N 1
ATOM 3288 C CA . GLU B 1 72 ? 15.535 5.307 71.944 1.00 13.37 70 GLU B CA 1
ATOM 3289 C C . GLU B 1 72 ? 15.939 4.712 73.287 1.00 11.96 70 GLU B C 1
ATOM 3290 O O . GLU B 1 72 ? 15.259 4.909 74.295 1.00 10.01 70 GLU B O 1
ATOM 3296 N N . VAL B 1 73 ? 17.048 3.980 73.298 1.00 11.15 71 VAL B N 1
ATOM 3297 C CA . VAL B 1 73 ? 17.535 3.377 74.533 1.00 9.20 71 VAL B CA 1
ATOM 3298 C C . VAL B 1 73 ? 18.023 4.479 75.466 1.00 7.75 71 VAL B C 1
ATOM 3299 O O . VAL B 1 73 ? 17.748 4.460 76.663 1.00 9.05 71 VAL B O 1
ATOM 3303 N N . ALA B 1 74 ? 18.750 5.444 74.913 1.00 7.67 72 ALA B N 1
ATOM 3304 C CA . ALA B 1 74 ? 19.254 6.545 75.718 1.00 6.97 72 ALA B CA 1
ATOM 3305 C C . ALA B 1 74 ? 18.071 7.372 76.208 1.00 6.96 72 ALA B C 1
ATOM 3306 O O . ALA B 1 74 ? 18.044 7.818 77.356 1.00 8.20 72 ALA B O 1
ATOM 3308 N N . GLY B 1 75 ? 17.087 7.555 75.332 1.00 7.04 73 GLY B N 1
ATOM 3309 C CA . GLY B 1 75 ? 15.910 8.328 75.684 1.00 7.57 73 GLY B CA 1
ATOM 3310 C C . GLY B 1 75 ? 15.175 7.751 76.877 1.00 8.98 73 GLY B C 1
ATOM 3311 O O . GLY B 1 75 ? 14.792 8.484 77.791 1.00 9.12 73 GLY B O 1
ATOM 3312 N N . GLU B 1 76 ? 14.971 6.439 76.880 1.00 9.94 74 GLU B N 1
ATOM 3313 C CA . GLU B 1 76 ? 14.277 5.817 77.999 1.00 11.32 74 GLU B CA 1
ATOM 3314 C C . GLU B 1 76 ? 15.098 5.896 79.278 1.00 10.11 74 GLU B C 1
ATOM 3315 O O . GLU B 1 76 ? 14.548 6.078 80.363 1.00 9.55 74 GLU B O 1
ATOM 3321 N N . LEU B 1 77 ? 16.414 5.757 79.152 1.00 8.67 75 LEU B N 1
ATOM 3322 C CA . LEU B 1 77 ? 17.289 5.820 80.318 1.00 8.31 75 LEU B CA 1
ATOM 3323 C C . LEU B 1 77 ? 17.225 7.179 81.011 1.00 7.67 75 LEU B C 1
ATOM 3324 O O . LEU B 1 77 ? 17.114 7.256 82.237 1.00 8.68 75 LEU B O 1
ATOM 3329 N N . TYR B 1 78 ? 17.281 8.249 80.222 1.00 7.23 76 TYR B N 1
ATOM 3330 C CA . TYR B 1 78 ? 17.276 9.607 80.760 1.00 7.67 76 TYR B CA 1
ATOM 3331 C C . TYR B 1 78 ? 15.920 10.308 80.825 1.00 8.63 76 TYR B C 1
ATOM 3332 O O . TYR B 1 78 ? 15.815 11.407 81.378 1.00 9.60 76 TYR B O 1
ATOM 3341 N N . GLY B 1 79 ? 14.893 9.686 80.258 1.00 8.07 77 GLY B N 1
ATOM 3342 C CA . GLY B 1 79 ? 13.564 10.278 80.286 1.00 8.35 77 GLY B CA 1
ATOM 3343 C C . GLY B 1 79 ? 13.344 11.405 79.291 1.00 8.00 77 GLY B C 1
ATOM 3344 O O . GLY B 1 79 ? 12.636 12.372 79.580 1.00 9.06 77 GLY B O 1
ATOM 3345 N N . PHE B 1 80 ? 13.951 11.279 78.115 1.00 6.65 78 PHE B N 1
ATOM 3346 C CA . PHE B 1 80 ? 13.825 12.281 77.062 1.00 7.03 78 PHE B CA 1
ATOM 3347 C C . PHE B 1 80 ? 13.336 11.627 75.777 1.00 6.93 78 PHE B C 1
ATOM 3348 O O . PHE B 1 80 ? 13.641 10.468 75.509 1.00 6.75 78 PHE B O 1
ATOM 3356 N N . ASP B 1 81 ? 12.579 12.374 74.984 1.00 7.43 79 ASP B N 1
ATOM 3357 C CA . ASP B 1 81 ? 12.119 11.869 73.700 1.00 8.86 79 ASP B CA 1
ATOM 3358 C C . ASP B 1 81 ? 13.401 11.761 72.862 1.00 8.14 79 ASP B C 1
ATOM 3359 O O . ASP B 1 81 ? 14.317 12.564 73.029 1.00 8.49 79 ASP B O 1
ATOM 3364 N N . PRO B 1 82 ? 13.488 10.765 71.965 1.00 7.94 80 PRO B N 1
ATOM 3365 C CA . PRO B 1 82 ? 14.668 10.565 71.111 1.00 8.17 80 PRO B CA 1
ATOM 3366 C C . PRO B 1 82 ? 15.089 11.778 70.278 1.00 8.17 80 PRO B C 1
ATOM 3367 O O . PRO B 1 82 ? 16.250 11.881 69.873 1.00 8.17 80 PRO B O 1
ATOM 3371 N N . SER B 1 83 ? 14.150 12.685 70.016 1.00 7.23 81 SER B N 1
ATOM 3372 C CA . SER B 1 83 ? 14.439 13.879 69.225 1.00 7.98 81 SER B CA 1
ATOM 3373 C C . SER B 1 83 ? 15.288 14.883 69.995 1.00 8.16 81 SER B C 1
ATOM 3374 O O . SER B 1 83 ? 15.763 15.866 69.426 1.00 8.52 81 SER B O 1
ATOM 3377 N N . TRP B 1 84 ? 15.464 14.637 71.291 1.00 7.31 82 TRP B N 1
ATOM 3378 C CA . TRP B 1 84 ? 16.273 15.508 72.142 1.00 6.93 82 TRP B CA 1
ATOM 3379 C C . TRP B 1 84 ? 17.665 14.920 72.302 1.00 6.63 82 TRP B C 1
ATOM 3380 O O . TRP B 1 84 ? 18.472 15.432 73.075 1.00 6.08 82 TRP B O 1
ATOM 3391 N N . ILE B 1 85 ? 17.943 13.842 71.577 1.00 6.14 83 ILE B N 1
ATOM 3392 C CA . ILE B 1 85 ? 19.231 13.172 71.693 1.00 6.47 83 ILE B CA 1
ATOM 3393 C C . ILE B 1 85 ? 19.927 12.952 70.359 1.00 6.71 83 ILE B C 1
ATOM 3394 O O . ILE B 1 85 ? 19.279 12.744 69.333 1.00 7.38 83 ILE B O 1
ATOM 3399 N N . ILE B 1 86 ? 21.254 13.022 70.381 1.00 6.13 84 ILE B N 1
ATOM 3400 C CA . ILE B 1 86 ? 22.051 12.767 69.189 1.00 6.03 84 ILE B CA 1
ATOM 3401 C C . ILE B 1 86 ? 23.273 11.963 69.612 1.00 6.62 84 ILE B C 1
ATOM 3402 O O . ILE B 1 86 ? 23.886 12.239 70.644 1.00 7.57 84 ILE B O 1
ATOM 3415 N N . ALA B 1 88 ? 27.164 10.284 68.917 1.00 7.08 86 ALA B N 1
ATOM 3416 C CA . ALA B 1 88 ? 28.407 10.754 68.319 1.00 8.45 86 ALA B CA 1
ATOM 3417 C C . ALA B 1 88 ? 29.559 9.789 68.562 1.00 7.99 86 ALA B C 1
ATOM 3418 O O . ALA B 1 88 ? 29.508 8.960 69.472 1.00 7.08 86 ALA B O 1
ATOM 3420 N N . ASN B 1 89 ? 30.594 9.902 67.731 1.00 9.44 87 ASN B N 1
ATOM 3421 C CA . ASN B 1 89 ? 31.790 9.070 67.843 1.00 10.06 87 ASN B CA 1
ATOM 3422 C C . ASN B 1 89 ? 32.663 9.713 68.914 1.00 9.14 87 ASN B C 1
ATOM 3423 O O . ASN B 1 89 ? 33.720 10.269 68.621 1.00 9.73 87 ASN B O 1
ATOM 3428 N N . GLY B 1 90 ? 32.208 9.618 70.161 1.00 7.87 88 GLY B N 1
ATOM 3429 C CA . GLY B 1 90 ? 32.914 10.228 71.274 1.00 7.95 88 GLY B CA 1
ATOM 3430 C C . GLY B 1 90 ? 32.303 11.606 71.457 1.00 9.12 88 GLY B C 1
ATOM 3431 O O . GLY B 1 90 ? 31.782 12.170 70.494 1.00 10.00 88 GLY B O 1
ATOM 3432 N N . SER B 1 91 ? 32.350 12.159 72.667 1.00 8.59 89 SER B N 1
ATOM 3433 C CA . SER B 1 91 ? 31.759 13.475 72.882 1.00 8.86 89 SER B CA 1
ATOM 3434 C C . SER B 1 91 ? 32.554 14.640 72.284 1.00 8.60 89 SER B C 1
ATOM 3435 O O . SER B 1 91 ? 32.010 15.730 72.108 1.00 7.36 89 SER B O 1
ATOM 3438 N N . ASP B 1 92 ? 33.828 14.425 71.963 1.00 8.16 90 ASP B N 1
ATOM 3439 C CA . ASP B 1 92 ? 34.610 15.496 71.349 1.00 8.20 90 ASP B CA 1
ATOM 3440 C C . ASP B 1 92 ? 33.911 15.918 70.058 1.00 8.39 90 ASP B C 1
ATOM 3441 O O . ASP B 1 92 ? 33.905 17.095 69.693 1.00 6.80 90 ASP B O 1
ATOM 3446 N N . GLU B 1 93 ? 33.315 14.946 69.371 1.00 7.52 91 GLU B N 1
ATOM 3447 C CA . GLU B 1 93 ? 32.611 15.229 68.128 1.00 8.30 91 GLU B CA 1
ATOM 3448 C C . GLU B 1 93 ? 31.487 16.241 68.333 1.00 7.11 91 GLU B C 1
ATOM 3449 O O . GLU B 1 93 ? 31.359 17.188 67.556 1.00 7.44 91 GLU B O 1
ATOM 3455 N N . VAL B 1 94 ? 30.672 16.048 69.370 1.00 7.10 92 VAL B N 1
ATOM 3456 C CA . VAL B 1 94 ? 29.572 16.972 69.625 1.00 8.11 92 VAL B CA 1
ATOM 3457 C C . VAL B 1 94 ? 30.082 18.329 70.087 1.00 7.49 92 VAL B C 1
ATOM 3458 O O . VAL B 1 94 ? 29.514 19.355 69.726 1.00 6.72 92 VAL B O 1
ATOM 3462 N N . LEU B 1 95 ? 31.153 18.345 70.876 1.00 5.99 93 LEU B N 1
ATOM 3463 C CA . LEU B 1 95 ? 31.719 19.617 71.325 1.00 6.70 93 LEU B CA 1
ATOM 3464 C C . LEU B 1 95 ? 32.126 20.411 70.089 1.00 6.45 93 LEU B C 1
ATOM 3465 O O . LEU B 1 95 ? 31.845 21.603 69.972 1.00 6.65 93 LEU B O 1
ATOM 3470 N N . ASN B 1 96 ? 32.798 19.728 69.169 1.00 4.60 94 ASN B N 1
ATOM 3471 C CA . ASN B 1 96 ? 33.253 20.336 67.929 1.00 5.88 94 ASN B CA 1
ATOM 3472 C C . ASN B 1 96 ? 32.082 20.856 67.099 1.00 5.97 94 ASN B C 1
ATOM 3473 O O . ASN B 1 96 ? 32.097 21.994 66.618 1.00 6.80 94 ASN B O 1
ATOM 3478 N N . ASN B 1 97 ? 31.058 20.029 66.937 1.00 5.35 95 ASN B N 1
ATOM 3479 C CA . ASN B 1 97 ? 29.919 20.443 66.136 1.00 4.23 95 ASN B CA 1
ATOM 3480 C C . ASN B 1 97 ? 29.080 21.544 66.777 1.00 4.79 95 ASN B C 1
ATOM 3481 O O . ASN B 1 97 ? 28.418 22.304 66.075 1.00 5.83 95 ASN B O 1
ATOM 3486 N N . LEU B 1 98 ? 29.117 21.646 68.103 1.00 5.26 96 LEU B N 1
ATOM 3487 C CA . LEU B 1 98 ? 28.383 22.713 68.774 1.00 4.48 96 LEU B CA 1
ATOM 3488 C C . LEU B 1 98 ? 29.058 24.034 68.410 1.00 5.67 96 LEU B C 1
ATOM 3489 O O . LEU B 1 98 ? 28.395 25.049 68.204 1.00 6.31 96 LEU B O 1
ATOM 3494 N N . ILE B 1 99 ? 30.383 24.015 68.317 1.00 5.69 97 ILE B N 1
ATOM 3495 C CA . ILE B 1 99 ? 31.119 25.214 67.944 1.00 5.41 97 ILE B CA 1
ATOM 3496 C C . ILE B 1 99 ? 30.806 25.568 66.486 1.00 6.03 97 ILE B C 1
ATOM 3497 O O . ILE B 1 99 ? 30.541 26.725 66.165 1.00 5.28 97 ILE B O 1
ATOM 3502 N N . ARG B 1 100 ? 30.814 24.574 65.602 1.00 5.67 98 ARG B N 1
ATOM 3503 C CA . ARG B 1 100 ? 30.527 24.835 64.194 1.00 4.61 98 ARG B CA 1
ATOM 3504 C C . ARG B 1 100 ? 29.097 25.327 63.974 1.00 5.25 98 ARG B C 1
ATOM 3505 O O . ARG B 1 100 ? 28.820 26.054 63.021 1.00 7.39 98 ARG B O 1
ATOM 3513 N N . ALA B 1 101 ? 28.188 24.928 64.853 1.00 5.65 99 ALA B N 1
ATOM 3514 C CA . ALA B 1 101 ? 26.793 25.325 64.720 1.00 7.27 99 ALA B CA 1
ATOM 3515 C C . ALA B 1 101 ? 26.508 26.741 65.204 1.00 7.61 99 ALA B C 1
ATOM 3516 O O . ALA B 1 101 ? 25.740 27.479 64.576 1.00 6.78 99 ALA B O 1
ATOM 3518 N N . PHE B 1 102 ? 27.155 27.123 66.299 1.00 7.93 100 PHE B N 1
ATOM 3519 C CA . PHE B 1 102 ? 26.909 28.416 66.929 1.00 6.80 100 PHE B CA 1
ATOM 3520 C C . PHE B 1 102 ? 27.949 29.526 66.840 1.00 7.18 100 PHE B C 1
ATOM 3521 O O . PHE B 1 102 ? 27.599 30.702 66.969 1.00 8.60 100 PHE B O 1
ATOM 3529 N N . ALA B 1 103 ? 29.214 29.177 66.630 1.00 6.94 101 ALA B N 1
ATOM 3530 C CA . ALA B 1 103 ? 30.263 30.193 66.581 1.00 7.67 101 ALA B CA 1
ATOM 3531 C C . ALA B 1 103 ? 30.968 30.330 65.243 1.00 8.02 101 ALA B C 1
ATOM 3532 O O . ALA B 1 103 ? 31.685 29.430 64.812 1.00 8.38 101 ALA B O 1
ATOM 3534 N N . ALA B 1 104 ? 30.768 31.466 64.586 1.00 8.08 102 ALA B N 1
ATOM 3535 C CA . ALA B 1 104 ? 31.424 31.707 63.311 1.00 9.21 102 ALA B CA 1
ATOM 3536 C C . ALA B 1 104 ? 32.845 32.158 63.616 1.00 9.55 102 ALA B C 1
ATOM 3537 O O . ALA B 1 104 ? 33.157 32.528 64.750 1.00 10.23 102 ALA B O 1
ATOM 3539 N N . GLU B 1 105 ? 33.716 32.113 62.614 1.00 9.38 103 GLU B N 1
ATOM 3540 C CA . GLU B 1 105 ? 35.089 32.552 62.814 1.00 11.15 103 GLU B CA 1
ATOM 3541 C C . GLU B 1 105 ? 35.044 34.004 63.290 1.00 12.08 103 GLU B C 1
ATOM 3542 O O . GLU B 1 105 ? 34.285 34.819 62.756 1.00 11.50 103 GLU B O 1
ATOM 3548 N N . GLY B 1 106 ? 35.838 34.315 64.309 1.00 11.26 104 GLY B N 1
ATOM 3549 C CA . GLY B 1 106 ? 35.863 35.666 64.841 1.00 12.51 104 GLY B CA 1
ATOM 3550 C C . GLY B 1 106 ? 35.016 35.835 66.089 1.00 12.91 104 GLY B C 1
ATOM 3551 O O . GLY B 1 106 ? 35.277 36.723 66.904 1.00 13.98 104 GLY B O 1
ATOM 3552 N N . GLU B 1 107 ? 33.996 34.994 66.245 1.00 11.62 105 GLU B N 1
ATOM 3553 C CA . GLU B 1 107 ? 33.126 35.076 67.411 1.00 10.27 105 GLU B CA 1
ATOM 3554 C C . GLU B 1 107 ? 33.803 34.378 68.587 1.00 10.33 105 GLU B C 1
ATOM 3555 O O . GLU B 1 107 ? 34.807 33.691 68.410 1.00 11.29 105 GLU B O 1
ATOM 3561 N N . GLU B 1 108 ? 33.254 34.550 69.783 1.00 9.80 106 GLU B N 1
ATOM 3562 C CA . GLU B 1 108 ? 33.866 33.991 70.984 1.00 8.37 106 GLU B CA 1
ATOM 3563 C C . GLU B 1 108 ? 33.150 32.837 71.679 1.00 8.52 106 GLU B C 1
ATOM 3564 O O . GLU B 1 108 ? 31.924 32.742 71.667 1.00 8.28 106 GLU B O 1
ATOM 3570 N N . ILE B 1 109 ? 33.944 31.943 72.260 1.00 9.03 107 ILE B N 1
ATOM 3571 C CA . ILE B 1 109 ? 33.420 30.841 73.054 1.00 6.96 107 ILE B CA 1
ATOM 3572 C C . ILE B 1 109 ? 34.235 30.910 74.342 1.00 7.71 107 ILE B C 1
ATOM 3573 O O . ILE B 1 109 ? 35.340 31.470 74.362 1.00 6.24 107 ILE B O 1
ATOM 3578 N N . GLY B 1 110 ? 33.689 30.375 75.425 1.00 4.77 108 GLY B N 1
ATOM 3579 C CA . GLY B 1 110 ? 34.414 30.425 76.678 1.00 6.83 108 GLY B CA 1
ATOM 3580 C C . GLY B 1 110 ? 34.328 29.153 77.485 1.00 5.57 108 GLY B C 1
ATOM 3581 O O . GLY B 1 110 ? 33.520 28.267 77.201 1.00 5.48 108 GLY B O 1
ATOM 3582 N N . TYR B 1 111 ? 35.190 29.056 78.488 1.00 6.00 109 TYR B N 1
ATOM 3583 C CA . TYR B 1 111 ? 35.199 27.910 79.381 1.00 4.85 109 TYR B CA 1
ATOM 3584 C C . TYR B 1 111 ? 35.998 28.239 80.630 1.00 5.38 109 TYR B C 1
ATOM 3585 O O . TYR B 1 111 ? 36.601 29.313 80.731 1.00 5.73 109 TYR B O 1
ATOM 3594 N N . VAL B 1 112 ? 35.979 27.325 81.589 1.00 3.95 110 VAL B N 1
ATOM 3595 C CA . VAL B 1 112 ? 36.683 27.523 82.845 1.00 5.62 110 VAL B CA 1
ATOM 3596 C C . VAL B 1 112 ? 38.124 27.044 82.801 1.00 5.38 110 VAL B C 1
ATOM 3597 O O . VAL B 1 112 ? 38.427 25.997 82.230 1.00 6.32 110 VAL B O 1
ATOM 3601 N N . HIS B 1 113 ? 39.012 27.836 83.393 1.00 6.08 111 HIS B N 1
ATOM 3602 C CA . HIS B 1 113 ? 40.417 27.465 83.494 1.00 7.56 111 HIS B CA 1
ATOM 3603 C C . HIS B 1 113 ? 40.600 27.186 84.981 1.00 6.16 111 HIS B C 1
ATOM 3604 O O . HIS B 1 113 ? 40.399 28.070 85.807 1.00 8.18 111 HIS B O 1
ATOM 3611 N N . PRO B 1 114 ? 41.002 25.959 85.344 1.00 5.48 112 PRO B N 1
ATOM 3612 C CA . PRO B 1 114 ? 41.301 24.821 84.477 1.00 5.85 112 PRO B CA 1
ATOM 3613 C C . PRO B 1 114 ? 40.145 23.855 84.228 1.00 6.46 112 PRO B C 1
ATOM 3614 O O . PRO B 1 114 ? 39.356 23.570 85.123 1.00 6.47 112 PRO B O 1
ATOM 3618 N N . SER B 1 115 ? 40.058 23.357 83.001 1.00 6.82 113 SER B N 1
ATOM 3619 C CA . SER B 1 115 ? 39.068 22.350 82.650 1.00 8.69 113 SER B CA 1
ATOM 3620 C C . SER B 1 115 ? 39.619 21.600 81.439 1.00 10.58 113 SER B C 1
ATOM 3621 O O . SER B 1 115 ? 40.783 21.197 81.450 1.00 11.75 113 SER B O 1
ATOM 3624 N N . TYR B 1 116 ? 38.814 21.415 80.402 1.00 11.25 114 TYR B N 1
ATOM 3625 C CA . TYR B 1 116 ? 39.263 20.687 79.217 1.00 11.90 114 TYR B CA 1
ATOM 3626 C C . TYR B 1 116 ? 39.866 21.654 78.195 1.00 12.98 114 TYR B C 1
ATOM 3627 O O . TYR B 1 116 ? 39.144 22.331 77.470 1.00 11.31 114 TYR B O 1
ATOM 3636 N N . SER B 1 117 ? 41.196 21.713 78.139 1.00 12.80 115 SER B N 1
ATOM 3637 C CA . SER B 1 117 ? 41.879 22.623 77.223 1.00 12.72 115 SER B CA 1
ATOM 3638 C C . SER B 1 117 ? 41.519 22.398 75.760 1.00 11.39 115 SER B C 1
ATOM 3639 O O . SER B 1 117 ? 41.701 23.290 74.934 1.00 10.05 115 SER B O 1
ATOM 3642 N N . TYR B 1 118 ? 41.014 21.209 75.442 1.00 9.33 116 TYR B N 1
ATOM 3643 C CA . TYR B 1 118 ? 40.647 20.896 74.066 1.00 8.98 116 TYR B CA 1
ATOM 3644 C C . TYR B 1 118 ? 39.493 21.775 73.573 1.00 7.83 116 TYR B C 1
ATOM 3645 O O . TYR B 1 118 ? 39.293 21.912 72.366 1.00 6.88 116 TYR B O 1
ATOM 3654 N N . TYR B 1 119 ? 38.728 22.369 74.491 1.00 7.44 117 TYR B N 1
ATOM 3655 C CA . TYR B 1 119 ? 37.640 23.251 74.064 1.00 6.88 117 TYR B CA 1
ATOM 3656 C C . TYR B 1 119 ? 38.303 24.370 73.265 1.00 7.55 117 TYR B C 1
ATOM 3657 O O . TYR B 1 119 ? 37.770 24.835 72.256 1.00 7.30 117 TYR B O 1
ATOM 3666 N N . GLY B 1 120 ? 39.469 24.798 73.742 1.00 7.30 118 GLY B N 1
ATOM 3667 C CA . GLY B 1 120 ? 40.203 25.862 73.084 1.00 7.16 118 GLY B CA 1
ATOM 3668 C C . GLY B 1 120 ? 40.760 25.431 71.743 1.00 6.66 118 GLY B C 1
ATOM 3669 O O . GLY B 1 120 ? 40.742 26.197 70.780 1.00 6.28 118 GLY B O 1
ATOM 3670 N N . THR B 1 121 ? 41.267 24.204 71.678 1.00 6.36 119 THR B N 1
ATOM 3671 C CA . THR B 1 121 ? 41.816 23.687 70.431 1.00 6.57 119 THR B CA 1
ATOM 3672 C C . THR B 1 121 ? 40.723 23.666 69.362 1.00 5.84 119 THR B C 1
ATOM 3673 O O . THR B 1 121 ? 40.950 24.074 68.222 1.00 5.63 119 THR B O 1
ATOM 3677 N N . LEU B 1 122 ? 39.536 23.195 69.737 1.00 6.26 120 LEU B N 1
ATOM 3678 C CA . LEU B 1 122 ? 38.418 23.141 68.801 1.00 5.78 120 LEU B CA 1
ATOM 3679 C C . LEU B 1 122 ? 38.035 24.549 68.355 1.00 5.64 120 LEU B C 1
ATOM 3680 O O . LEU B 1 122 ? 37.701 24.768 67.191 1.00 5.37 120 LEU B O 1
ATOM 3685 N N . ALA B 1 123 ? 38.087 25.504 69.280 1.00 5.44 121 ALA B N 1
ATOM 3686 C CA . ALA B 1 123 ? 37.759 26.884 68.943 1.00 5.77 121 ALA B CA 1
ATOM 3687 C C . ALA B 1 123 ? 38.762 27.404 67.915 1.00 6.52 121 ALA B C 1
ATOM 3688 O O . ALA B 1 123 ? 38.387 28.053 66.937 1.00 6.44 121 ALA B O 1
ATOM 3690 N N . GLU B 1 124 ? 40.038 27.107 68.135 1.00 7.29 122 GLU B N 1
ATOM 3691 C CA . GLU B 1 124 ? 41.091 27.550 67.226 1.00 7.00 122 GLU B CA 1
ATOM 3692 C C . GLU B 1 124 ? 40.913 27.015 65.804 1.00 6.74 122 GLU B C 1
ATOM 3693 O O . GLU B 1 124 ? 41.196 27.717 64.830 1.00 6.89 122 GLU B O 1
ATOM 3699 N N . VAL B 1 125 ? 40.436 25.782 65.675 1.00 5.75 123 VAL B N 1
ATOM 3700 C CA . VAL B 1 125 ? 40.228 25.221 64.346 1.00 6.41 123 VAL B CA 1
ATOM 3701 C C . VAL B 1 125 ? 39.137 26.017 63.632 1.00 6.76 123 VAL B C 1
ATOM 3702 O O . VAL B 1 125 ? 39.247 26.328 62.443 1.00 6.89 123 VAL B O 1
ATOM 3706 N N . GLN B 1 126 ? 38.084 26.347 64.369 1.00 6.96 124 GLN B N 1
ATOM 3707 C CA . GLN B 1 126 ? 36.969 27.104 63.823 1.00 7.04 124 GLN B CA 1
ATOM 3708 C C . GLN B 1 126 ? 37.375 28.544 63.526 1.00 7.38 124 GLN B C 1
ATOM 3709 O O . GLN B 1 126 ? 36.844 29.182 62.606 1.00 8.54 124 GLN B O 1
ATOM 3715 N N . GLY B 1 127 ? 38.328 29.050 64.299 1.00 7.33 125 GLY B N 1
ATOM 3716 C CA . GLY B 1 127 ? 38.759 30.423 64.125 1.00 7.79 125 GLY B CA 1
ATOM 3717 C C . GLY B 1 127 ? 38.046 31.291 65.145 1.00 7.75 125 GLY B C 1
ATOM 3718 O O . GLY B 1 127 ? 38.096 32.521 65.086 1.00 9.57 125 GLY B O 1
ATOM 3719 N N . ALA B 1 128 ? 37.375 30.641 66.090 1.00 7.90 126 ALA B N 1
ATOM 3720 C CA . ALA B 1 128 ? 36.661 31.351 67.141 1.00 8.69 126 ALA B CA 1
ATOM 3721 C C . ALA B 1 128 ? 37.636 31.845 68.204 1.00 9.33 126 ALA B C 1
ATOM 3722 O O . ALA B 1 128 ? 38.669 31.221 68.457 1.00 9.97 126 ALA B O 1
ATOM 3724 N N . ARG B 1 129 ? 37.309 32.978 68.815 1.00 7.89 127 ARG B N 1
ATOM 3725 C CA . ARG B 1 129 ? 38.140 33.540 69.868 1.00 11.14 127 ARG B CA 1
ATOM 3726 C C . ARG B 1 129 ? 37.831 32.783 71.152 1.00 9.52 127 ARG B C 1
ATOM 3727 O O . ARG B 1 129 ? 36.745 32.225 71.300 1.00 10.35 127 ARG B O 1
ATOM 3735 N N . VAL B 1 130 ? 38.786 32.766 72.073 1.00 10.64 128 VAL B N 1
ATOM 3736 C CA . VAL B 1 130 ? 38.616 32.058 73.335 1.00 9.92 128 VAL B CA 1
ATOM 3737 C C . VAL B 1 130 ? 38.757 32.961 74.554 1.00 10.65 128 VAL B C 1
ATOM 3738 O O . VAL B 1 130 ? 39.656 33.803 74.617 1.00 11.33 128 VAL B O 1
ATOM 3742 N N . ARG B 1 131 ? 37.858 32.787 75.517 1.00 8.91 129 ARG B N 1
ATOM 3743 C CA . ARG B 1 131 ? 37.915 33.548 76.759 1.00 9.83 129 ARG B CA 1
ATOM 3744 C C . ARG B 1 131 ? 37.765 32.557 77.902 1.00 9.47 129 ARG B C 1
ATOM 3745 O O . ARG B 1 131 ? 36.832 31.758 77.917 1.00 10.18 129 ARG B O 1
ATOM 3753 N N . THR B 1 132 ? 38.693 32.588 78.849 1.00 8.36 130 THR B N 1
ATOM 3754 C CA . THR B 1 132 ? 38.602 31.687 79.985 1.00 7.75 130 THR B CA 1
ATOM 3755 C C . THR B 1 132 ? 38.389 32.468 81.268 1.00 6.96 130 THR B C 1
ATOM 3756 O O . THR B 1 132 ? 38.734 33.649 81.357 1.00 8.92 130 THR B O 1
ATOM 3760 N N . PHE B 1 133 ? 37.803 31.791 82.250 1.00 7.29 131 PHE B N 1
ATOM 3761 C CA . PHE B 1 133 ? 37.530 32.361 83.561 1.00 7.62 131 PHE B CA 1
ATOM 3762 C C . PHE B 1 133 ? 38.076 31.380 84.586 1.00 8.20 131 PHE B C 1
ATOM 3763 O O . PHE B 1 133 ? 37.990 30.167 84.393 1.00 8.60 131 PHE B O 1
ATOM 3771 N N . GLY B 1 134 ? 38.638 31.901 85.671 1.00 8.60 132 GLY B N 1
ATOM 3772 C CA . GLY B 1 134 ? 39.169 31.034 86.707 1.00 9.35 132 GLY B CA 1
ATOM 3773 C C . GLY B 1 134 ? 38.119 30.694 87.748 1.00 11.29 132 GLY B C 1
ATOM 3774 O O . GLY B 1 134 ? 36.965 31.109 87.637 1.00 9.66 132 GLY B O 1
ATOM 3775 N N . LEU B 1 135 ? 38.519 29.936 88.763 1.00 11.60 133 LEU B N 1
ATOM 3776 C CA . LEU B 1 135 ? 37.610 29.537 89.831 1.00 13.13 133 LEU B CA 1
ATOM 3777 C C . LEU B 1 135 ? 38.041 30.115 91.172 1.00 15.68 133 LEU B C 1
ATOM 3778 O O . LEU B 1 135 ? 39.230 30.318 91.418 1.00 18.01 133 LEU B O 1
ATOM 3783 N N . THR B 1 136 ? 37.064 30.376 92.035 1.00 15.94 134 THR B N 1
ATOM 3784 C CA . THR B 1 136 ? 37.339 30.914 93.361 1.00 17.57 134 THR B CA 1
ATOM 3785 C C . THR B 1 136 ? 37.622 29.764 94.318 1.00 19.05 134 THR B C 1
ATOM 3786 O O . THR B 1 136 ? 37.562 28.593 93.933 1.00 18.56 134 THR B O 1
ATOM 3790 N N . GLY B 1 137 ? 37.921 30.105 95.569 1.00 20.18 135 GLY B N 1
ATOM 3791 C CA . GLY B 1 137 ? 38.211 29.093 96.568 1.00 22.01 135 GLY B CA 1
ATOM 3792 C C . GLY B 1 137 ? 37.068 28.127 96.814 1.00 22.00 135 GLY B C 1
ATOM 3793 O O . GLY B 1 137 ? 37.301 26.947 97.080 1.00 22.05 135 GLY B O 1
ATOM 3794 N N . ASP B 1 138 ? 35.833 28.618 96.734 1.00 22.40 136 ASP B N 1
ATOM 3795 C CA . ASP B 1 138 ? 34.667 27.765 96.950 1.00 22.75 136 ASP B CA 1
ATOM 3796 C C . ASP B 1 138 ? 34.107 27.227 95.637 1.00 21.86 136 ASP B C 1
ATOM 3797 O O . ASP B 1 138 ? 32.928 26.885 95.536 1.00 21.26 136 ASP B O 1
ATOM 3802 N N . PHE B 1 139 ? 34.973 27.174 94.632 1.00 20.05 137 PHE B N 1
ATOM 3803 C CA . PHE B 1 139 ? 34.642 26.653 93.313 1.00 19.14 137 PHE B CA 1
ATOM 3804 C C . PHE B 1 139 ? 33.482 27.284 92.552 1.00 17.31 137 PHE B C 1
ATOM 3805 O O . PHE B 1 139 ? 32.573 26.597 92.082 1.00 17.19 137 PHE B O 1
ATOM 3813 N N . ARG B 1 140 ? 33.528 28.604 92.434 1.00 16.23 138 ARG B N 1
ATOM 3814 C CA . ARG B 1 140 ? 32.533 29.348 91.676 1.00 15.65 138 ARG B CA 1
ATOM 3815 C C . ARG B 1 140 ? 33.353 30.085 90.627 1.00 14.79 138 ARG B C 1
ATOM 3816 O O . ARG B 1 140 ? 34.549 30.307 90.827 1.00 13.71 138 ARG B O 1
ATOM 3824 N N . ILE B 1 141 ? 32.738 30.447 89.506 1.00 13.22 139 ILE B N 1
ATOM 3825 C CA . ILE B 1 141 ? 33.476 31.146 88.465 1.00 12.84 139 ILE B CA 1
ATOM 3826 C C . ILE B 1 141 ? 33.806 32.559 88.913 1.00 13.09 139 ILE B C 1
ATOM 3827 O O . ILE B 1 141 ? 32.940 33.292 89.391 1.00 16.06 139 ILE B O 1
ATOM 3832 N N . ALA B 1 142 ? 35.071 32.929 88.765 1.00 12.71 140 ALA B N 1
ATOM 3833 C CA . ALA B 1 142 ? 35.535 34.250 89.159 1.00 12.87 140 ALA B CA 1
ATOM 3834 C C . ALA B 1 142 ? 35.500 35.236 87.997 1.00 12.17 140 ALA B C 1
ATOM 3835 O O . ALA B 1 142 ? 35.959 34.932 86.897 1.00 13.15 140 ALA B O 1
ATOM 3837 N N . GLY B 1 143 ? 34.942 36.416 88.247 1.00 13.38 141 GLY B N 1
ATOM 3838 C CA . GLY B 1 143 ? 34.885 37.440 87.219 1.00 13.47 141 GLY B CA 1
ATOM 3839 C C . GLY B 1 143 ? 33.905 37.229 86.080 1.00 13.38 141 GLY B C 1
ATOM 3840 O O . GLY B 1 143 ? 34.043 37.853 85.029 1.00 14.46 141 GLY B O 1
ATOM 3841 N N . PHE B 1 144 ? 32.921 36.359 86.269 1.00 14.01 142 PHE B N 1
ATOM 3842 C CA . PHE B 1 144 ? 31.934 36.123 85.222 1.00 14.80 142 PHE B CA 1
ATOM 3843 C C . PHE B 1 144 ? 31.084 37.392 85.108 1.00 15.51 142 PHE B C 1
ATOM 3844 O O . PHE B 1 144 ? 30.641 37.937 86.116 1.00 16.82 142 PHE B O 1
ATOM 3852 N N . PRO B 1 145 ? 30.850 37.879 83.879 1.00 16.50 143 PRO B N 1
ATOM 3853 C CA . PRO B 1 145 ? 30.052 39.092 83.676 1.00 16.54 143 PRO B CA 1
ATOM 3854 C C . PRO B 1 145 ? 28.572 38.915 83.997 1.00 16.78 143 PRO B C 1
ATOM 3855 O O . PRO B 1 145 ? 28.092 37.793 84.150 1.00 16.28 143 PRO B O 1
ATOM 3859 N N . GLU B 1 146 ? 27.861 40.035 84.111 1.00 17.53 144 GLU B N 1
ATOM 3860 C CA . GLU B 1 146 ? 26.428 40.015 84.385 1.00 17.42 144 GLU B CA 1
ATOM 3861 C C . GLU B 1 146 ? 25.763 39.120 83.350 1.00 15.59 144 GLU B C 1
ATOM 3862 O O . GLU B 1 146 ? 24.870 38.329 83.663 1.00 16.17 144 GLU B O 1
ATOM 3868 N N . ARG B 1 147 ? 26.209 39.265 82.109 1.00 14.99 145 ARG B N 1
ATOM 3869 C CA . ARG B 1 147 ? 25.702 38.468 81.006 1.00 14.21 145 ARG B CA 1
ATOM 3870 C C . ARG B 1 147 ? 26.859 38.155 80.073 1.00 13.21 145 ARG B C 1
ATOM 3871 O O . ARG B 1 147 ? 27.495 39.059 79.529 1.00 12.72 145 ARG B O 1
ATOM 3879 N N . TYR B 1 148 ? 27.144 36.868 79.907 1.00 11.03 146 TYR B N 1
ATOM 3880 C CA . TYR B 1 148 ? 28.219 36.440 79.029 1.00 10.95 146 TYR B CA 1
ATOM 3881 C C . TYR B 1 148 ? 27.678 36.430 77.600 1.00 9.89 146 TYR B C 1
ATOM 3882 O O . TYR B 1 148 ? 26.682 35.768 77.310 1.00 9.61 146 TYR B O 1
ATOM 3891 N N . GLU B 1 149 ? 28.342 37.166 76.713 1.00 11.06 147 GLU B N 1
ATOM 3892 C CA . GLU B 1 149 ? 27.907 37.283 75.325 1.00 12.11 147 GLU B CA 1
ATOM 3893 C C . GLU B 1 149 ? 28.533 36.296 74.347 1.00 11.50 147 GLU B C 1
ATOM 3894 O O . GLU B 1 149 ? 28.260 36.352 73.147 1.00 12.86 147 GLU B O 1
ATOM 3900 N N . GLY B 1 150 ? 29.370 35.397 74.852 1.00 10.80 148 GLY B N 1
ATOM 3901 C CA . GLY B 1 150 ? 29.991 34.416 73.981 1.00 10.58 148 GLY B CA 1
ATOM 3902 C C . GLY B 1 150 ? 28.922 33.539 73.359 1.00 9.28 148 GLY B C 1
ATOM 3903 O O . GLY B 1 150 ? 27.844 33.372 73.928 1.00 9.81 148 GLY B O 1
ATOM 3904 N N . LYS B 1 151 ? 29.210 32.971 72.193 1.00 8.29 149 LYS B N 1
ATOM 3905 C CA . LYS B 1 151 ? 28.240 32.121 71.511 1.00 8.36 149 LYS B CA 1
ATOM 3906 C C . LYS B 1 151 ? 28.028 30.789 72.221 1.00 7.59 149 LYS B C 1
ATOM 3907 O O . LYS B 1 151 ? 26.933 30.234 72.200 1.00 8.66 149 LYS B O 1
ATOM 3913 N N . VAL B 1 152 ? 29.085 30.276 72.841 1.00 6.31 150 VAL B N 1
ATOM 3914 C CA . VAL B 1 152 ? 29.015 29.011 73.561 1.00 6.09 150 VAL B CA 1
ATOM 3915 C C . VAL B 1 152 ? 29.920 29.063 74.784 1.00 5.38 150 VAL B C 1
ATOM 3916 O O . VAL B 1 152 ? 31.015 29.610 74.721 1.00 7.17 150 VAL B O 1
ATOM 3920 N N . PHE B 1 153 ? 29.447 28.526 75.901 1.00 5.85 151 PHE B N 1
ATOM 3921 C CA . PHE B 1 153 ? 30.270 28.451 77.100 1.00 6.21 151 PHE B CA 1
ATOM 3922 C C . PHE B 1 153 ? 30.286 26.984 77.498 1.00 5.52 151 PHE B C 1
ATOM 3923 O O . PHE B 1 153 ? 29.235 26.356 77.621 1.00 6.22 151 PHE B O 1
ATOM 3931 N N . PHE B 1 154 ? 31.482 26.443 77.694 1.00 4.28 152 PHE B N 1
ATOM 3932 C CA . PHE B 1 154 ? 31.641 25.043 78.065 1.00 5.73 152 PHE B CA 1
ATOM 3933 C C . PHE B 1 154 ? 31.958 24.893 79.542 1.00 4.14 152 PHE B C 1
ATOM 3934 O O . PHE B 1 154 ? 32.991 25.372 80.015 1.00 5.93 152 PHE B O 1
ATOM 3942 N N . LEU B 1 155 ? 31.072 24.224 80.267 1.00 4.78 153 LEU B N 1
ATOM 3943 C CA . LEU B 1 155 ? 31.281 23.999 81.689 1.00 4.29 153 LEU B CA 1
ATOM 3944 C C . LEU B 1 155 ? 31.450 22.513 81.965 1.00 4.84 153 LEU B C 1
ATOM 3945 O O . LEU B 1 155 ? 30.494 21.744 81.851 1.00 6.05 153 LEU B O 1
ATOM 3950 N N . THR B 1 156 ? 32.665 22.106 82.322 1.00 5.28 154 THR B N 1
ATOM 3951 C CA . THR B 1 156 ? 32.917 20.706 82.647 1.00 4.81 154 THR B CA 1
ATOM 3952 C C . THR B 1 156 ? 32.341 20.512 84.045 1.00 5.44 154 THR B C 1
ATOM 3953 O O . THR B 1 156 ? 32.769 21.171 84.989 1.00 6.02 154 THR B O 1
ATOM 3957 N N . THR B 1 157 ? 31.370 19.614 84.175 1.00 5.06 155 THR B N 1
ATOM 3958 C CA . THR B 1 157 ? 30.731 19.376 85.467 1.00 6.35 155 THR B CA 1
ATOM 3959 C C . THR B 1 157 ? 30.332 17.903 85.647 1.00 7.16 155 THR B C 1
ATOM 3960 O O . THR B 1 157 ? 29.521 17.373 84.889 1.00 6.57 155 THR B O 1
ATOM 3964 N N . PRO B 1 158 ? 30.931 17.205 86.633 1.00 6.04 156 PRO B N 1
ATOM 3965 C CA . PRO B 1 158 ? 31.945 17.660 87.593 1.00 7.44 156 PRO B CA 1
ATOM 3966 C C . PRO B 1 158 ? 33.165 18.222 86.876 1.00 6.35 156 PRO B C 1
ATOM 3967 O O . PRO B 1 158 ? 33.486 17.807 85.765 1.00 6.97 156 PRO B O 1
ATOM 3971 N N . ASN B 1 159 ? 33.854 19.158 87.514 1.00 5.79 157 ASN B N 1
ATOM 3972 C CA . ASN B 1 159 ? 35.038 19.723 86.898 1.00 5.88 157 ASN B CA 1
ATOM 3973 C C . ASN B 1 159 ? 36.203 18.750 86.959 1.00 4.31 157 ASN B C 1
ATOM 3974 O O . ASN B 1 159 ? 36.417 18.083 87.967 1.00 6.24 157 ASN B O 1
ATOM 3979 N N . ALA B 1 160 ? 36.929 18.668 85.852 1.00 5.28 158 ALA B N 1
ATOM 3980 C CA . ALA B 1 160 ? 38.145 17.874 85.749 1.00 4.58 158 ALA B CA 1
ATOM 3981 C C . ALA B 1 160 ? 39.065 19.004 85.301 1.00 4.91 158 ALA B C 1
ATOM 3982 O O . ALA B 1 160 ? 38.667 19.836 84.487 1.00 6.99 158 ALA B O 1
ATOM 3984 N N . PRO B 1 161 ? 40.320 19.025 85.763 1.00 5.68 159 PRO B N 1
ATOM 3985 C CA . PRO B 1 161 ? 41.034 18.114 86.660 1.00 6.07 159 PRO B CA 1
ATOM 3986 C C . PRO B 1 161 ? 40.830 18.241 88.167 1.00 5.92 159 PRO B C 1
ATOM 3987 O O . PRO B 1 161 ? 41.316 17.393 88.915 1.00 7.25 159 PRO B O 1
ATOM 3991 N N . LEU B 1 162 ? 40.114 19.268 88.617 1.00 4.89 160 LEU B N 1
ATOM 3992 C CA . LEU B 1 162 ? 39.953 19.490 90.056 1.00 6.03 160 LEU B CA 1
ATOM 3993 C C . LEU B 1 162 ? 39.029 18.563 90.839 1.00 5.55 160 LEU B C 1
ATOM 3994 O O . LEU B 1 162 ? 39.332 18.221 91.989 1.00 6.19 160 LEU B O 1
ATOM 3999 N N . GLY B 1 163 ? 37.901 18.177 90.248 1.00 5.96 161 GLY B N 1
ATOM 4000 C CA . GLY B 1 163 ? 37.000 17.259 90.925 1.00 6.20 161 GLY B CA 1
ATOM 4001 C C . GLY B 1 163 ? 35.609 17.682 91.375 1.00 6.02 161 GLY B C 1
ATOM 4002 O O . GLY B 1 163 ? 34.668 16.914 91.204 1.00 7.58 161 GLY B O 1
ATOM 4003 N N . PRO B 1 164 ? 35.431 18.884 91.943 1.00 7.01 162 PRO B N 1
ATOM 4004 C CA . PRO B 1 164 ? 34.103 19.312 92.400 1.00 8.10 162 PRO B CA 1
ATOM 4005 C C . PRO B 1 164 ? 32.995 19.487 91.371 1.00 9.59 162 PRO B C 1
ATOM 4006 O O . PRO B 1 164 ? 33.245 19.771 90.205 1.00 9.46 162 PRO B O 1
ATOM 4010 N N . SER B 1 165 ? 31.760 19.312 91.834 1.00 11.82 163 SER B N 1
ATOM 4011 C CA . SER B 1 165 ? 30.588 19.507 90.994 1.00 13.69 163 SER B CA 1
ATOM 4012 C C . SER B 1 165 ? 30.121 20.921 91.311 1.00 14.13 163 SER B C 1
ATOM 4013 O O . SER B 1 165 ? 30.567 21.526 92.288 1.00 15.58 163 SER B O 1
ATOM 4016 N N . PHE B 1 166 ? 29.237 21.448 90.476 1.00 12.94 164 PHE B N 1
ATOM 4017 C CA . PHE B 1 166 ? 28.684 22.779 90.680 1.00 12.61 164 PHE B CA 1
ATOM 4018 C C . PHE B 1 166 ? 27.239 22.562 91.106 1.00 12.89 164 PHE B C 1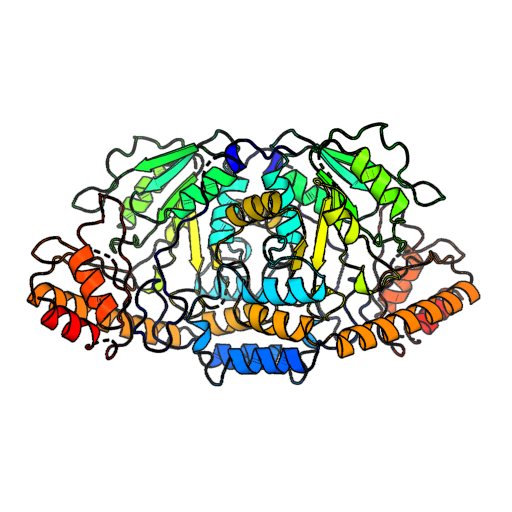
ATOM 4019 O O . PHE B 1 166 ? 26.531 21.754 90.505 1.00 14.04 164 PHE B O 1
ATOM 4027 N N . PRO B 1 167 ? 26.784 23.268 92.151 1.00 13.49 165 PRO B N 1
ATOM 4028 C CA . PRO B 1 167 ? 25.399 23.096 92.597 1.00 13.29 165 PRO B CA 1
ATOM 4029 C C . PRO B 1 167 ? 24.446 23.367 91.435 1.00 11.34 165 PRO B C 1
ATOM 4030 O O . PRO B 1 167 ? 24.680 24.272 90.634 1.00 11.43 165 PRO B O 1
ATOM 4034 N N . LEU B 1 168 ? 23.380 22.581 91.343 1.00 11.19 166 LEU B N 1
ATOM 4035 C CA . LEU B 1 168 ? 22.411 22.749 90.267 1.00 11.51 166 LEU B CA 1
ATOM 4036 C C . LEU B 1 168 ? 21.892 24.185 90.184 1.00 10.83 166 LEU B C 1
ATOM 4037 O O . LEU B 1 168 ? 21.737 24.729 89.091 1.00 10.06 166 LEU B O 1
ATOM 4042 N N . GLU B 1 169 ? 21.633 24.801 91.336 1.00 11.80 167 GLU B N 1
ATOM 4043 C CA . GLU B 1 169 ? 21.121 26.168 91.362 1.00 11.75 167 GLU B CA 1
ATOM 4044 C C . GLU B 1 169 ? 22.129 27.170 90.809 1.00 9.63 167 GLU B C 1
ATOM 4045 O O . GLU B 1 169 ? 21.750 28.209 90.268 1.00 9.43 167 GLU B O 1
ATOM 4051 N N . TYR B 1 170 ? 23.416 26.864 90.945 1.00 8.68 168 TYR B N 1
ATOM 4052 C CA . TYR B 1 170 ? 24.442 27.755 90.428 1.00 7.84 168 TYR B CA 1
ATOM 4053 C C . TYR B 1 170 ? 24.533 27.602 88.913 1.00 6.99 168 TYR B C 1
ATOM 4054 O O . TYR B 1 170 ? 24.680 28.588 88.191 1.00 6.87 168 TYR B O 1
ATOM 4063 N N . ILE B 1 171 ? 24.450 26.367 88.430 1.00 7.52 169 ILE B N 1
ATOM 4064 C CA . ILE B 1 171 ? 24.502 26.146 86.992 1.00 8.09 169 ILE B CA 1
ATOM 4065 C C . ILE B 1 171 ? 23.271 26.800 86.372 1.00 8.53 169 ILE B C 1
ATOM 4066 O O . ILE B 1 171 ? 23.328 27.314 85.258 1.00 8.38 169 ILE B O 1
ATOM 4071 N N . ASP B 1 172 ? 22.161 26.785 87.105 1.00 10.09 170 ASP B N 1
ATOM 4072 C CA . ASP B 1 172 ? 20.928 27.403 86.627 1.00 10.86 170 ASP B CA 1
ATOM 4073 C C . ASP B 1 172 ? 21.194 28.888 86.400 1.00 10.62 170 ASP B C 1
ATOM 4074 O O . ASP B 1 172 ? 20.788 29.456 85.387 1.00 10.01 170 ASP B O 1
ATOM 4079 N N . GLU B 1 173 ? 21.879 29.510 87.356 1.00 8.65 171 GLU B N 1
ATOM 4080 C CA . GLU B 1 173 ? 22.219 30.925 87.261 1.00 9.04 171 GLU B CA 1
ATOM 4081 C C . GLU B 1 173 ? 23.098 31.176 86.039 1.00 9.02 171 GLU B C 1
ATOM 4082 O O . GLU B 1 173 ? 22.893 32.135 85.297 1.00 7.54 171 GLU B O 1
ATOM 4088 N N . LEU B 1 174 ? 24.087 30.314 85.831 1.00 7.91 172 LEU B N 1
ATOM 4089 C CA . LEU B 1 174 ? 24.962 30.479 84.681 1.00 7.57 172 LEU B CA 1
ATOM 4090 C C . LEU B 1 174 ? 24.159 30.388 83.382 1.00 6.64 172 LEU B C 1
ATOM 4091 O O . LEU B 1 174 ? 24.409 31.138 82.442 1.00 8.66 172 LEU B O 1
ATOM 4096 N N . ALA B 1 175 ? 23.185 29.484 83.338 1.00 7.44 173 ALA B N 1
ATOM 4097 C CA . ALA B 1 175 ? 22.363 29.325 82.142 1.00 8.77 173 ALA B CA 1
ATOM 4098 C C . ALA B 1 175 ? 21.613 30.617 81.835 1.00 9.44 173 ALA B C 1
ATOM 4099 O O . ALA B 1 175 ? 21.504 31.027 80.679 1.00 10.12 173 ALA B O 1
ATOM 4101 N N . ARG B 1 176 ? 21.097 31.258 82.878 1.00 11.46 174 ARG B N 1
ATOM 4102 C CA . ARG B 1 176 ? 20.358 32.499 82.704 1.00 11.61 174 ARG B CA 1
ATOM 4103 C C . ARG B 1 176 ? 21.258 33.666 82.314 1.00 11.79 174 ARG B C 1
ATOM 4104 O O . ARG B 1 176 ? 20.810 34.607 81.653 1.00 12.64 174 ARG B O 1
ATOM 4112 N N . ARG B 1 177 ? 22.527 33.600 82.708 1.00 10.27 175 ARG B N 1
ATOM 4113 C CA . ARG B 1 177 ? 23.472 34.664 82.396 1.00 10.32 175 ARG B CA 1
ATOM 4114 C C . ARG B 1 177 ? 24.152 34.502 81.037 1.00 10.37 175 ARG B C 1
ATOM 4115 O O . ARG B 1 177 ? 24.816 35.420 80.561 1.00 11.86 175 ARG B O 1
ATOM 4123 N N . CYS B 1 178 ? 23.986 33.340 80.410 1.00 9.85 176 CYS B N 1
ATOM 4124 C CA . CYS B 1 178 ? 24.585 33.105 79.098 1.00 10.25 176 CYS B CA 1
ATOM 4125 C C . CYS B 1 178 ? 23.636 33.500 77.977 1.00 10.58 176 CYS B C 1
ATOM 4126 O O . CYS B 1 178 ? 22.548 32.931 77.842 1.00 11.35 176 CYS B O 1
ATOM 4129 N N . ALA B 1 179 ? 24.055 34.474 77.175 1.00 11.22 177 ALA B N 1
ATOM 4130 C CA . ALA B 1 179 ? 23.251 34.948 76.057 1.00 11.42 177 ALA B CA 1
ATOM 4131 C C . ALA B 1 179 ? 23.238 33.881 74.975 1.00 12.52 177 ALA B C 1
ATOM 4132 O O . ALA B 1 179 ? 22.311 33.808 74.169 1.00 14.60 177 ALA B O 1
ATOM 4134 N N . GLY B 1 180 ? 24.278 33.054 74.965 1.00 11.93 178 GLY B N 1
ATOM 4135 C CA . GLY B 1 180 ? 24.373 31.999 73.977 1.00 10.63 178 GLY B CA 1
ATOM 4136 C C . GLY B 1 180 ? 24.053 30.635 74.555 1.00 9.37 178 GLY B C 1
ATOM 4137 O O . GLY B 1 180 ? 23.194 30.503 75.426 1.00 11.59 178 GLY B O 1
ATOM 4146 N N . LEU B 1 182 ? 24.913 27.171 76.667 1.00 7.05 180 LEU B N 1
ATOM 4147 C CA . LEU B 1 182 ? 25.710 26.691 77.792 1.00 6.03 180 LEU B CA 1
ATOM 4148 C C . LEU B 1 182 ? 25.804 25.180 77.653 1.00 5.59 180 LEU B C 1
ATOM 4149 O O . LEU B 1 182 ? 24.796 24.477 77.730 1.00 5.73 180 LEU B O 1
ATOM 4154 N N . VAL B 1 183 ? 27.018 24.690 77.429 1.00 5.06 181 VAL B N 1
ATOM 4155 C CA . VAL B 1 183 ? 27.250 23.263 77.266 1.00 6.27 181 VAL B CA 1
ATOM 4156 C C . VAL B 1 183 ? 27.781 22.661 78.558 1.00 5.37 181 VAL B C 1
ATOM 4157 O O . VAL B 1 183 ? 28.858 23.024 79.034 1.00 5.72 181 VAL B O 1
ATOM 4161 N N . LEU B 1 184 ? 27.006 21.744 79.123 1.00 3.85 182 LEU B N 1
ATOM 4162 C CA . LEU B 1 184 ? 27.381 21.072 80.355 1.00 5.03 182 LEU B CA 1
ATOM 4163 C C . LEU B 1 184 ? 28.036 19.747 79.985 1.00 4.24 182 LEU B C 1
ATOM 4164 O O . LEU B 1 184 ? 27.360 18.775 79.641 1.00 5.13 182 LEU B O 1
ATOM 4169 N N . ASP B 1 185 ? 29.364 19.733 80.030 1.00 4.42 183 ASP B N 1
ATOM 4170 C CA . ASP B 1 185 ? 30.146 18.546 79.706 1.00 4.89 183 ASP B CA 1
ATOM 4171 C C . ASP B 1 185 ? 30.117 17.621 80.918 1.00 5.10 183 ASP B C 1
ATOM 4172 O O . ASP B 1 185 ? 30.868 17.818 81.876 1.00 5.63 183 ASP B O 1
ATOM 4177 N N . GLU B 1 186 ? 29.247 16.615 80.870 1.00 4.99 184 GLU B N 1
ATOM 4178 C CA . GLU B 1 186 ? 29.091 15.680 81.977 1.00 4.32 184 GLU B CA 1
ATOM 4179 C C . GLU B 1 186 ? 29.819 14.352 81.819 1.00 4.17 184 GLU B C 1
ATOM 4180 O O . GLU B 1 186 ? 29.320 13.290 82.195 1.00 4.38 184 GLU B O 1
ATOM 4186 N N . THR B 1 187 ? 31.023 14.440 81.274 1.00 2.50 185 THR B N 1
ATOM 4187 C CA . THR B 1 187 ? 31.881 13.286 81.074 1.00 2.57 185 THR B CA 1
ATOM 4188 C C . THR B 1 187 ? 32.049 12.459 82.354 1.00 2.80 185 THR B C 1
ATOM 4189 O O . THR B 1 187 ? 32.133 11.236 82.303 1.00 3.44 185 THR B O 1
ATOM 4193 N N . TYR B 1 188 ? 32.081 13.130 83.501 1.00 4.61 186 TYR B N 1
ATOM 4194 C CA . TYR B 1 188 ? 32.279 12.448 84.777 1.00 4.52 186 TYR B CA 1
ATOM 4195 C C . TYR B 1 188 ? 31.054 12.399 85.688 1.00 5.83 186 TYR B C 1
ATOM 4196 O O . TYR B 1 188 ? 31.155 11.983 86.845 1.00 6.10 186 TYR B O 1
ATOM 4205 N N . ALA B 1 189 ? 29.897 12.792 85.162 1.00 5.92 187 ALA B N 1
ATOM 4206 C CA . ALA B 1 189 ? 28.670 12.822 85.953 1.00 6.76 187 ALA B CA 1
ATOM 4207 C C . ALA B 1 189 ? 28.188 11.500 86.561 1.00 7.33 187 ALA B C 1
ATOM 4208 O O . ALA B 1 189 ? 27.503 11.513 87.585 1.00 7.73 187 ALA B O 1
ATOM 4210 N N . GLU B 1 190 ? 28.525 10.366 85.952 1.00 6.58 188 GLU B N 1
ATOM 4211 C CA . GLU B 1 190 ? 28.084 9.086 86.508 1.00 6.77 188 GLU B CA 1
ATOM 4212 C C . GLU B 1 190 ? 28.783 8.762 87.833 1.00 7.37 188 GLU B C 1
ATOM 4213 O O . GLU B 1 190 ? 28.327 7.898 88.587 1.00 8.73 188 GLU B O 1
ATOM 4219 N N . PHE B 1 191 ? 29.879 9.461 88.115 1.00 6.19 189 PHE B N 1
ATOM 4220 C CA . PHE B 1 191 ? 30.641 9.249 89.348 1.00 7.00 189 PHE B CA 1
ATOM 4221 C C . PHE B 1 191 ? 30.212 10.207 90.457 1.00 7.55 189 PHE B C 1
ATOM 4222 O O . PHE B 1 191 ? 30.622 10.055 91.612 1.00 7.91 189 PHE B O 1
ATOM 4230 N N . ALA B 1 192 ? 29.394 11.190 90.097 1.00 7.61 190 ALA B N 1
ATOM 4231 C CA . ALA B 1 192 ? 28.931 12.209 91.038 1.00 8.61 190 ALA B CA 1
ATOM 4232 C C . ALA B 1 192 ? 27.637 11.829 91.744 1.00 9.82 190 ALA B C 1
ATOM 4233 O O . ALA B 1 192 ? 26.997 10.841 91.397 1.00 11.36 190 ALA B O 1
ATOM 4235 N N . GLU B 1 193 ? 27.248 12.623 92.735 1.00 11.71 191 GLU B N 1
ATOM 4236 C CA . GLU B 1 193 ? 26.020 12.329 93.460 1.00 13.77 191 GLU B CA 1
ATOM 4237 C C . GLU B 1 193 ? 24.800 13.000 92.839 1.00 14.50 191 GLU B C 1
ATOM 4238 O O . GLU B 1 193 ? 23.679 12.790 93.291 1.00 15.48 191 GLU B O 1
ATOM 4244 N N . SER B 1 194 ? 25.022 13.796 91.795 1.00 13.03 192 SER B N 1
ATOM 4245 C CA . SER B 1 194 ? 23.932 14.476 91.098 1.00 12.71 192 SER B CA 1
ATOM 4246 C C . SER B 1 194 ? 24.401 14.960 89.731 1.00 10.78 192 SER B C 1
ATOM 4247 O O . SER B 1 194 ? 25.602 15.017 89.468 1.00 10.94 192 SER B O 1
ATOM 4250 N N . ASN B 1 195 ? 23.454 15.290 88.857 1.00 9.55 193 ASN B N 1
ATOM 4251 C CA . ASN B 1 195 ? 23.787 15.802 87.530 1.00 8.46 193 ASN B CA 1
ATOM 4252 C C . ASN B 1 195 ? 22.822 16.928 87.158 1.00 8.99 193 ASN B C 1
ATOM 4253 O O . ASN B 1 195 ? 21.885 17.218 87.906 1.00 9.79 193 ASN B O 1
ATOM 4258 N N . ALA B 1 196 ? 23.043 17.551 86.004 1.00 8.49 194 ALA B N 1
ATOM 4259 C CA . ALA B 1 196 ? 22.220 18.678 85.571 1.00 6.80 194 ALA B CA 1
ATOM 4260 C C . ALA B 1 196 ? 21.285 18.442 84.390 1.00 7.37 194 ALA B C 1
ATOM 4261 O O . ALA B 1 196 ? 20.909 19.391 83.705 1.00 7.58 194 ALA B O 1
ATOM 4263 N N . LEU B 1 197 ? 20.898 17.193 84.154 1.00 8.14 195 LEU B N 1
ATOM 4264 C CA . LEU B 1 197 ? 20.001 16.880 83.045 1.00 8.17 195 LEU B CA 1
ATOM 4265 C C . LEU B 1 197 ? 18.712 17.701 83.069 1.00 9.04 195 LEU B C 1
ATOM 4266 O O . LEU B 1 197 ? 18.197 18.089 82.022 1.00 7.45 195 LEU B O 1
ATOM 4271 N N . GLU B 1 198 ? 18.196 17.961 84.265 1.00 8.13 196 GLU B N 1
ATOM 4272 C CA . GLU B 1 198 ? 16.961 18.725 84.406 1.00 11.36 196 GLU B CA 1
ATOM 4273 C C . GLU B 1 198 ? 17.050 20.106 83.766 1.00 9.54 196 GLU B C 1
ATOM 4274 O O . GLU B 1 198 ? 16.040 20.658 83.329 1.00 9.73 196 GLU B O 1
ATOM 4280 N N . LEU B 1 199 ? 18.254 20.664 83.697 1.00 8.01 197 LEU B N 1
ATOM 4281 C CA . LEU B 1 199 ? 18.413 21.990 83.115 1.00 8.95 197 LEU B CA 1
ATOM 4282 C C . LEU B 1 199 ? 18.163 22.052 81.613 1.00 8.37 197 LEU B C 1
ATOM 4283 O O . LEU B 1 199 ? 17.948 23.132 81.064 1.00 8.63 197 LEU B O 1
ATOM 4288 N N . VAL B 1 200 ? 18.199 20.905 80.941 1.00 9.04 198 VAL B N 1
ATOM 4289 C CA . VAL B 1 200 ? 17.937 20.887 79.506 1.00 8.72 198 VAL B CA 1
ATOM 4290 C C . VAL B 1 200 ? 16.453 21.180 79.314 1.00 9.51 198 VAL B C 1
ATOM 4291 O O . VAL B 1 200 ? 16.049 21.785 78.321 1.00 9.05 198 VAL B O 1
ATOM 4295 N N . ARG B 1 201 ? 15.648 20.754 80.281 1.00 9.80 199 ARG B N 1
ATOM 4296 C CA . ARG 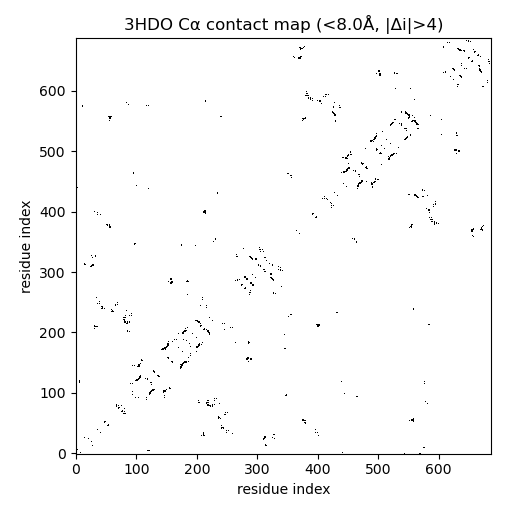B 1 201 ? 14.208 20.977 80.229 1.00 10.94 199 ARG B CA 1
ATOM 4297 C C . ARG B 1 201 ? 13.851 22.380 80.710 1.00 12.01 199 ARG B C 1
ATOM 4298 O O . ARG B 1 201 ? 13.009 23.054 80.116 1.00 12.03 199 ARG B O 1
ATOM 4306 N N . ARG B 1 202 ? 14.502 22.815 81.784 1.00 12.54 200 ARG B N 1
ATOM 4307 C CA . ARG B 1 202 ? 14.230 24.123 82.368 1.00 14.31 200 ARG B CA 1
ATOM 4308 C C . ARG B 1 202 ? 14.617 25.298 81.478 1.00 15.15 200 ARG B C 1
ATOM 4309 O O . ARG B 1 202 ? 13.993 26.361 81.538 1.00 15.92 200 ARG B O 1
ATOM 4317 N N . HIS B 1 203 ? 15.648 25.116 80.661 1.00 14.21 201 HIS B N 1
ATOM 4318 C CA . HIS B 1 203 ? 16.090 26.175 79.766 1.00 14.60 201 HIS B CA 1
ATOM 4319 C C . HIS B 1 203 ? 16.044 25.714 78.320 1.00 14.11 201 HIS B C 1
ATOM 4320 O O . HIS B 1 203 ? 15.708 24.564 78.037 1.00 16.01 201 HIS B O 1
ATOM 4327 N N . GLU B 1 204 ? 16.379 26.616 77.406 1.00 13.40 202 GLU B N 1
ATOM 4328 C CA . GLU B 1 204 ? 16.395 26.286 75.989 1.00 13.59 202 GLU B CA 1
ATOM 4329 C C . GLU B 1 204 ? 17.818 26.372 75.444 1.00 11.96 202 GLU B C 1
ATOM 4330 O O . GLU B 1 204 ? 18.119 25.831 74.380 1.00 10.71 202 GLU B O 1
ATOM 4336 N N . ASN B 1 205 ? 18.695 27.043 76.186 1.00 9.29 203 ASN B N 1
ATOM 4337 C CA . ASN B 1 205 ? 20.077 27.220 75.751 1.00 7.72 203 ASN B CA 1
ATOM 4338 C C . ASN B 1 205 ? 21.064 26.268 76.414 1.00 6.89 203 ASN B C 1
ATOM 4339 O O . ASN B 1 205 ? 22.271 26.468 76.314 1.00 7.35 203 ASN B O 1
ATOM 4344 N N . VAL B 1 206 ? 20.551 25.234 77.077 1.00 6.72 204 VAL B N 1
ATOM 4345 C CA . VAL B 1 206 ? 21.409 24.263 77.752 1.00 6.89 204 VAL B CA 1
ATOM 4346 C C . VAL B 1 206 ? 21.517 22.944 76.997 1.00 6.21 204 VAL B C 1
ATOM 4347 O O . VAL B 1 206 ? 20.520 22.408 76.505 1.00 7.31 204 VAL B O 1
ATOM 4351 N N . VAL B 1 207 ? 22.746 22.440 76.906 1.00 5.09 205 VAL B N 1
ATOM 4352 C CA . VAL B 1 207 ? 23.052 21.178 76.241 1.00 5.76 205 VAL B CA 1
ATOM 4353 C C . VAL B 1 207 ? 23.913 20.358 77.194 1.00 5.43 205 VAL B C 1
ATOM 4354 O O . VAL B 1 207 ? 24.814 20.894 77.836 1.00 6.35 205 VAL B O 1
ATOM 4358 N N . VAL B 1 208 ? 23.633 19.066 77.290 1.00 5.13 206 VAL B N 1
ATOM 4359 C CA . VAL B 1 208 ? 24.423 18.187 78.146 1.00 4.72 206 VAL B CA 1
ATOM 4360 C C . VAL B 1 208 ? 25.106 17.132 77.289 1.00 6.53 206 VAL B C 1
ATOM 4361 O O . VAL B 1 208 ? 24.491 16.559 76.394 1.00 5.91 206 VAL B O 1
ATOM 4365 N N . THR B 1 209 ? 26.385 16.887 77.547 1.00 5.55 207 THR B N 1
ATOM 4366 C CA . THR B 1 209 ? 27.082 15.852 76.800 1.00 6.31 207 THR B CA 1
ATOM 4367 C C . THR B 1 209 ? 27.475 14.735 77.753 1.00 5.40 207 THR B C 1
ATOM 4368 O O . THR B 1 209 ? 27.780 14.973 78.925 1.00 6.36 207 THR B O 1
ATOM 4372 N N . ARG B 1 210 ? 27.427 13.509 77.245 1.00 5.59 208 ARG B N 1
ATOM 4373 C CA . ARG B 1 210 ? 27.804 12.334 78.015 1.00 6.05 208 ARG B CA 1
ATOM 4374 C C . ARG B 1 210 ? 28.684 11.483 77.114 1.00 6.22 208 ARG B C 1
ATOM 4375 O O . ARG B 1 210 ? 28.691 11.658 75.892 1.00 6.36 208 ARG B O 1
ATOM 4383 N N . THR B 1 211 ? 29.450 10.583 77.719 1.00 5.66 209 THR B N 1
ATOM 4384 C CA . THR B 1 211 ? 30.301 9.683 76.957 1.00 5.18 209 THR B CA 1
ATOM 4385 C C . THR B 1 211 ? 30.380 8.357 77.693 1.00 4.99 209 THR B C 1
ATOM 4386 O O . THR B 1 211 ? 30.185 8.292 78.909 1.00 4.50 209 THR B O 1
ATOM 4390 N N . LEU B 1 212 ? 30.638 7.291 76.952 1.00 4.68 210 LEU B N 1
ATOM 4391 C CA . LEU B 1 212 ? 30.744 5.979 77.569 1.00 5.31 210 LEU B CA 1
ATOM 4392 C C . LEU B 1 212 ? 32.209 5.658 77.860 1.00 4.47 210 LEU B C 1
ATOM 4393 O O . LEU B 1 212 ? 32.531 4.615 78.421 1.00 4.69 210 LEU B O 1
ATOM 4398 N N . SER B 1 213 ? 33.094 6.581 77.501 1.00 5.21 211 SER B N 1
ATOM 4399 C CA . SER B 1 213 ? 34.527 6.378 77.671 1.00 5.17 211 SER B CA 1
ATOM 4400 C C . SER B 1 213 ? 35.037 6.175 79.087 1.00 4.42 211 SER B C 1
ATOM 4401 O O . SER B 1 213 ? 35.942 5.373 79.304 1.00 5.93 211 SER B O 1
ATOM 4404 N N . LYS B 1 214 ? 34.464 6.888 80.050 1.00 4.88 212 LYS B N 1
ATOM 4405 C CA . LYS B 1 214 ? 34.922 6.769 81.427 1.00 5.24 212 LYS B CA 1
ATOM 4406 C C . LYS B 1 214 ? 34.072 5.833 82.284 1.00 5.28 212 LYS B C 1
ATOM 4407 O O . LYS B 1 214 ? 34.560 4.823 82.796 1.00 6.21 212 LYS B O 1
ATOM 4413 N N . SER B 1 215 ? 32.796 6.170 82.427 1.00 6.56 213 SER B N 1
ATOM 4414 C CA . SER B 1 215 ? 31.893 5.399 83.270 1.00 6.35 213 SER B CA 1
ATOM 4415 C C . SER B 1 215 ? 31.449 4.030 82.769 1.00 4.81 213 SER B C 1
ATOM 4416 O O . SER B 1 215 ? 31.064 3.184 83.572 1.00 7.25 213 SER B O 1
ATOM 4419 N N . TYR B 1 216 ? 31.489 3.809 81.457 1.00 4.48 214 TYR B N 1
ATOM 4420 C CA . TYR B 1 216 ? 31.071 2.526 80.901 1.00 4.08 214 TYR B CA 1
ATOM 4421 C C . TYR B 1 216 ? 32.244 1.674 80.404 1.00 3.80 214 TYR B C 1
ATOM 4422 O O . TYR B 1 216 ? 32.051 0.664 79.725 1.00 5.74 214 TYR B O 1
ATOM 4431 N N . SER B 1 217 ? 33.463 2.084 80.750 1.00 4.32 215 SER B N 1
ATOM 4432 C CA . SER B 1 217 ? 34.661 1.338 80.373 1.00 3.64 215 SER B CA 1
ATOM 4433 C C . SER B 1 217 ? 34.793 1.124 78.868 1.00 4.38 215 SER B C 1
ATOM 4434 O O . SER B 1 217 ? 35.207 0.054 78.429 1.00 4.37 215 SER B O 1
ATOM 4437 N N . LEU B 1 218 ? 34.461 2.140 78.078 1.00 3.47 216 LEU B N 1
ATOM 4438 C CA . LEU B 1 218 ? 34.546 2.009 76.626 1.00 3.97 216 LEU B CA 1
ATOM 4439 C C . LEU B 1 218 ? 35.394 3.085 75.953 1.00 3.97 216 LEU B C 1
ATOM 4440 O O . LEU B 1 218 ? 35.102 3.511 74.836 1.00 5.02 216 LEU B O 1
ATOM 4445 N N . ALA B 1 219 ? 36.461 3.505 76.634 1.00 3.40 217 ALA B N 1
ATOM 4446 C CA . ALA B 1 219 ? 37.364 4.512 76.083 1.00 3.32 217 ALA B CA 1
ATOM 4447 C C . ALA B 1 219 ? 37.997 4.011 74.790 1.00 5.73 217 ALA B C 1
ATOM 4448 O O . ALA B 1 219 ? 38.418 4.810 73.951 1.00 7.62 217 ALA B O 1
ATOM 4450 N N . GLY B 1 220 ? 38.068 2.689 74.645 1.00 4.37 218 GLY B N 1
ATOM 4451 C CA . GLY B 1 220 ? 38.643 2.079 73.456 1.00 5.17 218 GLY B CA 1
ATOM 4452 C C . GLY B 1 220 ? 37.691 2.150 72.280 1.00 6.06 218 GLY B C 1
ATOM 4453 O O . GLY B 1 220 ? 38.051 1.826 71.147 1.00 4.91 218 GLY B O 1
ATOM 4462 N N . ARG B 1 222 ? 34.587 4.786 70.612 1.00 12.84 220 ARG B N 1
ATOM 4463 C CA . ARG B 1 222 ? 34.304 6.207 70.659 1.00 12.66 220 ARG B CA 1
ATOM 4464 C C . ARG B 1 222 ? 32.795 6.340 70.600 1.00 7.34 220 ARG B C 1
ATOM 4465 O O . ARG B 1 222 ? 32.212 6.308 69.523 1.00 10.82 220 ARG B O 1
ATOM 4473 N N . ILE B 1 223 ? 32.165 6.458 71.766 1.00 7.02 221 ILE B N 1
ATOM 4474 C CA . ILE B 1 223 ? 30.713 6.583 71.836 1.00 5.89 221 ILE B CA 1
ATOM 4475 C C . ILE B 1 223 ? 30.299 7.677 72.810 1.00 5.78 221 ILE B C 1
ATOM 4476 O O . ILE B 1 223 ? 30.646 7.638 73.988 1.00 6.76 221 ILE B O 1
ATOM 4481 N N . GLY B 1 224 ? 29.552 8.652 72.312 1.00 6.93 222 GLY B N 1
ATOM 4482 C CA . GLY B 1 224 ? 29.100 9.734 73.166 1.00 7.36 222 GLY B CA 1
ATOM 4483 C C . GLY B 1 224 ? 27.753 10.225 72.691 1.00 6.86 222 GLY B C 1
ATOM 4484 O O . GLY B 1 224 ? 27.199 9.704 71.725 1.00 6.64 222 GLY B O 1
ATOM 4485 N N . LEU B 1 225 ? 27.213 11.230 73.366 1.00 6.11 223 LEU B N 1
ATOM 4486 C CA . LEU B 1 225 ? 25.921 11.761 72.969 1.00 6.51 223 LEU B CA 1
ATOM 4487 C C . LEU B 1 225 ? 25.695 13.133 73.566 1.00 7.42 223 LEU B C 1
ATOM 4488 O O . LEU B 1 225 ? 26.438 13.574 74.449 1.00 6.85 223 LEU B O 1
ATOM 4493 N N . ALA B 1 226 ? 24.674 13.813 73.060 1.00 7.31 224 ALA B N 1
ATOM 4494 C CA . ALA B 1 226 ? 24.310 15.126 73.564 1.00 6.93 224 ALA B CA 1
ATOM 4495 C C . ALA B 1 226 ? 22.805 15.132 73.732 1.00 6.27 224 ALA B C 1
ATOM 4496 O O . ALA B 1 226 ? 22.078 14.498 72.962 1.00 7.06 224 ALA B O 1
ATOM 4498 N N . ILE B 1 227 ? 22.345 15.834 74.760 1.00 4.99 225 ILE B N 1
ATOM 4499 C CA . ILE B 1 227 ? 20.924 15.955 75.036 1.00 5.71 225 ILE B CA 1
ATOM 4500 C C . ILE B 1 227 ? 20.672 17.454 74.990 1.00 4.76 225 ILE B C 1
ATOM 4501 O O . ILE B 1 227 ? 21.379 18.225 75.642 1.00 6.07 225 ILE B O 1
ATOM 4506 N N . ALA B 1 228 ? 19.685 17.871 74.201 1.00 4.84 226 ALA B N 1
ATOM 4507 C CA . ALA B 1 228 ? 19.369 19.288 74.071 1.00 5.01 226 ALA B CA 1
ATOM 4508 C C . ALA B 1 228 ? 17.970 19.432 73.498 1.00 6.19 226 ALA B C 1
ATOM 4509 O O . ALA B 1 228 ? 17.319 18.436 73.192 1.00 7.19 226 ALA B O 1
ATOM 4511 N N . ARG B 1 229 ? 17.505 20.669 73.357 1.00 6.45 227 ARG B N 1
ATOM 4512 C CA . ARG B 1 229 ? 16.185 20.881 72.778 1.00 7.07 227 ARG B CA 1
ATOM 4513 C C . ARG B 1 229 ? 16.233 20.340 71.350 1.00 8.47 227 ARG B C 1
ATOM 4514 O O . ARG B 1 229 ? 17.280 20.363 70.703 1.00 5.86 227 ARG B O 1
ATOM 4522 N N . PRO B 1 230 ? 15.100 19.830 70.843 1.00 7.77 228 PRO B N 1
ATOM 4523 C CA . PRO B 1 230 ? 15.006 19.273 69.489 1.00 9.72 228 PRO B CA 1
ATOM 4524 C C . PRO B 1 230 ? 15.597 20.156 68.393 1.00 8.77 228 PRO B C 1
ATOM 4525 O O . PRO B 1 230 ? 16.227 19.658 67.458 1.00 9.08 228 PRO B O 1
ATOM 4529 N N . GLU B 1 231 ? 15.380 21.464 68.506 1.00 9.75 229 GLU B N 1
ATOM 4530 C CA . GLU B 1 231 ? 15.886 22.413 67.522 1.00 10.50 229 GLU B CA 1
ATOM 4531 C C . GLU B 1 231 ? 17.412 22.363 67.436 1.00 9.36 229 GLU B C 1
ATOM 4532 O O . GLU B 1 231 ? 17.988 22.454 66.351 1.00 10.84 229 GLU B O 1
ATOM 4538 N N . VAL B 1 232 ? 18.062 22.223 68.588 1.00 7.58 230 VAL B N 1
ATOM 4539 C CA . VAL B 1 232 ? 19.518 22.158 68.629 1.00 7.88 230 VAL B CA 1
ATOM 4540 C C . VAL B 1 232 ? 19.998 20.838 68.036 1.00 7.36 230 VAL B C 1
ATOM 4541 O O . VAL B 1 232 ? 20.935 20.810 67.236 1.00 7.99 230 VAL B O 1
ATOM 4545 N N . ILE B 1 233 ? 19.347 19.746 68.429 1.00 7.66 231 ILE B N 1
ATOM 4546 C CA . ILE B 1 233 ? 19.695 18.421 67.926 1.00 7.23 231 ILE B CA 1
ATOM 4547 C C . ILE B 1 233 ? 19.547 18.378 66.404 1.00 8.59 231 ILE B C 1
ATOM 4548 O O . ILE B 1 233 ? 20.390 17.814 65.704 1.00 8.28 231 ILE B O 1
ATOM 4553 N N . ALA B 1 234 ? 18.475 18.982 65.899 1.00 9.17 232 ALA B N 1
ATOM 4554 C CA . ALA B 1 234 ? 18.222 19.017 64.462 1.00 9.99 232 ALA B CA 1
ATOM 4555 C C . ALA B 1 234 ? 19.391 19.657 63.718 1.00 9.54 232 ALA B C 1
ATOM 4556 O O . ALA B 1 234 ? 19.794 19.186 62.654 1.00 9.47 232 ALA B O 1
ATOM 4558 N N . ALA B 1 235 ? 19.934 20.735 64.276 1.00 8.73 233 ALA B N 1
ATOM 4559 C CA . ALA B 1 235 ? 21.063 21.412 63.645 1.00 9.18 233 ALA B CA 1
ATOM 4560 C C . ALA B 1 235 ? 22.306 20.526 63.695 1.00 8.92 233 ALA B C 1
ATOM 4561 O O . ALA B 1 235 ? 23.049 20.418 62.718 1.00 8.61 233 ALA B O 1
ATOM 4563 N N . LEU B 1 236 ? 22.535 19.892 64.840 1.00 8.64 234 LEU B N 1
ATOM 4564 C CA . LEU B 1 236 ? 23.690 19.021 64.992 1.00 8.05 234 LEU B CA 1
ATOM 4565 C C . LEU B 1 236 ? 23.603 17.834 64.043 1.00 8.56 234 LEU B C 1
ATOM 4566 O O . LEU B 1 236 ? 24.626 17.317 63.596 1.00 7.23 234 LEU B O 1
ATOM 4571 N N . ASP B 1 237 ? 22.386 17.402 63.728 1.00 8.57 235 ASP B N 1
ATOM 4572 C CA . ASP B 1 237 ? 22.215 16.271 62.819 1.00 10.15 235 ASP B CA 1
ATOM 4573 C C . ASP B 1 237 ? 22.571 16.611 61.374 1.00 10.48 235 ASP B C 1
ATOM 4574 O O . ASP B 1 237 ? 22.923 15.725 60.593 1.00 10.61 235 ASP B O 1
ATOM 4579 N N . LYS B 1 238 ? 22.478 17.887 61.015 1.00 10.85 236 LYS B N 1
ATOM 4580 C CA . LYS B 1 238 ? 22.817 18.303 59.657 1.00 11.10 236 LYS B CA 1
ATOM 4581 C C . LYS B 1 238 ? 24.327 18.473 59.517 1.00 10.99 236 LYS B C 1
ATOM 4582 O O . LYS B 1 238 ? 24.877 18.366 58.420 1.00 11.02 236 LYS B O 1
ATOM 4588 N N . ILE B 1 239 ? 24.995 18.725 60.638 1.00 9.59 237 ILE B N 1
ATOM 4589 C CA . ILE B 1 239 ? 26.438 18.937 60.654 1.00 9.54 237 ILE B CA 1
ATOM 4590 C C . ILE B 1 239 ? 27.286 17.667 60.710 1.00 10.47 237 ILE B C 1
ATOM 4591 O O . ILE B 1 239 ? 28.311 17.568 60.037 1.00 11.73 237 ILE B O 1
ATOM 4596 N N . ARG B 1 240 ? 26.866 16.702 61.518 1.00 11.20 238 ARG B N 1
ATOM 4597 C CA . ARG B 1 240 ? 27.621 15.462 61.668 1.00 12.89 238 ARG B CA 1
ATOM 4598 C C . ARG B 1 240 ? 27.698 14.657 60.377 1.00 12.96 238 ARG B C 1
ATOM 4599 O O . ARG B 1 240 ? 26.885 14.834 59.469 1.00 12.22 238 ARG B O 1
ATOM 4607 N N . ASP B 1 241 ? 28.686 13.772 60.303 1.00 15.21 239 ASP B N 1
ATOM 4608 C CA . ASP B 1 241 ? 28.836 12.920 59.132 1.00 17.85 239 ASP B CA 1
ATOM 4609 C C . ASP B 1 241 ? 27.639 11.983 59.162 1.00 19.87 239 ASP B C 1
ATOM 4610 O O . ASP B 1 241 ? 27.256 11.515 60.235 1.00 19.89 239 ASP B O 1
ATOM 4615 N N . HIS B 1 242 ? 27.041 11.705 58.006 1.00 19.90 240 HIS B N 1
ATOM 4616 C CA . HIS B 1 242 ? 25.874 10.832 57.995 1.00 22.88 240 HIS B CA 1
ATOM 4617 C C . HIS B 1 242 ? 26.126 9.439 58.582 1.00 22.51 240 HIS B C 1
ATOM 4618 O O . HIS B 1 242 ? 25.184 8.755 58.976 1.00 24.81 240 HIS B O 1
ATOM 4625 N N . TYR B 1 243 ? 27.391 9.032 58.663 1.00 22.99 241 TYR B N 1
ATOM 4626 C CA . TYR B 1 243 ? 27.762 7.741 59.255 1.00 22.44 241 TYR B CA 1
ATOM 4627 C C . TYR B 1 243 ? 28.877 8.002 60.275 1.00 22.14 241 TYR B C 1
ATOM 4628 O O . TYR B 1 243 ? 30.054 8.004 59.915 1.00 24.85 241 TYR B O 1
ATOM 4637 N N . ASN B 1 244 ? 28.519 8.204 61.541 1.00 21.98 242 ASN B N 1
ATOM 4638 C CA . ASN B 1 244 ? 29.521 8.499 62.565 1.00 19.64 242 ASN B CA 1
ATOM 4639 C C . ASN B 1 244 ? 29.755 7.428 63.634 1.00 19.37 242 ASN B C 1
ATOM 4640 O O . ASN B 1 244 ? 30.599 7.605 64.515 1.00 20.18 242 ASN B O 1
ATOM 4645 N N . LEU B 1 245 ? 29.014 6.327 63.564 1.00 17.59 243 LEU B N 1
ATOM 4646 C CA . LEU B 1 245 ? 29.174 5.237 64.527 1.00 16.02 243 LEU B CA 1
ATOM 4647 C C . LEU B 1 245 ? 29.116 3.882 63.838 1.00 14.32 243 LEU B C 1
ATOM 4648 O O . LEU B 1 245 ? 28.107 3.532 63.227 1.00 17.14 243 LEU B O 1
ATOM 4653 N N . ASP B 1 246 ? 30.196 3.119 63.951 1.00 13.57 244 ASP B N 1
ATOM 4654 C CA . ASP B 1 246 ? 30.251 1.805 63.328 1.00 10.81 244 ASP B CA 1
ATOM 4655 C C . ASP B 1 246 ? 29.262 0.822 63.946 1.00 9.59 244 ASP B C 1
ATOM 4656 O O . ASP B 1 246 ? 28.685 1.073 65.013 1.00 7.17 244 ASP B O 1
ATOM 4661 N N . ARG B 1 247 ? 29.069 -0.302 63.264 1.00 8.18 245 ARG B N 1
ATOM 4662 C CA . ARG B 1 247 ? 28.140 -1.328 63.715 1.00 7.48 245 ARG B CA 1
ATOM 4663 C C . ARG B 1 247 ? 28.486 -1.925 65.076 1.00 6.00 245 ARG B C 1
ATOM 4664 O O . ARG B 1 247 ? 27.591 -2.198 65.878 1.00 5.76 245 ARG B O 1
ATOM 4672 N N . LEU B 1 248 ? 29.776 -2.132 65.339 1.00 6.04 246 LEU B N 1
ATOM 4673 C CA . LEU B 1 248 ? 30.178 -2.705 66.619 1.00 5.08 246 LEU B CA 1
ATOM 4674 C C . LEU B 1 248 ? 29.980 -1.699 67.746 1.00 5.30 246 LEU B C 1
ATOM 4675 O O . LEU B 1 248 ? 29.620 -2.075 68.863 1.00 6.02 246 LEU B O 1
ATOM 4680 N N . ALA B 1 249 ? 30.196 -0.420 67.451 1.00 4.73 247 ALA B N 1
ATOM 4681 C CA . ALA B 1 249 ? 30.004 0.630 68.446 1.00 4.56 247 ALA B CA 1
ATOM 4682 C C . ALA B 1 249 ? 28.520 0.732 68.794 1.00 4.96 247 ALA B C 1
ATOM 4683 O O . ALA B 1 249 ? 28.159 0.930 69.953 1.00 5.25 247 ALA B O 1
ATOM 4685 N N . GLN B 1 250 ? 27.656 0.595 67.795 1.00 5.10 248 GLN B N 1
ATOM 4686 C CA . GLN B 1 250 ? 26.226 0.671 68.056 1.00 7.00 248 GLN B CA 1
ATOM 4687 C C . GLN B 1 250 ? 25.763 -0.504 68.907 1.00 7.51 248 GLN B C 1
ATOM 4688 O O . GLN B 1 250 ? 24.944 -0.339 69.810 1.00 8.87 248 GLN B O 1
ATOM 4694 N N . ALA B 1 251 ? 26.292 -1.689 68.624 1.00 7.13 249 ALA B N 1
ATOM 4695 C CA . ALA B 1 251 ? 25.928 -2.875 69.391 1.00 7.56 249 ALA B CA 1
ATOM 4696 C C . ALA B 1 251 ? 26.414 -2.703 70.827 1.00 7.45 249 ALA B C 1
ATOM 4697 O O . ALA B 1 251 ? 25.689 -2.999 71.778 1.00 8.88 249 ALA B O 1
ATOM 4699 N N . ALA B 1 252 ? 27.639 -2.209 70.978 1.00 6.69 250 ALA B N 1
ATOM 4700 C CA . ALA B 1 252 ? 28.221 -1.996 72.299 1.00 6.64 250 ALA B CA 1
ATOM 4701 C C . ALA B 1 252 ? 27.438 -0.961 73.106 1.00 7.05 250 ALA B C 1
ATOM 4702 O O . ALA B 1 252 ? 27.150 -1.168 74.285 1.00 7.05 250 ALA B O 1
ATOM 4704 N N . CYS B 1 253 ? 27.091 0.151 72.465 1.00 5.82 251 CYS B N 1
ATOM 4705 C CA . CYS B 1 253 ? 26.357 1.224 73.129 1.00 5.04 251 CYS B CA 1
ATOM 4706 C C . CYS B 1 253 ? 25.033 0.774 73.741 1.00 5.41 251 CYS B C 1
ATOM 4707 O O . CYS B 1 253 ? 24.759 1.044 74.910 1.00 5.29 251 CYS B O 1
ATOM 4710 N N . VAL B 1 254 ? 24.213 0.093 72.949 1.00 4.61 252 VAL B N 1
ATOM 4711 C CA . VAL B 1 254 ? 22.923 -0.370 73.442 1.00 4.68 252 VAL B CA 1
ATOM 4712 C C . VAL B 1 254 ? 23.095 -1.315 74.628 1.00 4.94 252 VAL B C 1
ATOM 4713 O O . VAL B 1 254 ? 22.398 -1.187 75.637 1.00 6.83 252 VAL B O 1
ATOM 4717 N N . ALA B 1 255 ? 24.034 -2.250 74.524 1.00 5.07 253 ALA B N 1
ATOM 4718 C CA . ALA B 1 255 ? 24.259 -3.193 75.612 1.00 5.29 253 ALA B CA 1
ATOM 4719 C C . ALA B 1 255 ? 24.756 -2.482 76.867 1.00 7.21 253 ALA B C 1
ATOM 4720 O O . ALA B 1 255 ? 24.329 -2.794 77.979 1.00 7.11 253 ALA B O 1
ATOM 4722 N N . ALA B 1 256 ? 25.655 -1.518 76.684 1.00 6.45 254 ALA B N 1
ATOM 4723 C CA . ALA B 1 256 ? 26.207 -0.773 77.808 1.00 6.72 254 ALA B CA 1
ATOM 4724 C C . ALA B 1 256 ? 25.136 0.019 78.556 1.00 5.67 254 ALA B C 1
ATOM 4725 O O . ALA B 1 256 ? 25.045 -0.054 79.781 1.00 5.98 254 ALA B O 1
ATOM 4727 N N . LEU B 1 257 ? 24.325 0.771 77.821 1.00 5.36 255 LEU B N 1
ATOM 4728 C CA . LEU B 1 257 ? 23.278 1.577 78.439 1.00 5.70 255 LEU B CA 1
ATOM 4729 C C . LEU B 1 257 ? 22.214 0.734 79.136 1.00 5.42 255 LEU B C 1
ATOM 4730 O O . LEU B 1 257 ? 21.644 1.153 80.142 1.00 7.86 255 LEU B O 1
ATOM 4735 N N . ARG B 1 258 ? 21.945 -0.454 78.611 1.00 6.68 256 ARG B N 1
ATOM 4736 C CA . ARG B 1 258 ? 20.938 -1.314 79.218 1.00 7.58 256 ARG B CA 1
ATOM 4737 C C . ARG B 1 258 ? 21.387 -1.958 80.527 1.00 8.81 256 ARG B C 1
ATOM 4738 O O . ARG B 1 258 ? 20.562 -2.216 81.405 1.00 10.09 256 ARG B O 1
ATOM 4746 N N . ASP B 1 259 ? 22.685 -2.209 80.669 1.00 7.36 257 ASP B N 1
ATOM 4747 C CA . ASP B 1 259 ? 23.196 -2.830 81.887 1.00 7.11 257 ASP B CA 1
ATOM 4748 C C . ASP B 1 259 ? 23.498 -1.789 82.965 1.00 7.27 257 ASP B C 1
ATOM 4749 O O . ASP B 1 259 ? 24.655 -1.543 83.314 1.00 6.10 257 ASP B O 1
ATOM 4754 N N . GLN B 1 260 ? 22.445 -1.181 83.498 1.00 6.26 258 GLN B N 1
ATOM 4755 C CA . GLN B 1 260 ? 22.601 -0.170 84.534 1.00 6.15 258 GLN B CA 1
ATOM 4756 C C . GLN B 1 260 ? 23.091 -0.762 85.850 1.00 6.80 258 GLN B C 1
ATOM 4757 O O . GLN B 1 260 ? 23.719 -0.068 86.647 1.00 7.15 258 GLN B O 1
ATOM 4763 N N . ALA B 1 261 ? 22.806 -2.042 86.077 1.00 6.91 259 ALA B N 1
ATOM 4764 C CA . ALA B 1 261 ? 23.240 -2.707 87.304 1.00 7.69 259 ALA B CA 1
ATOM 4765 C C . ALA B 1 261 ? 24.764 -2.753 87.361 1.00 6.56 259 ALA B C 1
ATOM 4766 O O . ALA B 1 261 ? 25.367 -2.472 88.403 1.00 8.08 259 ALA B O 1
ATOM 4768 N N . TYR B 1 262 ? 25.380 -3.105 86.236 1.00 6.82 260 TYR B N 1
ATOM 4769 C CA . TYR B 1 262 ? 26.834 -3.185 86.152 1.00 6.55 260 TYR B CA 1
ATOM 4770 C C . TYR B 1 262 ? 27.436 -1.794 86.324 1.00 7.54 260 TYR B C 1
ATOM 4771 O O . TYR B 1 262 ? 28.404 -1.617 87.068 1.00 7.02 260 TYR B O 1
ATOM 4780 N N . LEU B 1 263 ? 26.864 -0.811 85.632 1.00 7.05 261 LEU B N 1
ATOM 4781 C CA . LEU B 1 263 ? 27.335 0.566 85.737 1.00 7.35 261 LEU B CA 1
ATOM 4782 C C . LEU B 1 263 ? 27.306 1.010 87.198 1.00 8.27 261 LEU B C 1
ATOM 4783 O O . LEU B 1 263 ? 28.276 1.569 87.710 1.00 6.82 261 LEU B O 1
ATOM 4788 N N . SER B 1 264 ? 26.185 0.759 87.867 1.00 8.12 262 SER B N 1
ATOM 4789 C CA . SER B 1 264 ? 26.039 1.137 89.266 1.00 8.76 262 SER B CA 1
ATOM 4790 C C . SER B 1 264 ? 27.081 0.474 90.157 1.00 7.91 262 SER B C 1
ATOM 4791 O O . SER B 1 264 ? 27.630 1.113 91.051 1.00 8.01 262 SER B O 1
ATOM 4794 N N . GLU B 1 265 ? 27.353 -0.804 89.913 1.00 8.45 263 GLU B N 1
ATOM 4795 C CA . GLU B 1 265 ? 28.334 -1.534 90.712 1.00 9.33 263 GLU B CA 1
ATOM 4796 C C . GLU B 1 265 ? 29.739 -0.988 90.485 1.00 8.96 263 GLU B C 1
ATOM 4797 O O . GLU B 1 265 ? 30.503 -0.807 91.434 1.00 8.60 263 GLU B O 1
ATOM 4803 N N . CYS B 1 266 ? 30.080 -0.720 89.229 1.00 8.01 264 CYS B N 1
ATOM 4804 C CA . CYS B 1 266 ? 31.399 -0.179 88.921 1.00 6.85 264 CYS B CA 1
ATOM 4805 C C . CYS B 1 266 ? 31.582 1.196 89.543 1.00 7.37 264 CYS B C 1
ATOM 4806 O O . CYS B 1 266 ? 32.641 1.493 90.092 1.00 7.57 264 CYS B O 1
ATOM 4809 N N . CYS B 1 267 ? 30.555 2.035 89.450 1.00 7.12 265 CYS B N 1
ATOM 4810 C CA . CYS B 1 267 ? 30.627 3.373 90.018 1.00 6.99 265 CYS B CA 1
ATOM 4811 C C . CYS B 1 267 ? 30.704 3.307 91.536 1.00 7.25 265 CYS B C 1
ATOM 4812 O O . CYS B 1 267 ? 31.393 4.111 92.157 1.00 7.16 265 CYS B O 1
ATOM 4815 N N . ARG B 1 268 ? 30.001 2.344 92.128 1.00 7.74 266 ARG B N 1
ATOM 4816 C CA . ARG B 1 268 ? 30.012 2.180 93.579 1.00 9.29 266 ARG B CA 1
ATOM 4817 C C . ARG B 1 268 ? 31.434 1.873 94.041 1.00 9.01 266 ARG B C 1
ATOM 4818 O O . ARG B 1 268 ? 31.951 2.499 94.973 1.00 8.88 266 ARG B O 1
ATOM 4826 N N . ARG B 1 269 ? 32.062 0.910 93.373 1.00 8.98 267 ARG B N 1
ATOM 4827 C CA . ARG B 1 269 ? 33.418 0.497 93.713 1.00 8.74 267 ARG B CA 1
ATOM 4828 C C . ARG B 1 269 ? 34.420 1.635 93.542 1.00 7.98 267 ARG B C 1
ATOM 4829 O O . ARG B 1 269 ? 35.303 1.828 94.381 1.00 7.67 267 ARG B O 1
ATOM 4837 N N . ILE B 1 270 ? 34.276 2.391 92.461 1.00 6.73 268 ILE B N 1
ATOM 4838 C CA . ILE B 1 270 ? 35.176 3.506 92.201 1.00 7.45 268 ILE B CA 1
ATOM 4839 C C . ILE B 1 270 ? 35.026 4.594 93.262 1.00 7.78 268 ILE B C 1
ATOM 4840 O O . ILE B 1 270 ? 36.018 5.130 93.749 1.00 7.14 268 ILE B O 1
ATOM 4845 N N . ARG B 1 271 ? 33.789 4.916 93.632 1.00 7.00 269 ARG B N 1
ATOM 4846 C CA . ARG B 1 271 ? 33.569 5.931 94.651 1.00 8.12 269 ARG B CA 1
ATOM 4847 C C . ARG B 1 271 ? 34.165 5.468 95.979 1.00 8.27 269 ARG B C 1
ATOM 4848 O O . ARG B 1 271 ? 34.754 6.259 96.710 1.00 7.01 269 ARG B O 1
ATOM 4856 N N . GLU B 1 272 ? 34.013 4.182 96.279 1.00 7.69 270 GLU B N 1
ATOM 4857 C CA . GLU B 1 272 ? 34.537 3.613 97.518 1.00 10.11 270 GLU B CA 1
ATOM 4858 C C . GLU B 1 272 ? 36.055 3.779 97.579 1.00 9.11 270 GLU B C 1
ATOM 4859 O O . GLU B 1 272 ? 36.606 4.212 98.593 1.00 10.13 270 GLU B O 1
ATOM 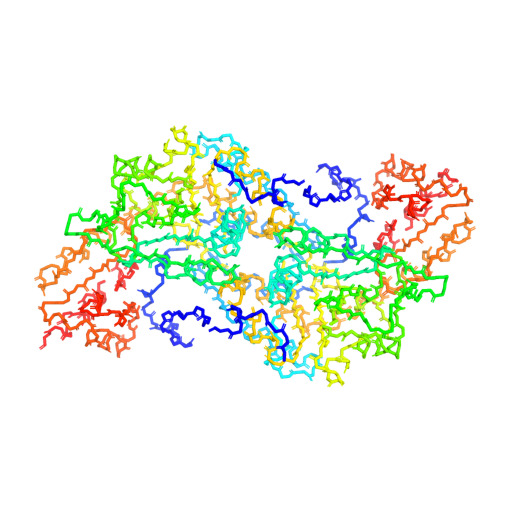4865 N N . THR B 1 273 ? 36.724 3.437 96.486 1.00 7.34 271 THR B N 1
ATOM 4866 C CA . THR B 1 273 ? 38.174 3.550 96.411 1.00 6.21 271 THR B CA 1
ATOM 4867 C C . THR B 1 273 ? 38.607 5.014 96.443 1.00 5.80 271 THR B C 1
ATOM 4868 O O . THR B 1 273 ? 39.600 5.368 97.086 1.00 5.80 271 THR B O 1
ATOM 4872 N N . ARG B 1 274 ? 37.849 5.864 95.757 1.00 6.17 272 ARG B N 1
ATOM 4873 C CA . ARG B 1 274 ? 38.144 7.292 95.704 1.00 6.05 272 ARG B CA 1
ATOM 4874 C C . ARG B 1 274 ? 38.166 7.908 97.102 1.00 7.22 272 ARG B C 1
ATOM 4875 O O . ARG B 1 274 ? 39.095 8.633 97.460 1.00 7.62 272 ARG B O 1
ATOM 4883 N N . GLU B 1 275 ? 37.140 7.614 97.892 1.00 7.74 273 GLU B N 1
ATOM 4884 C CA . GLU B 1 275 ? 37.060 8.170 99.237 1.00 7.54 273 GLU B CA 1
ATOM 4885 C C . GLU B 1 275 ? 38.118 7.601 100.174 1.00 6.92 273 GLU B C 1
ATOM 4886 O O . GLU B 1 275 ? 38.671 8.321 101.007 1.00 7.00 273 GLU B O 1
ATOM 4892 N N . TRP B 1 276 ? 38.405 6.312 100.029 1.00 6.77 274 TRP B N 1
ATOM 4893 C CA . TRP B 1 276 ? 39.425 5.669 100.850 1.00 7.13 274 TRP B CA 1
ATOM 4894 C C . TRP B 1 276 ? 40.789 6.281 100.528 1.00 7.53 274 TRP B C 1
ATOM 4895 O O . TRP B 1 276 ? 41.558 6.635 101.428 1.00 7.01 274 TRP B O 1
ATOM 4906 N N . PHE B 1 277 ? 41.085 6.404 99.237 1.00 6.51 275 PHE B N 1
ATOM 4907 C CA . PHE B 1 277 ? 42.363 6.954 98.804 1.00 5.70 275 PHE B CA 1
ATOM 4908 C C . PHE B 1 277 ? 42.509 8.416 99.214 1.00 5.65 275 PHE B C 1
ATOM 4909 O O . PHE B 1 277 ? 43.609 8.872 99.529 1.00 7.14 275 PHE B O 1
ATOM 4917 N N . THR B 1 278 ? 41.401 9.151 99.212 1.00 5.39 276 THR B N 1
ATOM 4918 C CA . THR B 1 278 ? 41.431 10.557 99.603 1.00 6.40 276 THR B CA 1
ATOM 4919 C C . THR B 1 278 ? 41.927 10.670 101.042 1.00 5.76 276 THR B C 1
ATOM 4920 O O . THR B 1 278 ? 42.802 11.474 101.352 1.00 5.92 276 THR B O 1
ATOM 4924 N N . THR B 1 279 ? 41.366 9.849 101.919 1.00 6.54 277 THR B N 1
ATOM 4925 C CA . THR B 1 279 ? 41.764 9.881 103.316 1.00 7.40 277 THR B CA 1
ATOM 4926 C C . THR B 1 279 ? 43.209 9.431 103.500 1.00 7.03 277 THR B C 1
ATOM 4927 O O . THR B 1 279 ? 43.941 10.004 104.306 1.00 7.48 277 THR B O 1
ATOM 4931 N N . GLU B 1 280 ? 43.622 8.415 102.752 1.00 7.22 278 GLU B N 1
ATOM 4932 C CA . GLU B 1 280 ? 44.991 7.924 102.859 1.00 7.27 278 GLU B CA 1
ATOM 4933 C C . GLU B 1 280 ? 45.983 8.988 102.394 1.00 6.55 278 GLU B C 1
ATOM 4934 O O . GLU B 1 280 ? 47.053 9.141 102.984 1.00 6.34 278 GLU B O 1
ATOM 4940 N N . LEU B 1 281 ? 45.636 9.723 101.338 1.00 6.40 279 LEU B N 1
ATOM 4941 C CA . LEU B 1 281 ? 46.516 10.780 100.843 1.00 6.73 279 LEU B CA 1
ATOM 4942 C C . LEU B 1 281 ? 46.647 11.877 101.900 1.00 6.23 279 LEU B C 1
ATOM 4943 O O . LEU B 1 281 ? 47.738 12.379 102.161 1.00 6.76 279 LEU B O 1
ATOM 4948 N N . ARG B 1 282 ? 45.524 12.250 102.504 1.00 7.08 280 ARG B N 1
ATOM 4949 C CA . ARG B 1 282 ? 45.536 13.280 103.528 1.00 6.67 280 ARG B CA 1
ATOM 4950 C C . ARG B 1 282 ? 46.323 12.828 104.756 1.00 7.46 280 ARG B C 1
ATOM 4951 O O . ARG B 1 282 ? 46.901 13.656 105.469 1.00 9.06 280 ARG B O 1
ATOM 4959 N N . SER B 1 283 ? 46.358 11.518 104.991 1.00 6.36 281 SER B N 1
ATOM 4960 C CA . SER B 1 283 ? 47.073 10.984 106.147 1.00 8.24 281 SER B CA 1
ATOM 4961 C C . SER B 1 283 ? 48.581 11.132 106.001 1.00 8.29 281 SER B C 1
ATOM 4962 O O . SER B 1 283 ? 49.307 11.045 106.994 1.00 9.68 281 SER B O 1
ATOM 4965 N N . ILE B 1 284 ? 49.063 11.332 104.775 1.00 7.23 282 ILE B N 1
ATOM 4966 C CA . ILE B 1 284 ? 50.494 11.547 104.587 1.00 7.24 282 ILE B CA 1
ATOM 4967 C C . ILE B 1 284 ? 50.780 12.988 104.166 1.00 7.33 282 ILE B C 1
ATOM 4968 O O . ILE B 1 284 ? 51.731 13.267 103.435 1.00 8.71 282 ILE B O 1
ATOM 4973 N N . GLY B 1 285 ? 49.925 13.896 104.635 1.00 9.05 283 GLY B N 1
ATOM 4974 C CA . GLY B 1 285 ? 50.103 15.317 104.386 1.00 8.71 283 GLY B CA 1
ATOM 4975 C C . GLY B 1 285 ? 49.656 15.963 103.090 1.00 8.01 283 GLY B C 1
ATOM 4976 O O . GLY B 1 285 ? 49.890 17.159 102.896 1.00 9.88 283 GLY B O 1
ATOM 4977 N N . TYR B 1 286 ? 49.021 15.204 102.205 1.00 7.63 284 TYR B N 1
ATOM 4978 C CA . TYR B 1 286 ? 48.564 15.759 100.936 1.00 7.58 284 TYR B CA 1
ATOM 4979 C C . TYR B 1 286 ? 47.279 16.566 101.043 1.00 7.67 284 TYR B C 1
ATOM 4980 O O . TYR B 1 286 ? 46.411 16.274 101.869 1.00 10.19 284 TYR B O 1
ATOM 4989 N N . ASP B 1 287 ? 47.171 17.591 100.205 1.00 9.00 285 ASP B N 1
ATOM 4990 C CA . ASP B 1 287 ? 45.953 18.380 100.139 1.00 9.25 285 ASP B CA 1
ATOM 4991 C C . ASP B 1 287 ? 45.208 17.698 99.005 1.00 8.33 285 ASP B C 1
ATOM 4992 O O . ASP B 1 287 ? 45.764 17.506 97.923 1.00 11.36 285 ASP B O 1
ATOM 4997 N N . VAL B 1 288 ? 43.968 17.310 99.257 1.00 8.05 286 VAL B N 1
ATOM 4998 C CA . VAL B 1 288 ? 43.168 16.647 98.242 1.00 7.92 286 VAL B CA 1
ATOM 4999 C C . VAL B 1 288 ? 41.854 17.382 98.085 1.00 8.36 286 VAL B C 1
ATOM 5000 O O . VAL B 1 288 ? 41.132 17.599 99.058 1.00 10.34 286 VAL B O 1
ATOM 5004 N N . ILE B 1 289 ? 41.553 17.784 96.859 1.00 7.50 287 ILE B N 1
ATOM 5005 C CA . ILE B 1 289 ? 40.299 18.467 96.603 1.00 7.76 287 ILE B CA 1
ATOM 5006 C C . ILE B 1 289 ? 39.208 17.399 96.573 1.00 9.23 287 ILE B C 1
ATOM 5007 O O . ILE B 1 289 ? 39.365 16.366 95.924 1.00 8.89 287 ILE B O 1
ATOM 5012 N N . PRO B 1 290 ? 38.096 17.617 97.297 1.00 9.34 288 PRO B N 1
ATOM 5013 C CA . PRO B 1 290 ? 37.020 16.620 97.292 1.00 9.68 288 PRO B CA 1
ATOM 5014 C C . PRO B 1 290 ? 36.521 16.455 95.857 1.00 8.77 288 PRO B C 1
ATOM 5015 O O . PRO B 1 290 ? 36.183 17.434 95.196 1.00 9.98 288 PRO B O 1
ATOM 5019 N N . SER B 1 291 ? 36.468 15.214 95.386 1.00 6.82 289 SER B N 1
ATOM 5020 C CA . SER B 1 291 ? 36.081 14.955 94.007 1.00 6.49 289 SER B CA 1
ATOM 5021 C C . SER B 1 291 ? 34.787 14.190 93.766 1.00 5.99 289 SER B C 1
ATOM 5022 O O . SER B 1 291 ? 34.404 13.314 94.540 1.00 6.28 289 SER B O 1
ATOM 5025 N N . GLN B 1 292 ? 34.127 14.534 92.664 1.00 5.89 290 GLN B N 1
ATOM 5026 C CA . GLN B 1 292 ? 32.887 13.895 92.252 1.00 6.35 290 GLN B CA 1
ATOM 5027 C C . GLN B 1 292 ? 33.112 13.094 90.973 1.00 6.97 290 GLN B C 1
ATOM 5028 O O . GLN B 1 292 ? 32.164 12.592 90.372 1.00 8.02 290 GLN B O 1
ATOM 5034 N N . GLY B 1 293 ? 34.374 12.989 90.564 1.00 5.24 291 GLY B N 1
ATOM 5035 C CA . GLY B 1 293 ? 34.721 12.237 89.368 1.00 6.61 291 GLY B CA 1
ATOM 5036 C C . GLY B 1 293 ? 35.499 10.979 89.723 1.00 5.80 291 GLY B C 1
ATOM 5037 O O . GLY B 1 293 ? 35.503 10.556 90.879 1.00 6.75 291 GLY B O 1
ATOM 5038 N N . ASN B 1 294 ? 36.157 10.374 88.737 1.00 5.48 292 ASN B N 1
ATOM 5039 C CA . ASN B 1 294 ? 36.932 9.162 88.985 1.00 4.09 292 ASN B CA 1
ATOM 5040 C C . ASN B 1 294 ? 38.426 9.481 89.021 1.00 3.98 292 ASN B C 1
ATOM 5041 O O . ASN B 1 294 ? 39.251 8.769 88.446 1.00 5.85 292 ASN B O 1
ATOM 5046 N N . TYR B 1 295 ? 38.758 10.557 89.724 1.00 4.10 293 TYR B N 1
ATOM 5047 C CA . TYR B 1 295 ? 40.132 11.028 89.856 1.00 3.46 293 TYR B CA 1
ATOM 5048 C C . TYR B 1 295 ? 40.212 11.983 91.036 1.00 4.63 293 TYR B C 1
ATOM 5049 O O . TYR B 1 295 ? 39.192 12.434 91.558 1.00 4.65 293 TYR B O 1
ATOM 5058 N N . LEU B 1 296 ? 41.435 12.290 91.444 1.00 5.02 294 LEU B N 1
ATOM 5059 C CA . LEU B 1 296 ? 41.669 13.208 92.545 1.00 3.80 294 LEU B CA 1
ATOM 5060 C C . LEU B 1 296 ? 42.813 14.136 92.176 1.00 5.64 294 LEU B C 1
ATOM 5061 O O . LEU B 1 296 ? 43.789 13.702 91.555 1.00 5.21 294 LEU B O 1
ATOM 5066 N N . PHE B 1 297 ? 42.688 15.414 92.525 1.00 4.01 295 PHE B N 1
ATOM 5067 C CA . PHE B 1 297 ? 43.777 16.343 92.280 1.00 4.61 295 PHE B CA 1
ATOM 5068 C C . PHE B 1 297 ? 44.439 16.480 93.650 1.00 5.59 295 PHE B C 1
ATOM 5069 O O . PHE B 1 297 ? 43.870 17.067 94.577 1.00 5.79 295 PHE B O 1
ATOM 5077 N N . ALA B 1 298 ? 45.637 15.917 93.767 1.00 3.52 296 ALA B N 1
ATOM 5078 C CA . ALA B 1 298 ? 46.372 15.908 95.026 1.00 4.96 296 ALA B CA 1
ATOM 5079 C C . ALA B 1 298 ? 47.671 16.686 94.974 1.00 5.86 296 ALA B C 1
ATOM 5080 O O . ALA B 1 298 ? 48.392 16.652 93.977 1.00 5.78 296 ALA B O 1
ATOM 5082 N N . THR B 1 299 ? 47.971 17.368 96.073 1.00 6.67 297 THR B N 1
ATOM 5083 C CA . THR B 1 299 ? 49.179 18.172 96.180 1.00 7.05 297 THR B CA 1
ATOM 5084 C C . THR B 1 299 ? 49.993 17.712 97.384 1.00 7.20 297 THR B C 1
ATOM 5085 O O . THR B 1 299 ? 49.495 17.685 98.508 1.00 7.25 297 THR B O 1
ATOM 5089 N N . PRO B 1 300 ? 51.257 17.328 97.159 1.00 6.03 298 PRO B N 1
ATOM 5090 C CA . PRO B 1 300 ? 52.106 16.874 98.263 1.00 7.69 298 PRO B CA 1
ATOM 5091 C C . PRO B 1 300 ? 52.355 17.996 99.267 1.00 7.93 298 PRO B C 1
ATOM 5092 O O . PRO B 1 300 ? 52.204 19.175 98.946 1.00 8.24 298 PRO B O 1
ATOM 5096 N N . PRO B 1 301 ? 52.732 17.641 100.502 1.00 10.53 299 PRO B N 1
ATOM 5097 C CA . PRO B 1 301 ? 52.989 18.657 101.527 1.00 11.79 299 PRO B CA 1
ATOM 5098 C C . PRO B 1 301 ? 53.979 19.752 101.122 1.00 12.84 299 PRO B C 1
ATOM 5099 O O . PRO B 1 301 ? 53.835 20.900 101.545 1.00 14.67 299 PRO B O 1
ATOM 5103 N N . ASP B 1 302 ? 54.966 19.404 100.298 1.00 13.02 300 ASP B N 1
ATOM 5104 C CA . ASP B 1 302 ? 55.968 20.370 99.849 1.00 13.16 300 ASP B CA 1
ATOM 5105 C C . ASP B 1 302 ? 55.577 21.067 98.544 1.00 12.92 300 ASP B C 1
ATOM 5106 O O . ASP B 1 302 ? 56.355 21.838 97.982 1.00 13.86 300 ASP B O 1
ATOM 5111 N N . ARG B 1 303 ? 54.366 20.791 98.072 1.00 11.11 301 ARG B N 1
ATOM 5112 C CA . ARG B 1 303 ? 53.846 21.379 96.842 1.00 10.68 301 ARG B CA 1
ATOM 5113 C C . ARG B 1 303 ? 54.718 21.141 95.610 1.00 10.54 301 ARG B C 1
ATOM 5114 O O . ARG B 1 303 ? 54.670 21.913 94.648 1.00 11.76 301 ARG B O 1
ATOM 5122 N N . ASP B 1 304 ? 55.511 20.073 95.640 1.00 10.95 302 ASP B N 1
ATOM 5123 C CA . ASP B 1 304 ? 56.368 19.728 94.508 1.00 11.53 302 ASP B CA 1
ATOM 5124 C C . ASP B 1 304 ? 55.743 18.535 93.791 1.00 10.27 302 ASP B C 1
ATOM 5125 O O . ASP B 1 304 ? 56.231 17.405 93.891 1.00 9.28 302 ASP B O 1
ATOM 5130 N N . GLY B 1 305 ? 54.654 18.800 93.076 1.00 10.67 303 GLY B N 1
ATOM 5131 C CA . GLY B 1 305 ? 53.955 17.756 92.352 1.00 9.80 303 GLY B CA 1
ATOM 5132 C C . GLY B 1 305 ? 54.810 17.017 91.340 1.00 9.78 303 GLY B C 1
ATOM 5133 O O . GLY B 1 305 ? 54.637 15.812 91.147 1.00 9.14 303 GLY B O 1
ATOM 5134 N N . LYS B 1 306 ? 55.727 17.724 90.685 1.00 8.60 304 LYS B N 1
ATOM 5135 C CA . LYS B 1 306 ? 56.586 17.088 89.693 1.00 9.88 304 LYS B CA 1
ATOM 5136 C C . LYS B 1 306 ? 57.546 16.087 90.334 1.00 9.25 304 LYS B C 1
ATOM 5137 O O . LYS B 1 306 ? 57.812 15.028 89.766 1.00 8.92 304 LYS B O 1
ATOM 5143 N N . ARG B 1 307 ? 58.062 16.425 91.514 1.00 8.55 305 ARG B N 1
ATOM 5144 C CA . ARG B 1 307 ? 58.976 15.538 92.230 1.00 9.09 305 ARG B CA 1
ATOM 5145 C C . ARG B 1 307 ? 58.282 14.204 92.466 1.00 8.00 305 ARG B C 1
ATOM 5146 O O . ARG B 1 307 ? 58.854 13.131 92.250 1.00 7.54 305 ARG B O 1
ATOM 5154 N N . VAL B 1 308 ? 57.036 14.281 92.918 1.00 8.03 306 VAL B N 1
ATOM 5155 C CA . VAL B 1 308 ? 56.268 13.081 93.187 1.00 6.62 306 VAL B CA 1
ATOM 5156 C C . VAL B 1 308 ? 55.928 12.348 91.893 1.00 6.21 306 VAL B C 1
ATOM 5157 O O . VAL B 1 308 ? 55.984 11.120 91.839 1.00 7.54 306 VAL B O 1
ATOM 5161 N N . TYR B 1 309 ? 55.583 13.098 90.852 1.00 6.63 307 TYR B N 1
ATOM 5162 C CA . TYR B 1 309 ? 55.268 12.492 89.562 1.00 4.95 307 TYR B CA 1
ATOM 5163 C C . TYR B 1 309 ? 56.475 11.685 89.092 1.00 5.26 307 TYR B C 1
ATOM 5164 O O . TYR B 1 309 ? 56.326 10.580 88.576 1.00 5.55 307 TYR B O 1
ATOM 5173 N N . ASP B 1 310 ? 57.669 12.246 89.273 1.00 7.10 308 ASP B N 1
ATOM 5174 C CA . ASP B 1 310 ? 58.894 11.565 88.865 1.00 7.86 308 ASP B CA 1
ATOM 5175 C C . ASP B 1 310 ? 59.120 10.310 89.696 1.00 8.21 308 ASP B C 1
ATOM 5176 O O . ASP B 1 310 ? 59.586 9.292 89.178 1.00 8.16 308 ASP B O 1
ATOM 5181 N N . GLY B 1 311 ? 58.792 10.388 90.985 1.00 7.11 309 GLY B N 1
ATOM 5182 C CA . GLY B 1 311 ? 58.958 9.240 91.858 1.00 7.02 309 GLY B CA 1
ATOM 5183 C C . GLY B 1 311 ? 58.029 8.110 91.458 1.00 7.96 309 GLY B C 1
ATOM 5184 O O . GLY B 1 311 ? 58.399 6.934 91.499 1.00 8.74 309 GLY B O 1
ATOM 5185 N N . LEU B 1 312 ? 56.806 8.462 91.074 1.00 5.91 310 LEU B N 1
ATOM 5186 C CA . LEU B 1 312 ? 55.838 7.461 90.651 1.00 5.50 310 LEU B CA 1
ATOM 5187 C C . LEU B 1 312 ? 56.275 6.836 89.330 1.00 5.79 310 LEU B C 1
ATOM 5188 O O . LEU B 1 312 ? 56.208 5.617 89.154 1.00 6.58 310 LEU B O 1
ATOM 5193 N N . TYR B 1 313 ? 56.736 7.680 88.410 1.00 5.93 311 TYR B N 1
ATOM 5194 C CA . TYR B 1 313 ? 57.190 7.223 87.102 1.00 6.90 311 TYR B CA 1
ATOM 5195 C C . TYR B 1 313 ? 58.305 6.190 87.272 1.00 7.76 311 TYR B C 1
ATOM 5196 O O . TYR B 1 313 ? 58.320 5.160 86.598 1.00 7.23 311 TYR B O 1
ATOM 5205 N N . ALA B 1 314 ? 59.231 6.470 88.187 1.00 8.12 312 ALA B N 1
ATOM 5206 C CA . ALA B 1 314 ? 60.353 5.575 88.449 1.00 9.94 312 ALA B CA 1
ATOM 5207 C C . ALA B 1 314 ? 59.884 4.224 88.972 1.00 10.04 312 ALA B C 1
ATOM 5208 O O . ALA B 1 314 ? 60.591 3.219 88.853 1.00 11.99 312 ALA B O 1
ATOM 5210 N N . ARG B 1 315 ? 58.685 4.204 89.544 1.00 8.96 313 ARG B N 1
ATOM 5211 C CA . ARG B 1 315 ? 58.113 2.985 90.099 1.00 9.04 313 ARG B CA 1
ATOM 5212 C C . ARG B 1 315 ? 57.021 2.396 89.211 1.00 8.74 313 ARG B C 1
ATOM 5213 O O . ARG B 1 315 ? 56.190 1.612 89.666 1.00 9.92 313 ARG B O 1
ATOM 5221 N N . LYS B 1 316 ? 57.030 2.789 87.941 1.00 9.80 314 LYS B N 1
ATOM 5222 C CA . LYS B 1 316 ? 56.071 2.295 86.958 1.00 9.66 314 LYS B CA 1
ATOM 5223 C C . LYS B 1 316 ? 54.610 2.623 87.263 1.00 7.74 314 LYS B C 1
ATOM 5224 O O . LYS B 1 316 ? 53.720 1.817 86.998 1.00 7.97 314 LYS B O 1
ATOM 5230 N N . VAL B 1 317 ? 54.377 3.800 87.835 1.00 6.11 315 VAL B N 1
ATOM 5231 C CA . VAL B 1 317 ? 53.028 4.270 88.138 1.00 5.64 315 VAL B CA 1
ATOM 5232 C C . VAL B 1 317 ? 52.907 5.577 87.367 1.00 4.30 315 VAL B C 1
ATOM 5233 O O . VAL B 1 317 ? 53.689 6.501 87.584 1.00 6.15 315 VAL B O 1
ATOM 5237 N N . LEU B 1 318 ? 51.930 5.651 86.470 1.00 4.06 316 LEU B N 1
ATOM 5238 C CA . LEU B 1 318 ? 51.757 6.836 85.635 1.00 3.92 316 LEU B CA 1
ATOM 5239 C C . LEU B 1 318 ? 50.522 7.660 85.969 1.00 3.14 316 LEU B C 1
ATOM 5240 O O . LEU B 1 318 ? 49.393 7.182 85.857 1.00 4.61 316 LEU B O 1
ATOM 5245 N N . VAL B 1 319 ? 50.736 8.904 86.382 1.00 3.64 317 VAL B N 1
ATOM 5246 C CA . VAL B 1 319 ? 49.614 9.783 86.680 1.00 3.62 317 VAL B CA 1
ATOM 5247 C C . VAL B 1 319 ? 49.707 10.973 85.732 1.00 4.46 317 VAL B C 1
ATOM 5248 O O . VAL B 1 319 ? 50.533 10.978 84.819 1.00 5.68 317 VAL B O 1
ATOM 5252 N N . ARG B 1 320 ? 48.863 11.976 85.932 1.00 5.29 318 ARG B N 1
ATOM 5253 C CA . ARG B 1 320 ? 48.884 13.146 85.063 1.00 5.15 318 ARG B CA 1
ATOM 5254 C C . ARG B 1 320 ? 49.437 14.368 85.782 1.00 5.33 318 ARG B C 1
ATOM 5255 O O . ARG B 1 320 ? 48.974 14.723 86.866 1.00 6.04 318 ARG B O 1
ATOM 5263 N N . HIS B 1 321 ? 50.444 14.997 85.191 1.00 5.81 319 HIS B N 1
ATOM 5264 C CA . HIS B 1 321 ? 51.005 16.208 85.776 1.00 6.88 319 HIS B CA 1
ATOM 5265 C C . HIS B 1 321 ? 50.918 17.308 84.738 1.00 8.27 319 HIS B C 1
ATOM 5266 O O . HIS B 1 321 ? 51.303 17.117 83.582 1.00 8.80 319 HIS B O 1
ATOM 5273 N N . PHE B 1 322 ? 50.392 18.453 85.159 1.00 7.69 320 PHE B N 1
ATOM 5274 C CA . PHE B 1 322 ? 50.217 19.604 84.284 1.00 9.58 320 PHE B CA 1
ATOM 5275 C C . PHE B 1 322 ? 51.326 20.624 84.499 1.00 10.75 320 PHE B C 1
ATOM 5276 O O . PHE B 1 322 ? 51.683 20.931 85.641 1.00 12.44 320 PHE B O 1
ATOM 5284 N N . SER B 1 323 ? 51.868 21.144 83.402 1.00 10.50 321 SER B N 1
ATOM 5285 C CA . SER B 1 323 ? 52.921 22.149 83.476 1.00 11.34 321 SER B CA 1
ATOM 5286 C C . SER B 1 323 ? 52.304 23.525 83.722 1.00 11.14 321 SER B C 1
ATOM 5287 O O . SER B 1 323 ? 52.998 24.468 84.106 1.00 11.99 321 SER B O 1
ATOM 5290 N N . ASP B 1 324 ? 50.997 23.634 83.492 1.00 9.88 322 ASP B N 1
ATOM 5291 C CA . ASP B 1 324 ? 50.274 24.883 83.719 1.00 10.63 322 ASP B CA 1
ATOM 5292 C C . ASP B 1 324 ? 50.642 25.367 85.125 1.00 10.31 322 ASP B C 1
ATOM 5293 O O . ASP B 1 324 ? 50.427 24.655 86.102 1.00 10.67 322 ASP B O 1
ATOM 5298 N N . PRO B 1 325 ? 51.192 26.586 85.246 1.00 10.30 323 PRO B N 1
ATOM 5299 C CA . PRO B 1 325 ? 51.586 27.133 86.551 1.00 10.34 323 PRO B CA 1
ATOM 5300 C C . PRO B 1 325 ? 50.529 27.020 87.647 1.00 10.19 323 PRO B C 1
ATOM 5301 O O . PRO B 1 325 ? 50.855 26.879 88.827 1.00 11.06 323 PRO B O 1
ATOM 5305 N N . LEU B 1 326 ? 49.263 27.087 87.256 1.00 9.08 324 LEU B N 1
ATOM 5306 C CA . LEU B 1 326 ? 48.174 26.995 88.219 1.00 9.58 324 LEU B CA 1
ATOM 5307 C C . LEU B 1 326 ? 48.047 25.597 88.812 1.00 9.22 324 LEU B C 1
ATOM 5308 O O . LEU B 1 326 ? 47.598 25.438 89.947 1.00 10.66 324 LEU B O 1
ATOM 5313 N N . LEU B 1 327 ? 48.460 24.593 88.043 1.00 8.42 325 LEU B N 1
ATOM 5314 C CA . LEU B 1 327 ? 48.341 23.193 88.449 1.00 7.69 325 LEU B CA 1
ATOM 5315 C C . LEU B 1 327 ? 49.647 22.447 88.704 1.00 7.24 325 LEU B C 1
ATOM 5316 O O . LEU B 1 327 ? 49.625 21.313 89.177 1.00 8.34 325 LEU B O 1
ATOM 5321 N N . ALA B 1 328 ? 50.775 23.067 88.385 1.00 7.42 326 ALA B N 1
ATOM 5322 C CA . ALA B 1 328 ? 52.065 22.404 88.543 1.00 8.42 326 ALA B CA 1
ATOM 5323 C C . ALA B 1 328 ? 52.370 21.860 89.937 1.00 8.52 326 ALA B C 1
ATOM 5324 O O . ALA B 1 328 ? 53.132 20.903 90.073 1.00 10.27 326 ALA B O 1
ATOM 5326 N N . HIS B 1 329 ? 51.772 22.453 90.966 1.00 9.22 327 HIS B N 1
ATOM 5327 C CA . HIS B 1 329 ? 52.011 22.030 92.344 1.00 10.16 327 HIS B CA 1
ATOM 5328 C C . HIS B 1 329 ? 51.487 20.638 92.687 1.00 9.42 327 HIS B C 1
ATOM 5329 O O . HIS B 1 329 ? 51.998 19.987 93.600 1.00 9.35 327 HIS B O 1
ATOM 5336 N N . GLY B 1 330 ? 50.467 20.184 91.967 1.00 8.10 328 GLY B N 1
ATOM 5337 C CA . GLY B 1 330 ? 49.906 18.878 92.259 1.00 6.46 328 GLY B CA 1
ATOM 5338 C C . GLY B 1 330 ? 49.887 17.939 91.076 1.00 6.54 328 GLY B C 1
ATOM 5339 O O . GLY B 1 330 ? 50.689 18.069 90.154 1.00 6.76 328 GLY B O 1
ATOM 5348 N N . ARG B 1 332 ? 46.967 14.960 88.902 1.00 4.35 330 ARG B N 1
ATOM 5349 C CA . ARG B 1 332 ? 45.640 14.374 88.824 1.00 4.04 330 ARG B CA 1
ATOM 5350 C C . ARG B 1 332 ? 45.862 12.871 88.773 1.00 4.66 330 ARG B C 1
ATOM 5351 O O . ARG B 1 332 ? 46.501 12.355 87.852 1.00 4.83 330 ARG B O 1
ATOM 5359 N N . ILE B 1 333 ? 45.356 12.179 89.787 1.00 3.40 331 ILE B N 1
ATOM 5360 C CA . ILE B 1 333 ? 45.502 10.735 89.883 1.00 3.65 331 ILE B CA 1
ATOM 5361 C C . ILE B 1 333 ? 44.162 10.069 89.616 1.00 3.21 331 ILE B C 1
ATOM 5362 O O . ILE B 1 333 ? 43.194 10.314 90.336 1.00 3.52 331 ILE B O 1
ATOM 5367 N N . SER B 1 334 ? 44.105 9.226 88.589 1.00 2.89 332 SER B N 1
ATOM 5368 C CA . SER B 1 334 ? 42.871 8.526 88.263 1.00 3.69 332 SER B CA 1
ATOM 5369 C C . SER B 1 334 ? 42.646 7.420 89.283 1.00 5.23 332 SER B C 1
ATOM 5370 O O . SER B 1 334 ? 43.601 6.894 89.865 1.00 4.87 332 SER B O 1
ATOM 5373 N N . ILE B 1 335 ? 41.386 7.069 89.506 1.00 3.62 333 ILE B N 1
ATOM 5374 C CA . ILE B 1 335 ? 41.071 6.011 90.457 1.00 5.02 333 ILE B CA 1
ATOM 5375 C C . ILE B 1 335 ? 41.022 4.654 89.757 1.00 5.16 333 ILE B C 1
ATOM 5376 O O . ILE B 1 335 ? 40.148 4.407 88.922 1.00 6.96 333 ILE B O 1
ATOM 5381 N N . GLY B 1 336 ? 41.974 3.788 90.092 1.00 4.60 334 GLY B N 1
ATOM 5382 C CA . GLY B 1 336 ? 42.029 2.460 89.504 1.00 4.89 334 GLY B CA 1
ATOM 5383 C C . GLY B 1 336 ? 41.413 1.432 90.437 1.00 5.61 334 GLY B C 1
ATOM 5384 O O . GLY B 1 336 ? 40.556 1.769 91.256 1.00 6.88 334 GLY B O 1
ATOM 5385 N N . THR B 1 337 ? 41.831 0.176 90.315 1.00 7.22 335 THR B N 1
ATOM 5386 C CA . THR B 1 337 ? 41.295 -0.866 91.185 1.00 6.96 335 THR B CA 1
ATOM 5387 C C . THR B 1 337 ? 41.828 -0.612 92.589 1.00 7.10 335 THR B C 1
ATOM 5388 O O . THR B 1 337 ? 42.825 0.086 92.765 1.00 7.93 335 THR B O 1
ATOM 5392 N N . ARG B 1 338 ? 41.162 -1.171 93.590 1.00 8.75 336 ARG B N 1
ATOM 5393 C CA . ARG B 1 338 ? 41.613 -0.985 94.962 1.00 9.17 336 ARG B CA 1
ATOM 5394 C C . ARG B 1 338 ? 43.065 -1.446 95.096 1.00 9.32 336 ARG B C 1
ATOM 5395 O O . ARG B 1 338 ? 43.874 -0.796 95.759 1.00 8.72 336 ARG B O 1
ATOM 5403 N N . GLU B 1 339 ? 43.394 -2.561 94.448 1.00 9.44 337 GLU B N 1
ATOM 5404 C CA . GLU B 1 339 ? 44.747 -3.099 94.490 1.00 11.71 337 GLU B CA 1
ATOM 5405 C C . GLU B 1 339 ? 45.747 -2.116 93.883 1.00 10.80 337 GLU B C 1
ATOM 5406 O O . GLU B 1 339 ? 46.835 -1.917 94.417 1.00 9.86 337 GLU B O 1
ATOM 5412 N N . GLU B 1 340 ? 45.380 -1.503 92.763 1.00 9.65 338 GLU B N 1
ATOM 5413 C CA . GLU B 1 340 ? 46.273 -0.547 92.125 1.00 8.41 338 GLU B CA 1
ATOM 5414 C C . GLU B 1 340 ? 46.483 0.666 93.012 1.00 7.93 338 GLU B C 1
ATOM 5415 O O . GLU B 1 340 ? 47.578 1.217 93.064 1.00 7.69 338 GLU B O 1
ATOM 5429 N N . GLU B 1 342 ? 46.326 0.671 96.266 1.00 8.15 340 GLU B N 1
ATOM 5430 C CA . GLU B 1 342 ? 47.100 0.274 97.431 1.00 9.70 340 GLU B CA 1
ATOM 5431 C C . GLU B 1 342 ? 48.575 0.324 97.029 1.00 8.94 340 GLU B C 1
ATOM 5432 O O . GLU B 1 342 ? 49.427 0.752 97.809 1.00 8.51 340 GLU B O 1
ATOM 5438 N N . GLN B 1 343 ? 48.880 -0.099 95.806 1.00 8.45 341 GLN B N 1
ATOM 5439 C CA . GLN B 1 343 ? 50.263 -0.066 95.335 1.00 8.52 341 GLN B CA 1
ATOM 5440 C C . GLN B 1 343 ? 50.713 1.379 95.130 1.00 8.35 341 GLN B C 1
ATOM 5441 O O . GLN B 1 343 ? 51.865 1.727 95.402 1.00 6.96 341 GLN B O 1
ATOM 5447 N N . THR B 1 344 ? 49.804 2.218 94.641 1.00 6.80 342 THR B N 1
ATOM 5448 C CA . THR B 1 344 ? 50.128 3.620 94.407 1.00 6.31 342 THR B CA 1
ATOM 5449 C C . THR B 1 344 ? 50.399 4.324 95.733 1.00 5.78 342 THR B C 1
ATOM 5450 O O . THR B 1 344 ? 51.314 5.139 95.835 1.00 5.62 342 THR B O 1
ATOM 5454 N N . LEU B 1 345 ? 49.601 4.001 96.745 1.00 5.41 343 LEU B N 1
ATOM 5455 C CA . LEU B 1 345 ? 49.774 4.593 98.066 1.00 6.77 343 LEU B CA 1
ATOM 5456 C C . LEU B 1 345 ? 51.124 4.173 98.635 1.00 6.88 343 LEU B C 1
ATOM 5457 O O . LEU B 1 345 ? 51.850 4.991 99.207 1.00 6.67 343 LEU B O 1
ATOM 5462 N N . ALA B 1 346 ? 51.459 2.896 98.476 1.00 7.60 344 ALA B N 1
ATOM 5463 C CA . ALA B 1 346 ? 52.736 2.386 98.972 1.00 8.00 344 ALA B CA 1
ATOM 5464 C C . ALA B 1 346 ? 53.884 3.158 98.329 1.00 7.72 344 ALA B C 1
ATOM 5465 O O . ALA B 1 346 ? 54.851 3.524 98.998 1.00 8.40 344 ALA B O 1
ATOM 5467 N N . ALA B 1 347 ? 53.775 3.404 97.027 1.00 7.18 345 ALA B N 1
ATOM 5468 C CA . ALA B 1 347 ? 54.801 4.148 96.307 1.00 6.16 345 ALA B CA 1
ATOM 5469 C C . ALA B 1 347 ? 54.894 5.578 96.836 1.00 7.11 345 ALA B C 1
ATOM 5470 O O . ALA B 1 347 ? 55.988 6.103 97.033 1.00 7.07 345 ALA B O 1
ATOM 5472 N N . LEU B 1 348 ? 53.745 6.206 97.071 1.00 5.89 346 LEU B N 1
ATOM 5473 C CA . LEU B 1 348 ? 53.730 7.570 97.584 1.00 6.78 346 LEU B CA 1
ATOM 5474 C C . LEU B 1 348 ? 54.374 7.647 98.967 1.00 6.73 346 LEU B C 1
ATOM 5475 O O . LEU B 1 348 ? 55.010 8.647 99.307 1.00 7.13 346 LEU B O 1
ATOM 5480 N N . LYS B 1 349 ? 54.216 6.594 99.764 1.00 6.80 347 LYS B N 1
ATOM 5481 C CA . LYS B 1 349 ? 54.820 6.578 101.093 1.00 6.59 347 LYS B CA 1
ATOM 5482 C C . LYS B 1 349 ? 56.335 6.451 100.991 1.00 8.23 347 LYS B C 1
ATOM 5483 O O . LYS B 1 349 ? 57.068 7.040 101.788 1.00 10.08 347 LYS B O 1
ATOM 5489 N N . GLU B 1 350 ? 56.801 5.682 100.009 1.00 8.82 348 GLU B N 1
ATOM 5490 C CA . GLU B 1 350 ? 58.233 5.497 99.803 1.00 10.06 348 GLU B CA 1
ATOM 5491 C C . GLU B 1 350 ? 58.843 6.803 99.306 1.00 10.51 348 GLU B C 1
ATOM 5492 O O . GLU B 1 350 ? 59.963 7.159 99.670 1.00 10.79 348 GLU B O 1
ATOM 5498 N N . ILE B 1 351 ? 58.097 7.512 98.463 1.00 9.15 349 ILE B N 1
ATOM 5499 C CA . ILE B 1 351 ? 58.564 8.772 97.898 1.00 10.38 349 ILE B CA 1
ATOM 5500 C C . ILE B 1 351 ? 58.718 9.840 98.976 1.00 11.15 349 ILE B C 1
ATOM 5501 O O . ILE B 1 351 ? 59.635 10.659 98.916 1.00 12.63 349 ILE B O 1
ATOM 5506 N N . GLY B 1 352 ? 57.819 9.823 99.956 1.00 12.85 350 GLY B N 1
ATOM 5507 C CA . GLY B 1 352 ? 57.890 10.768 101.059 1.00 14.83 350 GLY B CA 1
ATOM 5508 C C . GLY B 1 352 ? 57.616 12.226 100.748 1.00 17.26 350 GLY B C 1
ATOM 5509 O O . GLY B 1 352 ? 57.169 12.536 99.625 1.00 16.61 350 GLY B O 1
#

Radius of gyration: 26.36 Å; Cα contacts (8 Å, |Δi|>4): 1437; chains: 2; bounding box: 52×56×82 Å

Organism: Geobacter metallireducens (strain ATCC 53774 / DSM 7210 / GS-15) (NCBI:txid269799)

Foldseek 3Di:
DPDDVLVVPDADDDFDDDPDQPVFAEFAPQFFQDAFDPLLVVLLDVCCDPPNPNQVDADQLFLQVLLPLVCVLLVHDSLQKGFFACVLVLLLLCVLFPAAAFEEEEEVPADCVNVVSCSVRNHDYDYFYADPVGATPPDDQAAEGQEYEYEAVGPPAAHGDDLVRVLSNLVRYPHYEYEDQFVLLAPDDNPVVLVVDQRYKYKYWCRNLRSVVVGDIMMGHPSVSSVSSSVVDDSRRAGPSRSSSSSSRSVPVVVSVVSSVQLNVLVVVVVVLQVVQQWDWRHHSGQKIKIAHNVLQAVLLQVLSVVVRYHYGADPPPVRRSTIGGGHHSVSVVSSVSSNVSSD/DDDDVLVVVDADDAFDDDPDQPLFAEFAPQFFQDAFDPLLVVLLDVCCPPPNPNQVDADQLFLQVLLVLVCVLLVHDSLQKGFQACVLVLLLLCVLFPAAAFEEEEEPPADCVNVVSCSVRNHDYDYFYADPVGATPPDDQADAGQEYEYEAVGPPAAHGDPLVRVLSVLVRYPHYEYEDQFVLLAPDDNPVVLVVDQRYKYKYFCRNLRSVVVTGIMMGHPSVSSVSSSVVDDSRGAGPSRSSSSSSSSVPVVVSVVSSVQLNVLVVVVCVLLVVQPWDWRHHSGQKIKIAHNVLQAVLLQVLCVVVNYHYGADPPPVRNSTIGGRHHSVSVVSSVSSVVSD

InterPro domains:
  IPR001917 Aminotransferase, class-II, pyridoxal-phosphate binding site [PS00599] (209-218)
  IPR004839 Aminotransferase, class I/classII, large domain [PF00155] (26-346)
  IPR005861 Histidinol-phosphate aminotransferase family [MF_01023] (3-350)
  IPR005861 Histidinol-phosphate aminotransferase family [TIGR01141] (5-349)
  IPR015421 Pyridoxal phosphate-dependent transferase, major domain [G3DSA:3.40.640.10] (38-257)
  IPR015422 Pyridoxal phosphate-dependent transferase, small domain [G3DSA:3.90.1150.10] (18-340)
  IPR015424 Pyridoxal phosphate-dependent transferase [SSF53383] (22-349)

B-factor: mean 11.29, std 6.5, range [1.95, 37.49]

Solvent-accessible surface area: 25614 Å² total

Secondary structure (DSSP, 8-state):
----HHHH-----PPP--S--TTSEE-SS---SS---HHHHHHHHHHHTTT-GGGGS---SS-HHHHHHHHHHHT--GGGB---SHHHHHHHHHHHH--TT-EEEEESSS-THHHHHHHHHT-EEEEE-B-TTSSBTT--SSB-SSEEEEESS-TTT-PPPPHHHHHHHHHHB---EEE-TTGGGSS---THHHHH-SS-EEEEESTTTTS-----EEEE--HHHHHHHHHHS-S--S-HHHHHHHHHHHH-HHHHHHHHHHHHHHHHHHHHHHHHTT-EE---SSSEE-EE-TT--HHHHHHHHHHTTEE-----STTTTT--EE---S---HHHHHHHHHH-/-PPPHHHH-----PPP--S--TTSEE-SS---SSPPPHHHHHHHHHHHTTT-GGGGS---SS-HHHHHHHHHHHT--GGGB---SHHHHHHHHHHHH--TT-EEEEESSS-THHHHHHHHHT-EEEEE-B-TTS-BTT--SSB--SEEEEESS-TTT-----HHHHHHHHHHB---EEE-TTGGGSS---THHHHH-SS-EEEEESTTTTS-----EEEE--HHHHHHHHHHS-S--S-HHHHHHHHHHHH-HHHHHHHHHHHHHHHHHHHHHHHHTT-EE---SSSEE-EE-TT--HHHHHHHHHHTTEE-----STTTTT--EE---S---HHHHHHHHH-

Nearest PDB structures (foldseek):
  3hdo-assembly1_B  TM=1.001E+00  e=1.678E-71  Geobacter metallireducens GS-15
  1uu1-assembly1_A  TM=9.070E-01  e=1.130E-28  Thermotoga maritima
  3p1t-assembly1_A  TM=8.857E-01  e=9.087E-26  Burkholderia pseudomallei
  3get-assembly1_A  TM=8.690E-01  e=2.363E-25  Campylobacter jejuni subsp. jejuni NCTC 11168 = ATCC 700819
  3get-assembly1_B  TM=8.574E-01  e=1.753E-25  Campylobacter jejuni subsp. jejuni NCTC 11168 = ATCC 700819